Protein AF-0000000069435265 (afdb_homodimer)

Secondary structure (DSSP, 8-state):
----HHHHHHHHHHHHHHHHHHTTTTT--HHHHHHHHTS---S--PPPTTSGGGGPPTT---HHHHHHHHHHHHHHHTTT---HHHHHHHHHHHHHSTTHHHH--HHHHHHHHHHH---PPPSS--EE----SS--GGGGGTT-BTHHHHT-HHHHHTSTT-HHHHHHHHHHHHHTT--BHHHHHHHHHHHHHHHHHTSSS--HHHHHHHHHHHHHHHHHHHHHTTPBP-----HHHHHHHHHHHHHH-SSHHHHHHHHHHHT--SSBHHHHHHHHHHHHHH-TT-HHHHHHHHHHS-SSHHHHHHHHHHHHHHHH-GGGS-HHHHHHHHHHHT--HHHHHHHHH-/----HHHHHHHHHHHHHHHHHHTTTTT--HHHHHHHHTS---S--PPPTTSGGGGPPTT---HHHHHHHHHHHHHHHTTT---HHHHHHHHHHHHHSTTHHHH--HHHHHHHHHHH---PPPSS---EE---SS--GGGGGTT-BTHHHHT-HHHHHTSTT-HHHHHHHHHHHHHTT--BHHHHHHHHHHHHHHHHHTSSS--HHHHHHHHHHHHHHHHHHHHHTTPBP-----HHHHHHHHHHHHHH-SSHHHHHHHHHHHT--SSBHHHHHHHHHHHHHH-TT-HHHHHHHHHHS-SSHHHHHHHHHHHHHHHH-GGGS-HHHHHHHHHHHT--HHHHHHHHH-

Radius of gyration: 24.53 Å; Cα contacts (8 Å, |Δi|>4): 1671; chains: 2; bounding box: 50×73×58 Å

Foldseek 3Di:
DQQDLLLLLLLLLLLQLLQQLLQQFAQFALVRCCVVVVHFRQAFQQHPCPTLSNVAHGQEGACLNQLLVLLLVLCLVVVNDQDPVSLVRSVVVLVVPPSNLSGDDALQVQLCCVPVVDDDHRPVHHPHLPDDPDDDALSQQPLQWLSLQSNLCSLQLLQAPNLVSSLVRSQSNCCSRRQELNNSLLNQLLSQLLSQLSDPDHFLVRSLVSSLVRSVVRNVVSVVVPGGYHDDDRLSVLLVVLLVLLLVDQALVVSLAVLCVPQNCETHSSRLSSPLSSLCSNPVPALSRSSSSLSSSYHRSSRSNSSNSSNNSSNPGNVSDDPVSQVSNCVRHVDDSSVSSVSSSD/DQQDLLLLLLLLLLLQLLQQLLQQFAQFALVRCCVVVVHFRQAFQQHPCPTLSNVAHGQEGACLNQLLVLLLVLCLVVVVDQDPVSLVRSVVVLVVPPSNLSGQDQLQVQLCCVPVVDDDHHPVHHPHLPDDPDDDALSQQPLQWLSLQSNLCSLQLLQAPNLVSSLVRSQSNCCSRRQELNNSLLNQLLSQLLSQLSDPDHFLVRSLVSSLVRSVVRNVVSVVVPGGYHDDDRLSVLLVVLLVLLLVDQALVVSLAVLCVPQNCETHSSRLSSPLSSLCSNPVPALSRSSSSLSSSYHRSSSSSSSNSSNNSSNPGNVSDPPVSQVSNCVRHVDDSSVSSVSSSD

Sequence (692 aa):
MHVDRNKILGCLVGAAAADAMGAATEVRTQQQIKDYFGGWVTTFQKPPADTFGRCNEAGMCTDDFIQAKYIMDALLRHQRQVSDEAMREAFQQWLDYPYYANFTGPTTRAAMKAIFNDNRASLQGELEGEKQSVQIINKGNAEATNGAAMKIWPAAVLHPGDIDAAIECALQICRFTHNNVLAMSGAAAMAAATSEALRAQTNADSIIAAGIYGAQRGYLLAQEQGAMMVAGPSVARRIELAVDIGKRHRHWETAVVELADIIGSGLHVSEAVPAAFGLFACCPNSAVDAIISGVNIGNDTDTVATMVGAISGAFHGVEAFPADYLTTLDRMNHFDLAELARQIAGMHVDRNKILGCLVGAAAADAMGAATEVRTQQQIKDYFGGWVTTFQKPPADTFGRCNEAGMCTDDFIQAKYIMDALLRHQRQVSDEAMREAFQQWLDYPYYANFTGPTTRAAMKAIFNDNRASLQGELEGEKQSVQIINKGNAEATNGAAMKIWPAAVLHPGDIDAAIECALQICRFTHNNVLAMSGAAAMAAATSEALRAQTNADSIIAAGIYGAQRGYLLAQEQGAMMVAGPSVARRIELAVDIGKRHRHWETAVVELADIIGSGLHVSEAVPAAFGLFACCPNSAVDAIISGVNIGNDTDTVATMVGAISGAFHGVEAFPADYLTTLDRMNHFDLAELARQIAG

Nearest PDB structures (foldseek):
  6d36-assembly3_A  TM=7.580E-01  e=1.216E-12  Homo sapiens
  7l9h-assembly1_C  TM=7.770E-01  e=2.854E-12  Homo sapiens
  6d3a-assembly3_A  TM=7.379E-01  e=2.854E-12  Homo sapiens
  7l9i-assembly3_A  TM=7.550E-01  e=5.543E-12  Homo sapiens
  7l9i-assembly2_D  TM=7.456E-01  e=6.701E-12  Homo sapiens

Solvent-accessible surface area (backbone atoms only — not comparable to full-atom values): 30809 Å² total; per-residue (Å²): 126,89,56,51,45,54,21,48,32,3,18,53,44,24,16,37,48,13,15,8,33,1,32,38,33,36,33,28,35,49,67,54,38,26,68,74,70,76,34,85,61,82,60,66,38,58,20,47,76,41,30,67,33,34,86,38,54,50,31,26,60,47,52,44,39,51,50,21,49,34,42,41,55,27,21,61,74,45,80,69,38,89,43,72,65,29,50,50,52,18,51,50,53,45,69,66,37,90,61,34,49,43,48,60,50,55,48,53,45,48,32,38,26,74,75,67,64,51,77,78,73,44,44,71,21,27,40,41,65,40,78,41,87,50,70,41,51,45,66,67,42,72,62,38,31,31,69,35,32,35,34,19,60,48,26,7,66,74,23,58,53,37,37,69,59,2,26,53,44,23,44,59,60,23,49,73,49,34,47,27,22,55,15,27,9,33,13,4,12,49,6,10,18,27,2,35,20,41,30,90,86,65,50,68,68,59,19,52,49,32,19,41,49,18,15,52,50,25,26,54,50,30,49,74,70,65,32,41,64,54,32,65,39,35,43,36,61,30,26,55,52,25,28,55,51,11,60,73,27,88,44,53,81,62,27,31,53,52,38,24,27,65,55,14,29,42,62,39,16,50,13,19,48,14,35,19,45,8,42,35,46,33,29,70,89,32,45,58,56,19,17,36,34,23,23,48,35,18,19,36,4,21,45,24,1,16,43,22,6,24,31,35,11,11,53,61,16,42,82,59,45,68,72,61,51,56,55,40,35,25,65,57,58,70,50,57,58,67,59,51,23,47,62,65,52,102,128,89,56,52,45,53,20,47,31,3,19,53,45,25,16,37,47,14,14,8,34,1,32,38,33,35,32,27,34,50,66,54,38,27,65,75,70,75,33,82,62,84,58,66,37,56,20,46,78,39,29,66,35,35,86,37,53,50,31,26,60,46,51,44,38,50,52,21,50,33,42,41,54,27,20,63,74,45,79,68,38,90,43,72,64,29,51,49,52,18,51,52,52,46,69,65,37,90,60,34,48,42,48,61,49,55,49,53,44,51,33,39,27,73,76,68,65,51,78,78,73,47,46,68,24,26,45,38,67,40,80,40,87,48,69,42,50,44,66,68,42,73,62,38,31,32,72,35,31,35,34,19,60,49,26,6,66,75,22,57,54,37,36,69,59,3,25,54,44,23,43,59,61,21,49,75,48,34,48,27,22,56,14,28,8,30,14,5,12,48,7,10,18,26,3,33,21,41,31,90,85,65,51,66,66,58,21,53,51,33,18,41,49,17,15,52,50,24,27,53,50,29,49,75,71,65,31,40,63,54,33,66,38,35,44,35,59,30,26,54,52,26,28,56,52,11,60,74,28,88,43,51,81,61,27,31,53,53,40,24,29,64,54,13,28,42,63,40,16,50,13,19,49,14,35,20,47,8,42,36,47,32,30,69,89,32,45,57,55,20,18,36,34,24,23,47,35,17,18,35,4,22,45,24,1,16,43,22,5,24,32,34,11,11,54,62,15,42,82,58,46,66,71,61,52,56,55,40,36,24,64,58,58,71,50,58,58,68,58,51,23,48,62,64,53,102

InterPro domains:
  IPR005502 ADP-ribosylation/Crystallin J1 [PF03747] (10-323)
  IPR036705 ADP-ribosylation/Crystallin J1 superfamily [G3DSA:1.10.4080.10] (4-345)
  IPR036705 ADP-ribosylation/Crystallin J1 superfamily [SSF101478] (5-345)
  IPR050792 ADP-ribosylglycohydrolase-like [PTHR16222] (5-334)

Organism: Salmonella typhimurium (strain SL1344) (NCBI:txid216597)

Structure (mmCIF, N/CA/C/O backbone):
data_AF-0000000069435265-model_v1
#
loop_
_entity.id
_entity.type
_entity.pdbx_description
1 polymer 'ADP-ribosylglycohydrolase family protein'
#
loop_
_atom_site.group_PDB
_atom_site.id
_atom_site.type_symbol
_atom_site.label_atom_id
_atom_site.label_alt_id
_atom_site.label_comp_id
_atom_site.label_asym_id
_atom_site.label_entity_id
_atom_site.label_seq_id
_atom_site.pdbx_PDB_ins_code
_atom_site.Cartn_x
_atom_site.Cartn_y
_atom_site.Cartn_z
_atom_site.occupancy
_atom_site.B_iso_or_equiv
_atom_site.auth_seq_id
_atom_site.auth_comp_id
_atom_site.auth_asym_id
_atom_site.auth_atom_id
_atom_site.pdbx_PDB_model_num
ATOM 1 N N . MET A 1 1 ? -7.309 -28.203 -27.188 1 45.16 1 MET A N 1
ATOM 2 C CA . MET A 1 1 ? -5.926 -27.859 -27.516 1 45.16 1 MET A CA 1
ATOM 3 C C . MET A 1 1 ? -4.953 -28.688 -26.688 1 45.16 1 MET A C 1
ATOM 5 O O . MET A 1 1 ? -5.199 -28.938 -25.5 1 45.16 1 MET A O 1
ATOM 9 N N . HIS A 1 2 ? -4.176 -29.562 -27.234 1 56.84 2 HIS A N 1
ATOM 10 C CA . HIS A 1 2 ? -3.215 -30.391 -26.531 1 56.84 2 HIS A CA 1
ATOM 11 C C . HIS A 1 2 ? -2.342 -29.562 -25.594 1 56.84 2 HIS A C 1
ATOM 13 O O . HIS A 1 2 ? -1.693 -28.609 -26.031 1 56.84 2 HIS A O 1
ATOM 19 N N . VAL A 1 3 ? -2.594 -29.625 -24.344 1 67.19 3 VAL A N 1
ATOM 20 C CA . VAL A 1 3 ? -1.85 -28.844 -23.359 1 67.19 3 VAL A CA 1
ATOM 21 C C . VAL A 1 3 ? -0.447 -29.422 -23.188 1 67.19 3 VAL A C 1
ATOM 23 O O . VAL A 1 3 ? -0.286 -30.641 -22.984 1 67.19 3 VAL A O 1
ATOM 26 N N . ASP A 1 4 ? 0.535 -28.672 -23.594 1 89.38 4 ASP A N 1
ATOM 27 C CA . ASP A 1 4 ? 1.931 -29.078 -23.484 1 89.38 4 ASP A CA 1
ATOM 28 C C . ASP A 1 4 ? 2.297 -29.344 -22.016 1 89.38 4 ASP A C 1
ATOM 30 O O . ASP A 1 4 ? 2.416 -28.422 -21.219 1 89.38 4 ASP A O 1
ATOM 34 N N . ARG A 1 5 ? 2.451 -30.609 -21.703 1 95.69 5 ARG A N 1
ATOM 35 C CA . ARG A 1 5 ? 2.766 -31.031 -20.344 1 95.69 5 ARG A CA 1
ATOM 36 C C . ARG A 1 5 ? 4.043 -30.375 -19.844 1 95.69 5 ARG A C 1
ATOM 38 O O . ARG A 1 5 ? 4.172 -30.062 -18.656 1 95.69 5 ARG A O 1
ATOM 45 N N . ASN A 1 6 ? 4.984 -30.219 -20.781 1 96.94 6 ASN A N 1
ATOM 46 C CA . ASN A 1 6 ? 6.234 -29.547 -20.422 1 96.94 6 ASN A CA 1
ATOM 47 C C . ASN A 1 6 ? 5.996 -28.141 -19.906 1 96.94 6 ASN A C 1
ATOM 49 O O . ASN A 1 6 ? 6.621 -27.719 -18.938 1 96.94 6 ASN A O 1
ATOM 53 N N . LYS A 1 7 ? 5.098 -27.422 -20.516 1 98.25 7 LYS A N 1
ATOM 54 C CA . LYS A 1 7 ? 4.781 -26.062 -20.109 1 98.25 7 LYS A CA 1
ATOM 55 C C . LYS A 1 7 ? 3.992 -26.031 -18.797 1 98.25 7 LYS A C 1
ATOM 57 O O . LYS A 1 7 ? 4.215 -25.172 -17.953 1 98.25 7 LYS A O 1
ATOM 62 N N . ILE A 1 8 ? 3.066 -26.969 -18.656 1 98.56 8 ILE A N 1
ATOM 63 C CA . ILE A 1 8 ? 2.309 -27.078 -17.406 1 98.56 8 ILE A CA 1
ATOM 64 C C . ILE A 1 8 ? 3.26 -27.344 -16.25 1 98.56 8 ILE A C 1
ATOM 66 O O . ILE A 1 8 ? 3.203 -26.672 -15.219 1 98.56 8 ILE A O 1
ATOM 70 N N . LEU A 1 9 ? 4.133 -28.359 -16.469 1 98.75 9 LEU A N 1
ATOM 71 C CA . LEU A 1 9 ? 5.105 -28.688 -15.438 1 98.75 9 LEU A CA 1
ATOM 72 C C . LEU A 1 9 ? 6.039 -27.5 -15.172 1 98.75 9 LEU A C 1
ATOM 74 O O . LEU A 1 9 ? 6.445 -27.266 -14.039 1 98.75 9 LEU A O 1
ATOM 78 N N . GLY A 1 10 ? 6.43 -26.797 -16.234 1 98.75 10 GLY A N 1
ATOM 79 C CA . GLY A 1 10 ? 7.219 -25.578 -16.078 1 9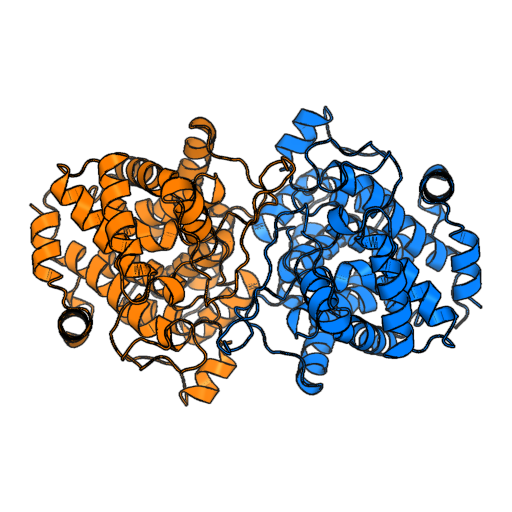8.75 10 GLY A CA 1
ATOM 80 C C . GLY A 1 10 ? 6.547 -24.547 -15.203 1 98.75 10 GLY A C 1
ATOM 81 O O . GLY A 1 10 ? 7.195 -23.922 -14.352 1 98.75 10 GLY A O 1
ATOM 82 N N . CYS A 1 11 ? 5.254 -24.297 -15.414 1 98.88 11 CYS A N 1
ATOM 83 C CA . CYS A 1 11 ? 4.473 -23.391 -14.594 1 98.88 11 CYS A CA 1
ATOM 84 C C . CYS A 1 11 ? 4.516 -23.781 -13.125 1 98.88 11 CYS A C 1
ATOM 86 O O . CYS A 1 11 ? 4.781 -22.953 -12.258 1 98.88 11 CYS A O 1
ATOM 88 N N . LEU A 1 12 ? 4.305 -25.078 -12.867 1 98.94 12 LEU A N 1
ATOM 89 C CA . LEU A 1 12 ? 4.27 -25.594 -11.5 1 98.94 12 LEU A CA 1
ATOM 90 C C . LEU A 1 12 ? 5.637 -25.484 -10.836 1 98.94 12 LEU A C 1
ATOM 92 O O . LEU A 1 12 ? 5.746 -24.969 -9.719 1 98.94 12 LEU A O 1
ATOM 96 N N . VAL A 1 13 ? 6.68 -25.906 -11.539 1 98.94 13 VAL A N 1
ATOM 97 C CA . VAL A 1 13 ? 8.031 -25.906 -11 1 98.94 13 VAL A CA 1
ATOM 98 C C . VAL A 1 13 ? 8.508 -24.453 -10.805 1 98.94 13 VAL A C 1
ATOM 100 O O . VAL A 1 13 ? 9.133 -24.141 -9.789 1 98.94 13 VAL A O 1
ATOM 103 N N . GLY A 1 14 ? 8.25 -23.609 -11.789 1 98.94 14 GLY A N 1
ATOM 104 C CA . GLY A 1 14 ? 8.617 -22.203 -11.656 1 98.94 14 GLY A CA 1
ATOM 105 C C . GLY A 1 14 ? 7.961 -21.531 -10.461 1 98.94 14 GLY A C 1
ATOM 106 O O . GLY A 1 14 ? 8.633 -20.859 -9.68 1 98.94 14 GLY A O 1
ATOM 107 N N . ALA A 1 15 ? 6.633 -21.703 -10.305 1 98.94 15 ALA A N 1
ATOM 108 C CA . ALA A 1 15 ? 5.887 -21.125 -9.195 1 98.94 15 ALA A CA 1
ATOM 109 C C . ALA A 1 15 ? 6.395 -21.656 -7.859 1 98.94 15 ALA A C 1
ATOM 111 O O . ALA A 1 15 ? 6.609 -20.875 -6.922 1 98.94 15 ALA A O 1
ATOM 112 N N . ALA A 1 16 ? 6.605 -22.938 -7.773 1 98.94 16 ALA A N 1
ATOM 113 C CA . ALA A 1 16 ? 6.98 -23.594 -6.52 1 98.94 16 ALA A CA 1
ATOM 114 C C . ALA A 1 16 ? 8.414 -23.234 -6.129 1 98.94 16 ALA A C 1
ATOM 116 O O . ALA A 1 16 ? 8.695 -22.938 -4.965 1 98.94 16 ALA A O 1
ATOM 117 N N . ALA A 1 17 ? 9.352 -23.344 -7.082 1 98.94 17 ALA A N 1
ATOM 118 C CA . ALA A 1 17 ? 10.758 -23.031 -6.797 1 98.94 17 ALA A CA 1
ATOM 119 C C . ALA A 1 17 ? 10.93 -21.594 -6.363 1 98.94 17 ALA A C 1
ATOM 121 O O . ALA A 1 17 ? 11.672 -21.297 -5.418 1 98.94 17 ALA A O 1
ATOM 122 N N . ALA A 1 18 ? 10.273 -20.719 -7.074 1 98.94 18 ALA A N 1
ATOM 123 C CA . ALA A 1 18 ? 10.367 -19.297 -6.762 1 98.94 18 ALA A CA 1
ATOM 124 C C . ALA A 1 18 ? 9.797 -19 -5.379 1 98.94 18 ALA A C 1
ATOM 126 O O . ALA A 1 18 ? 10.375 -18.219 -4.613 1 98.94 18 ALA A O 1
ATOM 127 N N . ASP A 1 19 ? 8.641 -19.609 -5.059 1 98.88 19 ASP A N 1
ATOM 128 C CA . ASP A 1 19 ? 8.023 -19.484 -3.74 1 98.88 19 ASP A CA 1
ATOM 129 C C . ASP A 1 19 ? 8.984 -19.953 -2.643 1 98.88 19 ASP A C 1
ATOM 131 O O . ASP A 1 19 ? 9.234 -19.219 -1.687 1 98.88 19 ASP A O 1
ATOM 135 N N . ALA A 1 20 ? 9.508 -21.125 -2.846 1 98.88 20 ALA A N 1
ATOM 136 C CA . ALA A 1 20 ? 10.391 -21.734 -1.853 1 98.88 20 ALA A CA 1
ATOM 137 C C . ALA A 1 20 ? 11.648 -20.891 -1.65 1 98.88 20 ALA A C 1
ATOM 139 O O . ALA A 1 20 ? 12.086 -20.688 -0.517 1 98.88 20 ALA A O 1
ATOM 140 N N . MET A 1 21 ? 12.266 -20.438 -2.723 1 98.81 21 MET A N 1
ATOM 141 C CA . MET A 1 21 ? 13.469 -19.609 -2.635 1 98.81 21 MET A CA 1
ATOM 142 C C . MET A 1 21 ? 13.164 -18.25 -2.012 1 98.81 21 MET A C 1
ATOM 144 O O . MET A 1 21 ? 13.938 -17.75 -1.2 1 98.81 21 MET A O 1
ATOM 148 N N . GLY A 1 22 ? 12.016 -17.672 -2.383 1 98.62 22 GLY A N 1
ATOM 149 C CA . GLY A 1 22 ? 11.633 -16.344 -1.914 1 98.62 22 GLY A CA 1
ATOM 150 C C . GLY A 1 22 ? 11.258 -16.312 -0.445 1 98.62 22 GLY A C 1
ATOM 151 O O . GLY A 1 22 ? 11.258 -15.258 0.182 1 98.62 22 GLY A O 1
ATOM 152 N N . ALA A 1 23 ? 10.938 -17.516 0.137 1 97.88 23 ALA A N 1
ATOM 153 C CA . ALA A 1 23 ? 10.586 -17.609 1.551 1 97.88 23 ALA A CA 1
ATOM 154 C C . ALA A 1 23 ? 11.734 -17.141 2.438 1 97.88 23 ALA A C 1
ATOM 156 O O . ALA A 1 23 ? 11.5 -16.547 3.5 1 97.88 23 ALA A O 1
ATOM 157 N N . ALA A 1 24 ? 12.938 -17.281 2.012 1 98 24 ALA A N 1
ATOM 158 C CA . ALA A 1 24 ? 14.117 -16.984 2.811 1 98 24 ALA A CA 1
ATOM 159 C C . ALA A 1 24 ? 14.352 -15.469 2.889 1 98 24 ALA A C 1
ATOM 161 O O . ALA A 1 24 ? 14.883 -14.969 3.881 1 98 24 ALA A O 1
ATOM 162 N N . THR A 1 25 ? 13.914 -14.734 1.88 1 98.12 25 THR A N 1
ATOM 163 C CA . THR A 1 25 ? 14.289 -13.328 1.766 1 98.12 25 THR A CA 1
ATOM 164 C C . THR A 1 25 ? 13.109 -12.43 2.113 1 98.12 25 THR A C 1
ATOM 166 O O . THR A 1 25 ? 13.234 -11.203 2.115 1 98.12 25 THR A O 1
ATOM 169 N N . GLU A 1 26 ? 12.039 -12.977 2.488 1 96.25 26 GLU A N 1
ATOM 170 C CA . GLU A 1 26 ? 10.797 -12.242 2.697 1 96.25 26 GLU A CA 1
ATOM 171 C C . GLU A 1 26 ? 10.953 -11.211 3.809 1 96.25 26 GLU A C 1
ATOM 173 O O . GLU A 1 26 ? 11.641 -11.453 4.801 1 96.25 26 GLU A O 1
ATOM 178 N N . VAL A 1 27 ? 10.312 -9.992 3.635 1 93.56 27 VAL A N 1
ATOM 179 C CA . VAL A 1 27 ? 10.133 -8.875 4.562 1 93.56 27 VAL A CA 1
ATOM 180 C C . VAL A 1 27 ? 11.414 -8.055 4.637 1 93.56 27 VAL A C 1
ATOM 182 O O . VAL A 1 27 ? 11.398 -6.914 5.109 1 93.56 27 VAL A O 1
ATOM 185 N N . ARG A 1 28 ? 12.539 -8.5 4.078 1 96.69 28 ARG A N 1
ATOM 186 C CA . ARG A 1 28 ? 13.82 -7.812 4.109 1 96.69 28 ARG A CA 1
ATOM 187 C C . ARG A 1 28 ? 13.93 -6.801 2.971 1 96.69 28 ARG A C 1
ATOM 189 O O . ARG A 1 28 ? 13.297 -6.965 1.926 1 96.69 28 ARG A O 1
ATOM 196 N N . THR A 1 29 ? 14.703 -5.758 3.23 1 97.06 29 THR A N 1
ATOM 197 C CA . THR A 1 29 ? 15.164 -4.906 2.139 1 97.06 29 THR A CA 1
ATOM 198 C C . THR A 1 29 ? 16.219 -5.621 1.3 1 97.06 29 THR A C 1
ATOM 200 O O . THR A 1 29 ? 16.781 -6.629 1.73 1 97.06 29 THR A O 1
ATOM 203 N N . GLN A 1 30 ? 16.484 -5.09 0.112 1 98.5 30 GLN A N 1
ATOM 204 C CA . GLN A 1 30 ? 17.531 -5.668 -0.735 1 98.5 30 GLN A CA 1
ATOM 205 C C . GLN A 1 30 ? 18.891 -5.66 -0.029 1 98.5 30 GLN A C 1
ATOM 207 O O . GLN A 1 30 ? 19.641 -6.629 -0.116 1 98.5 30 GLN A O 1
ATOM 212 N N . GLN A 1 31 ? 19.172 -4.578 0.657 1 97.81 31 GLN A N 1
ATOM 213 C CA . GLN A 1 31 ? 20.438 -4.492 1.391 1 97.81 31 GLN A CA 1
ATOM 214 C C . GLN A 1 31 ? 20.484 -5.527 2.512 1 97.81 31 GLN A C 1
ATOM 216 O O . GLN A 1 31 ? 21.531 -6.156 2.73 1 97.81 31 GLN A O 1
ATOM 221 N N . GLN A 1 32 ? 19.422 -5.746 3.254 1 97.62 32 GLN A N 1
ATOM 222 C CA . GLN A 1 32 ? 19.359 -6.738 4.32 1 97.62 32 GLN A CA 1
ATOM 223 C C . GLN A 1 32 ? 19.547 -8.148 3.771 1 97.62 32 GLN A C 1
ATOM 225 O O . GLN A 1 32 ? 20.156 -9.008 4.426 1 97.62 32 GLN A O 1
ATOM 230 N N . ILE A 1 33 ? 18.969 -8.398 2.566 1 98.62 33 ILE A N 1
ATOM 231 C CA . ILE A 1 33 ? 19.156 -9.688 1.912 1 98.62 33 ILE A CA 1
ATOM 232 C C . ILE A 1 33 ? 20.641 -9.93 1.648 1 98.62 33 ILE A C 1
ATOM 234 O O . ILE A 1 33 ? 21.203 -10.953 2.057 1 98.62 33 ILE A O 1
ATOM 238 N N . LYS A 1 34 ? 21.281 -8.977 1.015 1 98.62 34 LYS A N 1
ATOM 239 C CA . LYS A 1 34 ? 22.688 -9.117 0.685 1 98.62 34 LYS A CA 1
ATOM 240 C C . LYS A 1 34 ? 23.531 -9.25 1.946 1 98.62 34 LYS A C 1
ATOM 242 O O . LYS A 1 34 ? 24.484 -10.047 1.982 1 98.62 34 LYS A O 1
ATOM 247 N N . ASP A 1 35 ? 23.234 -8.453 2.973 1 98.12 35 ASP A N 1
ATOM 248 C CA . ASP A 1 35 ? 23.984 -8.492 4.219 1 98.12 35 ASP A CA 1
ATOM 249 C C . ASP A 1 35 ? 23.875 -9.859 4.891 1 98.12 35 ASP A C 1
ATOM 251 O O . ASP A 1 35 ? 24.875 -10.398 5.387 1 98.12 35 ASP A O 1
ATOM 255 N N . TYR A 1 36 ? 22.688 -10.43 4.965 1 97.94 36 TYR A N 1
ATOM 256 C CA . TYR A 1 36 ? 22.453 -11.672 5.691 1 97.94 36 TYR A CA 1
ATOM 257 C C . TYR A 1 36 ? 23.031 -12.859 4.926 1 97.94 36 TYR A C 1
ATOM 259 O O . TYR A 1 36 ? 23.641 -13.75 5.52 1 97.94 36 TYR A O 1
ATOM 267 N N . PHE A 1 37 ? 22.859 -12.883 3.607 1 98.44 37 PHE A N 1
ATOM 268 C CA . PHE A 1 37 ? 23.188 -14.07 2.832 1 98.44 37 PHE A CA 1
ATOM 269 C C . PHE A 1 37 ? 24.547 -13.922 2.148 1 98.44 37 PHE A C 1
ATOM 271 O O . PHE A 1 37 ? 25.031 -14.867 1.531 1 98.44 37 PHE A O 1
ATOM 278 N N . GLY A 1 38 ? 25.219 -12.766 2.273 1 98.31 38 GLY A N 1
ATOM 279 C CA . GLY A 1 38 ? 26.516 -12.516 1.663 1 98.31 38 GLY A CA 1
ATOM 280 C C . GLY A 1 38 ? 26.422 -12.227 0.176 1 98.31 38 GLY A C 1
ATOM 281 O O . GLY A 1 38 ? 27.391 -12.453 -0.562 1 98.31 38 GLY A O 1
ATOM 282 N N . GLY A 1 39 ? 25.281 -11.781 -0.279 1 98.5 39 GLY A N 1
ATOM 283 C CA . GLY A 1 39 ? 24.984 -11.5 -1.676 1 98.5 39 GLY A CA 1
ATOM 284 C C . GLY A 1 39 ? 23.562 -11.828 -2.07 1 98.5 39 GLY A C 1
ATOM 285 O O . GLY A 1 39 ? 22.703 -12.008 -1.206 1 98.5 39 GLY A O 1
ATOM 286 N N . TRP A 1 40 ? 23.328 -11.859 -3.33 1 98.56 40 TRP A N 1
ATOM 287 C CA . TRP A 1 40 ? 22 -12.211 -3.828 1 98.56 40 TRP A CA 1
ATOM 288 C C . TRP A 1 40 ? 21.703 -13.688 -3.594 1 98.56 40 TRP A C 1
ATOM 290 O O . TRP A 1 40 ? 22.594 -14.531 -3.695 1 98.56 40 TRP A O 1
ATOM 300 N N . VAL A 1 41 ? 20.516 -13.992 -3.314 1 98.81 41 VAL A N 1
ATOM 301 C CA . VAL A 1 41 ? 20.078 -15.375 -3.119 1 98.81 41 VAL A CA 1
ATOM 302 C C . VAL A 1 41 ? 19.688 -15.992 -4.461 1 98.81 41 VAL A C 1
ATOM 304 O O . VAL A 1 41 ? 18.781 -15.508 -5.129 1 98.81 41 VAL A O 1
ATOM 307 N N . THR A 1 42 ? 20.422 -17.062 -4.867 1 98.5 42 THR A N 1
ATOM 308 C CA . THR A 1 42 ? 20.203 -17.641 -6.191 1 98.5 42 THR A CA 1
ATOM 309 C C . THR A 1 42 ? 19.938 -19.141 -6.094 1 98.5 42 THR A C 1
ATOM 311 O O . THR A 1 42 ? 19.844 -19.828 -7.113 1 98.5 42 THR A O 1
ATOM 314 N N . THR A 1 43 ? 19.844 -19.703 -4.883 1 98.38 43 THR A N 1
ATOM 315 C CA . THR A 1 43 ? 19.578 -21.109 -4.617 1 98.38 43 THR A CA 1
ATOM 316 C C . THR A 1 43 ? 18.578 -21.25 -3.475 1 98.38 43 THR A C 1
ATOM 318 O O . THR A 1 43 ? 18.234 -20.266 -2.812 1 98.38 43 THR A O 1
ATOM 321 N N . PHE A 1 44 ? 18.078 -22.453 -3.271 1 98.69 44 PHE A N 1
ATOM 322 C CA . PHE A 1 44 ? 17.219 -22.719 -2.123 1 98.69 44 PHE A CA 1
ATOM 323 C C . PHE A 1 44 ? 17.984 -22.5 -0.819 1 98.69 44 PHE A C 1
ATOM 325 O O . PHE A 1 44 ? 19.062 -23.047 -0.625 1 98.69 44 PHE A O 1
ATOM 332 N N . GLN A 1 45 ? 17.484 -21.625 0.014 1 98.56 45 GLN A N 1
ATOM 333 C CA . GLN A 1 45 ? 18.078 -21.359 1.326 1 98.56 45 GLN A CA 1
ATOM 334 C C . GLN A 1 45 ? 17.047 -21.594 2.436 1 98.56 45 GLN A C 1
ATOM 336 O O . GLN A 1 45 ? 15.859 -21.359 2.258 1 98.56 45 GLN A O 1
ATOM 341 N N . LYS A 1 46 ? 17.516 -22.141 3.539 1 98.31 46 LYS A N 1
ATOM 342 C CA . LYS A 1 46 ? 16.656 -22.188 4.715 1 98.31 46 LYS A CA 1
ATOM 343 C C . LYS A 1 46 ? 16.219 -20.797 5.152 1 98.31 46 LYS A C 1
ATOM 345 O O . LYS A 1 46 ? 17.062 -19.906 5.332 1 98.31 46 LYS A O 1
ATOM 350 N N . PRO A 1 47 ? 14.93 -20.562 5.273 1 97.19 47 PRO A N 1
ATOM 351 C CA . PRO A 1 47 ? 14.516 -19.25 5.777 1 97.19 47 PRO A CA 1
ATOM 352 C C . PRO A 1 47 ? 15.023 -18.969 7.188 1 97.19 47 PRO A C 1
ATOM 354 O O . PRO A 1 47 ? 15.008 -19.859 8.047 1 97.19 47 PRO A O 1
ATOM 357 N N . PRO A 1 48 ? 15.516 -17.75 7.43 1 95.69 48 PRO A N 1
ATOM 358 C CA . PRO A 1 48 ? 15.953 -17.375 8.781 1 95.69 48 PRO A CA 1
ATOM 359 C C . PRO A 1 48 ? 14.82 -17.438 9.805 1 95.69 48 PRO A C 1
ATOM 361 O O . PRO A 1 48 ? 13.641 -17.391 9.438 1 95.69 48 PRO A O 1
ATOM 364 N N . ALA A 1 49 ? 15.133 -17.422 11.094 1 92.25 49 ALA A N 1
ATOM 365 C CA . ALA A 1 49 ? 14.195 -17.594 12.203 1 92.25 49 ALA A CA 1
ATOM 366 C C . ALA A 1 49 ? 13.297 -16.359 12.344 1 92.25 49 ALA A C 1
ATOM 368 O O . ALA A 1 49 ? 12.219 -16.438 12.938 1 92.25 49 ALA A O 1
ATOM 369 N N . ASP A 1 50 ? 13.75 -15.297 11.758 1 91 50 ASP A N 1
ATOM 370 C CA . ASP A 1 50 ? 13.023 -14.039 11.906 1 91 50 ASP A CA 1
ATOM 371 C C . ASP A 1 50 ? 12.188 -13.742 10.664 1 91 50 ASP A C 1
ATOM 373 O O . ASP A 1 50 ? 11.906 -12.578 10.367 1 91 50 ASP A O 1
ATOM 377 N N . THR A 1 51 ? 11.867 -14.742 9.875 1 90.88 51 THR A N 1
ATOM 378 C CA . THR A 1 51 ? 10.953 -14.625 8.75 1 90.88 51 THR A CA 1
ATOM 379 C C . THR A 1 51 ? 9.68 -15.438 8.992 1 90.88 51 THR A C 1
ATOM 381 O O . THR A 1 51 ? 9.633 -16.25 9.914 1 90.88 51 THR A O 1
ATOM 384 N N . PHE A 1 52 ? 8.656 -15.203 8.156 1 89.94 52 PHE A N 1
ATOM 385 C CA . PHE A 1 52 ? 7.43 -15.984 8.242 1 89.94 52 PHE A CA 1
ATOM 386 C C . PHE A 1 52 ? 7.695 -17.438 7.891 1 89.94 52 PHE A C 1
ATOM 388 O O . PHE A 1 52 ? 7.043 -18.344 8.422 1 89.94 52 PHE A O 1
ATOM 395 N N . GLY A 1 53 ? 8.648 -17.656 6.973 1 92.12 53 GLY A N 1
ATOM 396 C CA . GLY A 1 53 ? 9 -19 6.539 1 92.12 53 GLY A CA 1
ATOM 397 C C . GLY A 1 53 ? 9.93 -19.719 7.496 1 92.12 53 GLY A C 1
ATOM 398 O O . GLY A 1 53 ? 10.578 -20.703 7.125 1 92.12 53 GLY A O 1
ATOM 399 N N . ARG A 1 54 ? 10.016 -19.281 8.75 1 92.06 54 ARG A N 1
ATOM 400 C CA . ARG A 1 54 ? 10.992 -19.766 9.719 1 92.06 54 ARG A CA 1
ATOM 401 C C . ARG A 1 54 ? 10.836 -21.266 9.938 1 92.06 54 ARG A C 1
ATOM 403 O O . ARG A 1 54 ? 11.797 -21.953 10.305 1 92.06 54 ARG A O 1
ATOM 410 N N . CYS A 1 55 ? 9.734 -21.828 9.711 1 92.88 55 CYS A N 1
ATOM 411 C CA . CYS A 1 55 ? 9.477 -23.25 9.93 1 92.88 55 CYS A CA 1
ATOM 412 C C . CYS A 1 55 ? 9.914 -24.062 8.727 1 92.88 55 CYS A C 1
ATOM 414 O O . CYS A 1 55 ? 10.008 -25.297 8.812 1 92.88 55 CYS A O 1
ATOM 416 N N . ASN A 1 56 ? 10.203 -23.453 7.664 1 96.69 56 ASN A N 1
ATOM 417 C CA . ASN A 1 56 ? 10.562 -24.141 6.426 1 96.69 56 ASN A CA 1
ATOM 418 C C . ASN A 1 56 ? 12.047 -24.516 6.406 1 96.69 56 ASN A C 1
ATOM 420 O O . ASN A 1 56 ? 12.883 -23.781 6.938 1 96.69 56 ASN A O 1
ATOM 424 N N . GLU A 1 57 ? 12.328 -25.641 5.871 1 97.94 57 GLU A N 1
ATOM 425 C CA . GLU A 1 57 ? 13.664 -25.953 5.371 1 97.94 57 GLU A CA 1
ATOM 426 C C . GLU A 1 57 ? 13.836 -25.484 3.93 1 97.94 57 GLU A C 1
ATOM 428 O O . GLU A 1 57 ? 12.852 -25.141 3.262 1 97.94 57 GLU A O 1
ATOM 433 N N . ALA A 1 58 ? 15.133 -25.469 3.455 1 98.44 58 ALA A N 1
ATOM 434 C CA . ALA A 1 58 ? 15.398 -25.094 2.068 1 98.44 58 ALA A CA 1
ATOM 435 C C . ALA A 1 58 ? 14.602 -25.969 1.103 1 98.44 58 ALA A C 1
ATOM 437 O O . ALA A 1 58 ? 14.609 -27.203 1.211 1 98.44 58 ALA A O 1
ATOM 438 N N . GLY A 1 59 ? 13.812 -25.312 0.219 1 98.62 59 GLY A N 1
ATOM 439 C CA . GLY A 1 59 ? 13.078 -26.062 -0.788 1 98.62 59 GLY A CA 1
ATOM 440 C C . GLY A 1 59 ? 11.609 -26.234 -0.444 1 98.62 59 GLY A C 1
ATOM 441 O O . GLY A 1 59 ? 10.812 -26.656 -1.285 1 98.62 59 GLY A O 1
ATOM 442 N N . MET A 1 60 ? 11.227 -25.891 0.786 1 98.62 60 MET A N 1
ATOM 443 C CA . MET A 1 60 ? 9.828 -25.984 1.182 1 98.62 60 MET A CA 1
ATOM 444 C C . MET A 1 60 ? 9.047 -24.75 0.751 1 98.62 60 MET A C 1
ATOM 446 O O . MET A 1 60 ? 9.57 -23.641 0.821 1 98.62 60 MET A O 1
ATOM 450 N N . CYS A 1 61 ? 7.844 -24.953 0.31 1 98.56 61 CYS A N 1
ATOM 451 C CA . CYS A 1 61 ? 6.988 -23.891 -0.207 1 98.56 61 CYS A CA 1
ATOM 452 C C . CYS A 1 61 ? 6.191 -23.234 0.916 1 98.56 61 CYS A C 1
ATOM 454 O O . CYS A 1 61 ? 6.113 -23.766 2.021 1 98.56 61 CYS A O 1
ATOM 456 N N . THR A 1 62 ? 5.707 -22.062 0.686 1 97.88 62 THR A N 1
ATOM 457 C CA . THR A 1 62 ? 4.84 -21.328 1.595 1 97.88 62 THR A CA 1
ATOM 458 C C . THR A 1 62 ? 3.385 -21.406 1.144 1 97.88 62 THR A C 1
ATOM 460 O O . THR A 1 62 ? 3.031 -22.266 0.333 1 97.88 62 THR A O 1
ATOM 463 N N . ASP A 1 63 ? 2.494 -20.562 1.735 1 97.12 63 ASP A N 1
ATOM 464 C CA . ASP A 1 63 ? 1.083 -20.547 1.359 1 97.12 63 ASP A CA 1
ATOM 465 C C . ASP A 1 63 ? 0.914 -20.188 -0.115 1 97.12 63 ASP A C 1
ATOM 467 O O . ASP A 1 63 ? -0.051 -20.609 -0.755 1 97.12 63 ASP A O 1
ATOM 471 N N . ASP A 1 64 ? 1.859 -19.516 -0.678 1 98.06 64 ASP A N 1
ATOM 472 C CA . ASP A 1 64 ? 1.746 -19.016 -2.043 1 98.06 64 ASP A CA 1
ATOM 473 C C . ASP A 1 64 ? 1.549 -20.156 -3.037 1 98.06 64 ASP A C 1
ATOM 475 O O . ASP A 1 64 ? 0.693 -20.078 -3.92 1 98.06 64 ASP A O 1
ATOM 479 N N . PHE A 1 65 ? 2.328 -21.188 -2.957 1 98.75 65 PHE A N 1
ATOM 480 C CA . PHE A 1 65 ? 2.182 -22.312 -3.863 1 98.75 65 PHE A CA 1
ATOM 481 C C . PHE A 1 65 ? 1.226 -23.344 -3.285 1 98.75 65 PHE A C 1
ATOM 483 O O . PHE A 1 65 ? 0.443 -23.953 -4.016 1 98.75 65 PHE A O 1
ATOM 490 N N . ILE A 1 66 ? 1.281 -23.625 -1.994 1 98.62 66 ILE A N 1
ATOM 491 C CA . ILE A 1 66 ? 0.566 -24.719 -1.368 1 98.62 66 ILE A CA 1
ATOM 492 C C . ILE A 1 66 ? -0.939 -24.5 -1.489 1 98.62 66 ILE A C 1
ATOM 494 O O . ILE A 1 66 ? -1.691 -25.438 -1.78 1 98.62 66 ILE A O 1
ATOM 498 N N . GLN A 1 67 ? -1.382 -23.281 -1.258 1 98.56 67 GLN A N 1
ATOM 499 C CA . GLN A 1 67 ? -2.805 -23.016 -1.43 1 98.56 67 GLN A CA 1
ATOM 500 C C . GLN A 1 67 ? -3.252 -23.297 -2.861 1 98.56 67 GLN A C 1
ATOM 502 O O . GLN A 1 67 ? -4.316 -23.875 -3.08 1 98.56 67 GLN A O 1
ATOM 507 N N . ALA A 1 68 ? -2.471 -22.875 -3.836 1 98.81 68 ALA A N 1
ATOM 508 C CA . ALA A 1 68 ? -2.799 -23.125 -5.238 1 98.81 68 ALA A CA 1
ATOM 509 C C . ALA A 1 68 ? -2.861 -24.625 -5.535 1 98.81 68 ALA A C 1
ATOM 511 O O . ALA A 1 68 ? -3.734 -25.078 -6.273 1 98.81 68 ALA A O 1
ATOM 512 N N . LYS A 1 69 ? -1.911 -25.328 -4.98 1 98.75 69 LYS A N 1
ATOM 513 C CA . LYS A 1 69 ? -1.882 -26.781 -5.176 1 98.75 69 LYS A CA 1
ATOM 514 C C . LYS A 1 69 ? -3.135 -27.438 -4.605 1 98.75 69 LYS A C 1
ATOM 516 O O . LYS A 1 69 ? -3.725 -28.312 -5.234 1 98.75 69 LYS A O 1
ATOM 521 N N . TYR A 1 70 ? -3.525 -27.016 -3.385 1 98.69 70 TYR A N 1
ATOM 522 C CA . TYR A 1 70 ? -4.738 -27.562 -2.781 1 98.69 70 TYR A CA 1
ATOM 523 C C . TYR A 1 70 ? -5.961 -27.219 -3.623 1 98.69 70 TYR A C 1
ATOM 525 O O . TYR A 1 70 ? -6.863 -28.047 -3.775 1 98.69 70 TYR A O 1
ATOM 533 N N . ILE A 1 71 ? -6.035 -26.016 -4.16 1 98.81 71 ILE A N 1
ATOM 534 C CA . ILE A 1 71 ? -7.125 -25.609 -5.039 1 98.81 71 ILE A CA 1
ATOM 535 C C . ILE A 1 71 ? -7.145 -26.5 -6.281 1 98.81 71 ILE A C 1
ATOM 537 O O . ILE A 1 71 ? -8.195 -27.016 -6.664 1 98.81 71 ILE A O 1
ATOM 541 N N . MET A 1 72 ? -5.984 -26.703 -6.863 1 98.75 72 MET A N 1
ATOM 542 C CA . MET A 1 72 ? -5.902 -27.531 -8.07 1 98.75 72 MET A CA 1
ATOM 543 C C . MET A 1 72 ? -6.352 -28.953 -7.789 1 98.75 72 MET A C 1
ATOM 545 O O . MET A 1 72 ? -7.094 -29.547 -8.578 1 98.75 72 MET A O 1
ATOM 549 N N . ASP A 1 73 ? -5.824 -29.531 -6.656 1 98.5 73 ASP A N 1
ATOM 550 C CA . ASP A 1 73 ? -6.219 -30.875 -6.273 1 98.5 73 ASP A CA 1
ATOM 551 C C . ASP A 1 73 ? -7.738 -30.984 -6.137 1 98.5 73 ASP A C 1
ATOM 553 O O . ASP A 1 73 ? -8.344 -31.938 -6.629 1 98.5 73 ASP A O 1
ATOM 557 N N . ALA A 1 74 ? -8.344 -30.031 -5.441 1 98.69 74 ALA A N 1
ATOM 558 C CA . ALA A 1 74 ? -9.789 -30.016 -5.254 1 98.69 74 ALA A CA 1
ATOM 559 C C . ALA A 1 74 ? -10.516 -29.906 -6.59 1 98.69 74 ALA A C 1
ATOM 561 O O . ALA A 1 74 ? -11.508 -30.594 -6.824 1 98.69 74 ALA A O 1
ATOM 562 N N . LEU A 1 75 ? -10.047 -29.031 -7.473 1 98.56 75 LEU A N 1
ATOM 563 C CA . LEU A 1 75 ? -10.695 -28.828 -8.766 1 98.56 75 LEU A CA 1
ATOM 564 C C . LEU A 1 75 ? -10.633 -30.094 -9.602 1 98.56 75 LEU A C 1
ATOM 566 O O . LEU A 1 75 ? -11.586 -30.438 -10.305 1 98.56 75 LEU A O 1
ATOM 570 N N . LEU A 1 76 ? -9.477 -30.812 -9.539 1 97.94 76 LEU A N 1
ATOM 571 C CA . LEU A 1 76 ? -9.352 -32.062 -10.266 1 97.94 76 LEU A CA 1
ATOM 572 C C . LEU A 1 76 ? -10.367 -33.094 -9.758 1 97.94 76 LEU A C 1
ATOM 574 O O . LEU A 1 76 ? -10.938 -33.844 -10.539 1 97.94 76 LEU A O 1
ATOM 578 N N . ARG A 1 77 ? -10.633 -33.062 -8.477 1 97.75 77 ARG A N 1
ATOM 579 C CA . ARG A 1 77 ? -11.586 -34 -7.875 1 97.75 77 ARG A CA 1
ATOM 580 C C . ARG A 1 77 ? -13.023 -33.594 -8.172 1 97.75 77 ARG A C 1
ATOM 582 O O . ARG A 1 77 ? -13.938 -34.406 -8.102 1 97.75 77 ARG A O 1
ATOM 589 N N . HIS A 1 78 ? -13.227 -32.344 -8.469 1 97.69 78 HIS A N 1
ATOM 590 C CA . HIS A 1 78 ? -14.555 -31.812 -8.734 1 97.69 78 HIS A CA 1
ATOM 591 C C . HIS A 1 78 ? -14.742 -31.516 -10.219 1 97.69 78 HIS A C 1
ATOM 593 O O . HIS A 1 78 ? -15.297 -30.469 -10.586 1 97.69 78 HIS A O 1
ATOM 599 N N . GLN A 1 79 ? -14.18 -32.375 -11.141 1 96.62 79 GLN A N 1
ATOM 600 C CA . GLN A 1 79 ? -14.359 -32.344 -12.594 1 96.62 79 GLN A CA 1
ATOM 601 C C . GLN A 1 79 ? -13.922 -31.016 -13.172 1 96.62 79 GLN A C 1
ATOM 603 O O . GLN A 1 79 ? -14.578 -30.469 -14.062 1 96.62 79 GLN A O 1
ATOM 608 N N . ARG A 1 80 ? -12.93 -30.359 -12.547 1 96.94 80 ARG A N 1
ATOM 609 C CA . ARG A 1 80 ? -12.273 -29.156 -13.039 1 96.94 80 ARG A CA 1
ATOM 610 C C . ARG A 1 80 ? -13.219 -27.953 -12.984 1 96.94 80 ARG A C 1
ATOM 612 O O . ARG A 1 80 ? -13.094 -27.016 -13.773 1 96.94 80 ARG A O 1
ATOM 619 N N . GLN A 1 81 ? -14.219 -28.062 -12.062 1 96.56 81 GLN A N 1
ATOM 620 C CA . GLN A 1 81 ? -15.18 -26.984 -11.883 1 96.56 81 GLN A CA 1
ATOM 621 C C . GLN A 1 81 ? -14.969 -26.281 -10.547 1 96.56 81 GLN A C 1
ATOM 623 O O . GLN A 1 81 ? -14.805 -26.922 -9.516 1 96.56 81 GLN A O 1
ATOM 628 N N . VAL A 1 82 ? -14.922 -24.938 -10.688 1 97.94 82 VAL A N 1
ATOM 629 C CA . VAL A 1 82 ? -14.875 -24.172 -9.453 1 97.94 82 VAL A CA 1
ATOM 630 C C . VAL A 1 82 ? -16.266 -24.109 -8.82 1 97.94 82 VAL A C 1
ATOM 632 O O . VAL A 1 82 ? -17.234 -23.75 -9.477 1 97.94 82 VAL A O 1
ATOM 635 N N . SER A 1 83 ? -16.422 -24.531 -7.609 1 96.69 83 SER A N 1
ATOM 636 C CA . SER A 1 83 ? -17.641 -24.5 -6.812 1 96.69 83 SER A CA 1
ATOM 637 C C . SER A 1 83 ? -17.328 -24.203 -5.348 1 96.69 83 SER A C 1
ATOM 639 O O . SER A 1 83 ? -16.188 -24.312 -4.914 1 96.69 83 SER A O 1
ATOM 641 N N . ASP A 1 84 ? -18.359 -23.828 -4.629 1 95.5 84 ASP A N 1
ATOM 642 C CA . ASP A 1 84 ? -18.203 -23.609 -3.197 1 95.5 84 ASP A CA 1
ATOM 643 C C . ASP A 1 84 ? -17.672 -24.875 -2.508 1 95.5 84 ASP A C 1
ATOM 645 O O . ASP A 1 84 ? -16.859 -24.781 -1.592 1 95.5 84 ASP A O 1
ATOM 649 N N . GLU A 1 85 ? -18.172 -25.922 -2.992 1 97.25 85 GLU A N 1
ATOM 650 C CA . GLU A 1 85 ? -17.75 -27.203 -2.402 1 97.25 85 GLU A CA 1
ATOM 651 C C . GLU A 1 85 ? -16.281 -27.469 -2.662 1 97.25 85 GLU A C 1
ATOM 653 O O . GLU A 1 85 ? -15.547 -27.875 -1.755 1 97.25 85 GLU A O 1
ATOM 658 N N . ALA A 1 86 ? -15.797 -27.297 -3.889 1 98.19 86 ALA A N 1
ATOM 659 C CA . ALA A 1 86 ? -14.398 -27.516 -4.242 1 98.19 86 ALA A CA 1
ATOM 660 C C . ALA A 1 86 ? -13.484 -26.578 -3.457 1 98.19 86 ALA A C 1
ATOM 662 O O . ALA A 1 86 ? -12.438 -26.984 -2.957 1 98.19 86 ALA A O 1
ATOM 663 N N . MET A 1 87 ? -13.93 -25.344 -3.383 1 98 87 MET A N 1
ATOM 664 C CA . MET A 1 87 ? -13.125 -24.359 -2.672 1 98 87 MET A CA 1
ATOM 665 C C . MET A 1 87 ? -13.086 -24.656 -1.177 1 98 87 MET A C 1
ATOM 667 O O . MET A 1 87 ? -12.047 -24.5 -0.536 1 98 87 MET A O 1
ATOM 671 N N . ARG A 1 88 ? -14.219 -25.016 -0.61 1 97.62 88 ARG A N 1
ATOM 672 C CA . ARG A 1 88 ? -14.258 -25.391 0.8 1 97.62 88 ARG A CA 1
ATOM 673 C C . ARG A 1 88 ? -13.312 -26.562 1.081 1 97.62 88 ARG A C 1
ATOM 675 O O . ARG A 1 88 ? -12.633 -26.578 2.109 1 97.62 88 ARG A O 1
ATOM 682 N N . GLU A 1 89 ? -13.32 -27.516 0.229 1 98.12 89 GLU A N 1
ATOM 683 C CA . GLU A 1 89 ? -12.414 -28.641 0.377 1 98.12 89 GLU A CA 1
ATOM 684 C C . GLU A 1 89 ? -10.953 -28.203 0.36 1 98.12 89 GLU A C 1
ATOM 686 O O . GLU A 1 89 ? -10.164 -28.625 1.205 1 98.12 89 GLU A O 1
ATOM 691 N N . ALA A 1 90 ? -10.57 -27.406 -0.608 1 98.44 90 ALA A N 1
ATOM 692 C CA . ALA A 1 90 ? -9.203 -26.906 -0.738 1 98.44 90 ALA A CA 1
ATOM 693 C C . ALA A 1 90 ? -8.766 -26.172 0.526 1 98.44 90 ALA A C 1
ATOM 695 O O . ALA A 1 90 ? -7.664 -26.391 1.033 1 98.44 90 ALA A O 1
ATOM 696 N N . PHE A 1 91 ? -9.633 -25.312 1.055 1 97.88 91 PHE A N 1
ATOM 697 C CA . PHE A 1 91 ? -9.227 -24.453 2.164 1 97.88 91 PHE A CA 1
ATOM 698 C C . PHE A 1 91 ? -9.367 -25.188 3.492 1 97.88 91 PHE A C 1
ATOM 700 O O . PHE A 1 91 ? -8.742 -24.812 4.484 1 97.88 91 PHE A O 1
ATOM 707 N N . GLN A 1 92 ? -10.219 -26.234 3.549 1 97.44 92 GLN A N 1
ATOM 708 C CA . GLN A 1 92 ? -10.156 -27.125 4.699 1 97.44 92 GLN A CA 1
ATOM 709 C C . GLN A 1 92 ? -8.789 -27.797 4.801 1 97.44 92 GLN A C 1
ATOM 711 O O . GLN A 1 92 ? -8.234 -27.938 5.895 1 97.44 92 GLN A O 1
ATOM 716 N N . GLN A 1 93 ? -8.281 -28.219 3.648 1 97.62 93 GLN A N 1
ATOM 717 C CA . GLN A 1 93 ? -6.938 -28.781 3.629 1 97.62 93 GLN A CA 1
ATOM 718 C C . GLN A 1 93 ? -5.902 -27.766 4.074 1 97.62 93 GLN A C 1
ATOM 720 O O . GLN A 1 93 ? -4.953 -28.094 4.781 1 97.62 93 GLN A O 1
ATOM 725 N N . TRP A 1 94 ? -6.082 -26.531 3.656 1 97.06 94 TRP A N 1
ATOM 726 C CA . TRP A 1 94 ? -5.176 -25.453 4.066 1 97.06 94 TRP A CA 1
ATOM 727 C C . TRP A 1 94 ? -5.227 -25.25 5.574 1 97.06 94 TRP A C 1
ATOM 729 O O . TRP A 1 94 ? -4.188 -25.078 6.219 1 97.06 94 TRP A O 1
ATOM 739 N N . LEU A 1 95 ? -6.379 -25.266 6.164 1 95.44 95 LEU A N 1
ATOM 740 C CA . LEU A 1 95 ? -6.566 -25.109 7.605 1 95.44 95 LEU A CA 1
ATOM 741 C C . LEU A 1 95 ? -5.848 -26.219 8.367 1 95.44 95 LEU A C 1
ATOM 743 O O . LEU A 1 95 ? -5.363 -26 9.484 1 95.44 95 LEU A O 1
ATOM 747 N N . ASP A 1 96 ? -5.742 -27.344 7.707 1 95.62 96 ASP A N 1
ATOM 748 C CA . ASP A 1 96 ? -5.156 -28.5 8.367 1 95.62 96 ASP A CA 1
ATOM 749 C C . ASP A 1 96 ? -3.641 -28.531 8.172 1 95.62 96 ASP A C 1
ATOM 751 O O . ASP A 1 96 ? -2.949 -29.344 8.797 1 95.62 96 ASP A O 1
ATOM 755 N N . TYR A 1 97 ? -3.111 -27.641 7.262 1 95.06 97 TYR A N 1
ATOM 756 C CA . TYR A 1 97 ? -1.674 -27.578 7.02 1 95.06 97 TYR A CA 1
ATOM 757 C C . TYR A 1 97 ? -0.918 -27.234 8.297 1 95.06 97 TYR A C 1
ATOM 759 O O . TYR A 1 97 ? -1.288 -26.297 9.008 1 95.06 97 TYR A O 1
ATOM 767 N N . PRO A 1 98 ? 0.126 -27.906 8.633 1 92.44 98 PRO A N 1
ATOM 768 C CA . PRO A 1 98 ? 0.791 -27.781 9.93 1 92.44 98 PRO A CA 1
ATOM 769 C C . PRO A 1 98 ? 1.302 -26.359 10.195 1 92.44 98 PRO A C 1
ATOM 771 O O . PRO A 1 98 ? 1.316 -25.906 11.336 1 92.44 98 PRO A O 1
ATOM 774 N N . TYR A 1 99 ? 1.701 -25.734 9.172 1 91.62 99 TYR A N 1
ATOM 775 C CA . TYR A 1 99 ? 2.285 -24.422 9.375 1 91.62 99 TYR A CA 1
ATOM 776 C C . TYR A 1 99 ? 1.326 -23.312 8.93 1 91.62 99 TYR A C 1
ATOM 778 O O . TYR A 1 99 ? 1.753 -22.219 8.578 1 91.62 99 TYR A O 1
ATOM 786 N N . TYR A 1 100 ? 0.066 -23.594 8.977 1 91.75 100 TYR A N 1
ATOM 787 C CA . TYR A 1 100 ? -1.022 -22.703 8.594 1 91.75 100 TYR A CA 1
ATOM 788 C C . TYR A 1 100 ? -0.887 -21.344 9.289 1 91.75 100 TYR A C 1
ATOM 790 O O . TYR A 1 100 ? -0.953 -20.297 8.633 1 91.75 100 TYR A O 1
ATOM 798 N N . ALA A 1 101 ? -0.586 -21.281 10.516 1 85.69 101 ALA A N 1
ATOM 799 C CA . ALA A 1 101 ? -0.58 -20.062 11.32 1 85.69 101 ALA A CA 1
ATOM 800 C C . ALA A 1 101 ? 0.6 -19.172 10.953 1 85.69 101 ALA A C 1
ATOM 802 O O . ALA A 1 101 ? 0.539 -17.953 11.133 1 85.69 101 ALA A O 1
ATOM 803 N N . ASN A 1 102 ? 1.618 -19.766 10.352 1 85.44 102 ASN A N 1
ATOM 804 C CA . ASN A 1 102 ? 2.814 -19.016 9.992 1 85.44 102 ASN A CA 1
ATOM 805 C C . ASN A 1 102 ? 2.621 -18.25 8.68 1 85.44 102 ASN A C 1
ATOM 807 O O . ASN A 1 102 ? 3.199 -17.172 8.492 1 85.44 102 ASN A O 1
ATOM 811 N N . PHE A 1 103 ? 1.754 -18.812 7.855 1 88 103 PHE A N 1
ATOM 812 C CA . PHE A 1 103 ? 1.841 -18.359 6.473 1 88 103 PHE A CA 1
ATOM 813 C C . PHE A 1 103 ? 0.569 -17.625 6.062 1 88 103 PHE A C 1
ATOM 815 O O . PHE A 1 103 ? 0.565 -16.875 5.082 1 88 103 PHE A O 1
ATOM 822 N N . THR A 1 104 ? -0.466 -17.781 6.734 1 89.69 104 THR A N 1
ATOM 823 C CA . THR A 1 104 ? -1.752 -17.281 6.246 1 89.69 104 THR A CA 1
ATOM 824 C C . THR A 1 104 ? -1.823 -15.766 6.332 1 89.69 104 THR A C 1
ATOM 826 O O . THR A 1 104 ? -1.726 -15.195 7.422 1 89.69 104 THR A O 1
ATOM 829 N N . GLY A 1 105 ? -1.979 -15.148 5.148 1 87.31 105 GLY A N 1
ATOM 830 C CA . GLY A 1 105 ? -2.092 -13.695 5.094 1 87.31 105 GLY A CA 1
ATOM 831 C C . GLY A 1 105 ? -3.379 -13.172 5.711 1 87.31 105 GLY A C 1
ATOM 832 O O . GLY A 1 105 ? -4.293 -13.945 5.992 1 87.31 105 GLY A O 1
ATOM 833 N N . PRO A 1 106 ? -3.504 -11.883 5.887 1 85.75 106 PRO A N 1
ATOM 834 C CA . PRO A 1 106 ? -4.602 -11.281 6.648 1 85.75 106 PRO A CA 1
ATOM 835 C C . PRO A 1 106 ? -5.957 -11.469 5.973 1 85.75 106 PRO A C 1
ATOM 837 O O . PRO A 1 106 ? -6.961 -11.727 6.645 1 85.75 106 PRO A O 1
ATOM 840 N N . THR A 1 107 ? -6.023 -11.336 4.633 1 87.38 107 THR A N 1
ATOM 841 C CA . THR A 1 107 ? -7.301 -11.445 3.934 1 87.38 107 THR A CA 1
ATOM 842 C C . THR A 1 107 ? -7.793 -12.891 3.945 1 87.38 107 THR A C 1
ATOM 844 O O . THR A 1 107 ? -8.984 -13.148 4.141 1 87.38 107 THR A O 1
ATOM 847 N N . THR A 1 108 ? -6.859 -13.797 3.691 1 91.31 108 THR A N 1
ATOM 848 C CA . THR A 1 108 ? -7.227 -15.203 3.766 1 91.31 108 THR A CA 1
ATOM 849 C C . THR A 1 108 ? -7.641 -15.586 5.184 1 91.31 108 THR A C 1
ATOM 851 O O . THR A 1 108 ? -8.609 -16.328 5.379 1 91.31 108 THR A O 1
ATOM 854 N N . ARG A 1 109 ? -6.965 -15.125 6.172 1 89.69 109 ARG A N 1
ATOM 855 C CA . ARG A 1 109 ? -7.293 -15.414 7.562 1 89.69 109 ARG A CA 1
ATOM 856 C C . ARG A 1 109 ? -8.703 -14.93 7.902 1 89.69 109 ARG A C 1
ATOM 858 O O . ARG A 1 109 ? -9.445 -15.617 8.609 1 89.69 109 ARG A O 1
ATOM 865 N N . ALA A 1 110 ? -8.984 -13.719 7.496 1 87.12 110 ALA A N 1
ATOM 866 C CA . ALA A 1 110 ? -10.32 -13.18 7.723 1 87.12 110 ALA A CA 1
ATOM 867 C C . ALA A 1 110 ? -11.391 -14.07 7.094 1 87.12 110 ALA A C 1
ATOM 869 O O . ALA A 1 110 ? -12.453 -14.289 7.68 1 87.12 110 ALA A O 1
ATOM 870 N N . ALA A 1 111 ? -11.109 -14.562 5.93 1 90.12 111 ALA A N 1
ATOM 871 C CA . ALA A 1 111 ? -12.039 -15.453 5.242 1 90.12 111 ALA A CA 1
ATOM 872 C C . ALA A 1 111 ? -12.188 -16.781 5.992 1 90.12 111 ALA A C 1
ATOM 874 O O . ALA A 1 111 ? -13.289 -17.312 6.094 1 90.12 111 ALA A O 1
ATOM 875 N N . MET A 1 112 ? -11.07 -17.312 6.508 1 93.25 112 MET A N 1
ATOM 876 C CA . MET A 1 112 ? -11.102 -18.562 7.262 1 93.25 112 MET A CA 1
ATOM 877 C C . MET A 1 112 ? -11.922 -18.406 8.539 1 93.25 112 MET A C 1
ATOM 879 O O . MET A 1 112 ? -12.656 -19.312 8.922 1 93.25 112 MET A O 1
ATOM 883 N N . LYS A 1 113 ? -11.781 -17.281 9.148 1 90.06 113 LYS A N 1
ATOM 884 C CA . LYS A 1 113 ? -12.609 -17 10.32 1 90.06 113 LYS A CA 1
ATOM 885 C C . LYS A 1 113 ? -14.086 -16.938 9.953 1 90.06 113 LYS A C 1
ATOM 887 O O . LYS A 1 113 ? -14.922 -17.531 10.633 1 90.06 113 LYS A O 1
ATOM 892 N N . ALA A 1 114 ? -14.422 -16.281 8.898 1 88.44 114 ALA A N 1
ATOM 893 C CA . ALA A 1 114 ? -15.805 -16.047 8.492 1 88.44 114 ALA A CA 1
ATOM 894 C C . ALA A 1 114 ? -16.453 -17.344 8.016 1 88.44 114 ALA A C 1
ATOM 896 O O . ALA A 1 114 ? -17.641 -17.594 8.281 1 88.44 114 ALA A O 1
ATOM 897 N N . ILE A 1 115 ? -15.672 -18.188 7.32 1 91.38 115 ILE A N 1
ATOM 898 C CA . ILE A 1 115 ? -16.25 -19.328 6.633 1 91.38 115 ILE A CA 1
ATOM 899 C C . ILE A 1 115 ? -16.156 -20.562 7.516 1 91.38 115 ILE A C 1
ATOM 901 O O . ILE A 1 115 ? -17.062 -21.391 7.543 1 91.38 115 ILE A O 1
ATOM 905 N N . PHE A 1 116 ? -15.039 -20.641 8.305 1 94.31 116 PHE A N 1
ATOM 906 C CA . PHE A 1 116 ? -14.766 -21.875 9.031 1 94.31 116 PHE A CA 1
ATOM 907 C C . PHE A 1 116 ? -14.766 -21.641 10.539 1 94.31 116 PHE A C 1
ATOM 909 O O . PHE A 1 116 ? -14.492 -22.547 11.32 1 94.31 116 PHE A O 1
ATOM 916 N N . ASN A 1 117 ? -15.008 -20.375 10.938 1 91.62 117 ASN A N 1
ATOM 917 C CA . ASN A 1 117 ? -14.953 -20 12.352 1 91.62 117 ASN A CA 1
ATOM 918 C C . ASN A 1 117 ? -13.586 -20.281 12.953 1 91.62 117 ASN A C 1
ATOM 920 O O . ASN A 1 117 ? -13.484 -20.75 14.086 1 91.62 117 ASN A O 1
ATOM 924 N N . ASP A 1 118 ? -12.578 -20.109 12.125 1 89.38 118 ASP A N 1
ATOM 925 C CA . ASP A 1 118 ? -11.219 -20.297 12.609 1 89.38 118 ASP A CA 1
ATOM 926 C C . ASP A 1 118 ? -10.781 -19.125 13.492 1 89.38 118 ASP A C 1
ATOM 928 O O . ASP A 1 118 ? -10.727 -17.984 13.031 1 89.38 118 ASP A O 1
ATOM 932 N N . ASN A 1 119 ? -10.391 -19.391 14.695 1 81.75 119 ASN A N 1
ATOM 933 C CA . ASN A 1 119 ? -10.062 -18.328 15.641 1 81.75 119 ASN A CA 1
ATOM 934 C C . ASN A 1 119 ? -8.625 -18.438 16.141 1 81.75 119 ASN A C 1
ATOM 936 O O . ASN A 1 119 ? -8.266 -17.844 17.156 1 81.75 119 ASN A O 1
ATOM 940 N N . ARG A 1 120 ? -7.883 -19.297 15.477 1 84 120 ARG A N 1
ATOM 941 C CA . ARG A 1 120 ? -6.48 -19.422 15.867 1 84 120 ARG A CA 1
ATOM 942 C C . ARG A 1 120 ? -5.738 -18.109 15.656 1 84 120 ARG A C 1
ATOM 944 O O . ARG A 1 120 ? -5.977 -17.406 14.672 1 84 120 ARG A O 1
ATOM 951 N N . ALA A 1 121 ? -4.781 -17.734 16.547 1 72.06 121 ALA A N 1
ATOM 952 C CA . ALA A 1 121 ? -3.984 -16.516 16.484 1 72.06 121 ALA A CA 1
ATOM 953 C C . ALA A 1 121 ? -2.955 -16.594 15.367 1 72.06 121 ALA A C 1
ATOM 955 O O . ALA A 1 121 ? -2.357 -17.641 15.133 1 72.06 121 ALA A O 1
ATOM 956 N N . SER A 1 122 ? -2.811 -15.453 14.648 1 68.12 122 SER A N 1
ATOM 957 C CA . SER A 1 122 ? -1.756 -15.367 13.641 1 68.12 122 SER A CA 1
ATOM 958 C C . SER A 1 122 ? -0.386 -15.203 14.289 1 68.12 122 SER A C 1
ATOM 960 O O . SER A 1 122 ? -0.246 -14.477 15.281 1 68.12 122 SER A O 1
ATOM 962 N N . LEU A 1 123 ? 0.569 -15.906 13.789 1 67.19 123 LEU A N 1
ATOM 963 C CA . LEU A 1 123 ? 1.932 -15.68 14.258 1 67.19 123 LEU A CA 1
ATOM 964 C C . LEU A 1 123 ? 2.549 -14.469 13.57 1 67.19 123 LEU A C 1
ATOM 966 O O . LEU A 1 123 ? 3.576 -13.953 14.016 1 67.19 123 LEU A O 1
ATOM 970 N N . GLN A 1 124 ? 1.944 -14.148 12.398 1 63.47 124 GLN A N 1
ATOM 971 C CA . GLN A 1 124 ? 2.43 -12.992 11.656 1 63.47 124 GLN A CA 1
ATOM 972 C C . GLN A 1 124 ? 1.944 -11.695 12.281 1 63.47 124 GLN A C 1
ATOM 974 O O . GLN A 1 124 ? 2.459 -10.617 11.969 1 63.47 124 GLN A O 1
ATOM 979 N N . GLY A 1 125 ? 1.354 -11.766 13.43 1 54.84 125 GLY A N 1
ATOM 980 C CA . GLY A 1 125 ? 0.69 -10.578 13.945 1 54.84 125 GLY A CA 1
ATOM 981 C C . GLY A 1 125 ? -0.626 -10.289 13.258 1 54.84 125 GLY A C 1
ATOM 982 O O . GLY A 1 125 ? -0.853 -10.727 12.125 1 54.84 125 GLY A O 1
ATOM 983 N N . GLU A 1 126 ? -1.661 -10.281 13.945 1 48.56 126 GLU A N 1
ATOM 984 C CA . GLU A 1 126 ? -3.006 -10.172 13.391 1 48.56 126 GLU A CA 1
ATOM 985 C C . GLU A 1 126 ? -3.285 -8.75 12.898 1 48.56 126 GLU A C 1
ATOM 987 O O . GLU A 1 126 ? -3.018 -7.781 13.609 1 48.56 126 GLU A O 1
ATOM 992 N N . LEU A 1 127 ? -3.021 -8.422 11.625 1 45.44 127 LEU A N 1
ATOM 993 C CA . LEU A 1 127 ? -3.879 -7.359 11.117 1 45.44 127 LEU A CA 1
ATOM 994 C C . LEU A 1 127 ? -5.344 -7.781 11.141 1 45.44 127 LEU A C 1
ATOM 996 O O . LEU A 1 127 ? -5.848 -8.352 10.172 1 45.44 127 LEU A O 1
ATOM 1000 N N . GLU A 1 128 ? -5.781 -8.477 12.242 1 42.81 128 GLU A N 1
ATOM 1001 C CA . GLU A 1 128 ? -7.121 -9.055 12.211 1 42.81 128 GLU A CA 1
ATOM 1002 C C . GLU A 1 128 ? -8.164 -8 11.836 1 42.81 128 GLU A C 1
ATOM 1004 O O . GLU A 1 128 ? -8.188 -6.91 12.414 1 42.81 128 GLU A O 1
ATOM 1009 N N . GLY A 1 129 ? -8.617 -8.047 10.656 1 45.69 129 GLY A N 1
ATOM 1010 C CA . GLY A 1 129 ? -9.836 -7.297 10.406 1 45.69 129 GLY A CA 1
ATOM 1011 C C . GLY A 1 129 ? -10.938 -7.602 11.398 1 45.69 129 GLY A C 1
ATOM 1012 O O . GLY A 1 129 ? -11.469 -8.711 11.43 1 45.69 129 GLY A O 1
ATOM 1013 N N . GLU A 1 130 ? -10.75 -7.176 12.633 1 47.19 130 GLU A N 1
ATOM 1014 C CA . GLU A 1 130 ? -11.844 -7.406 13.562 1 47.19 130 GLU A CA 1
ATOM 1015 C C . GLU A 1 130 ? -13.172 -6.945 12.977 1 47.19 130 GLU A C 1
ATOM 1017 O O . GLU A 1 130 ? -13.211 -6.043 12.133 1 47.19 130 GLU A O 1
ATOM 1022 N N . LYS A 1 131 ? -14.109 -7.797 13.281 1 51.5 131 LYS A N 1
ATOM 1023 C CA . LYS A 1 131 ? -15.484 -7.418 12.969 1 51.5 131 LYS A CA 1
ATOM 1024 C C . LYS A 1 131 ? -15.75 -5.961 13.336 1 51.5 131 LYS A C 1
ATOM 1026 O O . LYS A 1 131 ? -15.469 -5.539 14.461 1 51.5 131 LYS A O 1
ATOM 1031 N N . GLN A 1 132 ? -15.852 -5.199 12.328 1 61.03 132 GLN A N 1
ATOM 1032 C CA . GLN A 1 132 ? -16.281 -3.818 12.523 1 61.03 132 GLN A CA 1
ATOM 1033 C C . GLN A 1 132 ? -17.688 -3.756 13.125 1 61.03 132 GLN A C 1
ATOM 1035 O O . GLN A 1 132 ? -18.594 -4.465 12.688 1 61.03 132 GLN A O 1
ATOM 1040 N N . SER A 1 133 ? -17.703 -3.295 14.258 1 60.41 133 SER A N 1
ATOM 1041 C CA . SER A 1 133 ? -19.031 -3.105 14.859 1 60.41 133 SER A CA 1
ATOM 1042 C C . SER A 1 133 ? -19.922 -2.24 13.977 1 60.41 133 SER A C 1
ATOM 1044 O O . SER A 1 133 ? -21.141 -2.25 14.125 1 60.41 133 SER A O 1
ATOM 1046 N N . VAL A 1 134 ? -19.188 -1.585 13.055 1 69.31 134 VAL A N 1
ATOM 1047 C CA . VAL A 1 134 ? -19.922 -0.692 12.172 1 69.31 134 VAL A CA 1
ATOM 1048 C C . VAL A 1 134 ? -19.562 -0.978 10.719 1 69.31 134 VAL A C 1
ATOM 1050 O O . VAL A 1 134 ? -18.438 -1.403 10.422 1 69.31 134 VAL A O 1
ATOM 1053 N N . GLN A 1 135 ? -20.547 -0.799 9.93 1 79.06 135 GLN A N 1
ATOM 1054 C CA . GLN A 1 135 ? -20.344 -1.049 8.508 1 79.06 135 GLN A CA 1
ATOM 1055 C C . GLN A 1 135 ? -19.609 0.116 7.848 1 79.06 135 GLN A C 1
ATOM 1057 O O . GLN A 1 135 ? -20.141 1.218 7.742 1 79.06 135 GLN A O 1
ATOM 1062 N N . ILE A 1 136 ? -18.406 -0.034 7.633 1 81.44 136 ILE A N 1
ATOM 1063 C CA . ILE A 1 136 ? -17.609 0.946 6.891 1 81.44 136 ILE A CA 1
ATOM 1064 C C . ILE A 1 136 ? -17.625 0.596 5.406 1 81.44 136 ILE A C 1
ATOM 1066 O O . ILE A 1 136 ? -17.375 -0.552 5.031 1 81.44 136 ILE A O 1
ATOM 1070 N N . ILE A 1 137 ? -17.906 1.626 4.672 1 84.56 137 ILE A N 1
ATOM 1071 C CA . ILE A 1 137 ? -17.953 1.415 3.23 1 84.56 137 ILE A CA 1
ATOM 1072 C C . ILE A 1 137 ? -16.578 0.937 2.746 1 84.56 137 ILE A C 1
ATOM 1074 O O . ILE A 1 137 ? -15.547 1.426 3.205 1 84.56 137 ILE A O 1
ATOM 1078 N N . ASN A 1 138 ? -16.547 -0.105 1.883 1 82.56 138 ASN A N 1
ATOM 1079 C CA . ASN A 1 138 ? -15.375 -0.697 1.253 1 82.56 138 ASN A CA 1
ATOM 1080 C C . ASN A 1 138 ? -14.445 -1.321 2.285 1 82.56 138 ASN A C 1
ATOM 1082 O O . ASN A 1 138 ? -13.25 -1.489 2.027 1 82.56 138 ASN A O 1
ATOM 1086 N N . LYS A 1 139 ? -14.93 -1.568 3.547 1 77.38 139 LYS A N 1
ATOM 1087 C CA . LYS A 1 139 ? -14.258 -2.268 4.637 1 77.38 139 LYS A CA 1
ATOM 1088 C C . LYS A 1 139 ? -12.891 -1.649 4.926 1 77.38 139 LYS A C 1
ATOM 1090 O O . LYS A 1 139 ? -11.914 -2.365 5.152 1 77.38 139 LYS A O 1
ATOM 1095 N N . GLY A 1 140 ? -12.719 -0.418 4.875 1 67.94 140 GLY A N 1
ATOM 1096 C CA . GLY A 1 140 ? -11.469 0.263 5.18 1 67.94 140 GLY A CA 1
ATOM 1097 C C . GLY A 1 140 ? -10.391 0.033 4.137 1 67.94 140 GLY A C 1
ATOM 1098 O O . GLY A 1 140 ? -9.227 0.363 4.359 1 67.94 140 GLY A O 1
ATOM 1099 N N . ASN A 1 141 ? -10.555 -0.585 3.006 1 68.56 141 ASN A N 1
ATOM 1100 C CA . ASN A 1 141 ? -9.758 -0.707 1.785 1 68.56 141 ASN A CA 1
ATOM 1101 C C . ASN A 1 141 ? -8.539 -1.602 1.995 1 68.56 141 ASN A C 1
ATOM 1103 O O . ASN A 1 141 ? -7.676 -1.69 1.125 1 68.56 141 ASN A O 1
ATOM 1107 N N . ALA A 1 142 ? -8.414 -2.271 3.064 1 72.56 142 ALA A N 1
ATOM 1108 C CA . ALA A 1 142 ? -7.242 -3.076 3.41 1 72.56 142 ALA A CA 1
ATOM 1109 C C . ALA A 1 142 ? -7.344 -4.477 2.807 1 72.56 142 ALA A C 1
ATOM 1111 O O . ALA A 1 142 ? -6.383 -5.25 2.854 1 72.56 142 ALA A O 1
ATOM 1112 N N . GLU A 1 143 ? -8.25 -4.754 2.113 1 79.38 143 GLU A N 1
ATOM 1113 C CA . GLU A 1 143 ? -8.555 -6.129 1.721 1 79.38 143 GLU A CA 1
ATOM 1114 C C . GLU A 1 143 ? -7.945 -6.461 0.36 1 79.38 143 GLU A C 1
ATOM 1116 O O . GLU A 1 143 ? -7.945 -7.621 -0.059 1 79.38 143 GLU A O 1
ATOM 1121 N N . ALA A 1 144 ? -7.406 -5.523 -0.291 1 91.56 144 ALA A N 1
ATOM 1122 C CA . ALA A 1 144 ? -6.906 -5.75 -1.645 1 91.56 144 ALA A CA 1
ATOM 1123 C C . ALA A 1 144 ? -5.488 -6.309 -1.621 1 91.56 144 ALA A C 1
ATOM 1125 O O . ALA A 1 144 ? -4.574 -5.723 -2.203 1 91.56 144 ALA A O 1
ATOM 1126 N N . THR A 1 145 ? -5.391 -7.535 -1.067 1 94.25 145 THR A N 1
ATOM 1127 C CA . THR A 1 145 ? -4.07 -8.133 -0.907 1 94.25 145 THR A CA 1
ATOM 1128 C C . THR A 1 145 ? -3.734 -9.031 -2.096 1 94.25 145 THR A C 1
ATOM 1130 O O . THR A 1 145 ? -4.609 -9.359 -2.898 1 94.25 145 THR A O 1
ATOM 1133 N N . ASN A 1 146 ? -2.498 -9.328 -2.197 1 97.62 146 ASN A N 1
ATOM 1134 C CA . ASN A 1 146 ? -1.97 -10.055 -3.344 1 97.62 146 ASN A CA 1
ATOM 1135 C C . ASN A 1 146 ? -2.209 -11.562 -3.215 1 97.62 146 ASN A C 1
ATOM 1137 O O . ASN A 1 146 ? -1.888 -12.328 -4.125 1 97.62 146 ASN A O 1
ATOM 1141 N N . GLY A 1 147 ? -2.928 -12.016 -2.172 1 97.31 147 GLY A N 1
ATOM 1142 C CA . GLY A 1 147 ? -3.189 -13.422 -1.923 1 97.31 147 GLY A CA 1
ATOM 1143 C C . GLY A 1 147 ? -4.047 -14.07 -2.996 1 97.31 147 GLY A C 1
ATOM 1144 O O . GLY A 1 147 ? -3.963 -15.281 -3.219 1 97.31 147 GLY A O 1
ATOM 1145 N N . ALA A 1 148 ? -4.84 -13.273 -3.629 1 97.75 148 ALA A N 1
ATOM 1146 C CA . ALA A 1 148 ? -5.664 -13.781 -4.719 1 97.75 148 ALA A CA 1
ATOM 1147 C C . ALA A 1 148 ? -4.809 -14.148 -5.93 1 97.75 148 ALA A C 1
ATOM 1149 O O . ALA A 1 148 ? -5.008 -15.203 -6.543 1 97.75 148 ALA A O 1
ATOM 1150 N N . ALA A 1 149 ? -3.84 -13.297 -6.207 1 98.81 149 ALA A N 1
ATOM 1151 C CA . ALA A 1 149 ? -3.049 -13.422 -7.43 1 98.81 149 ALA A CA 1
ATOM 1152 C C . ALA A 1 149 ? -1.985 -14.508 -7.281 1 98.81 149 ALA A C 1
ATOM 1154 O O . ALA A 1 149 ? -1.663 -15.211 -8.25 1 98.81 149 ALA A O 1
ATOM 1155 N N . MET A 1 150 ? -1.449 -14.625 -6.09 1 98.69 150 MET A N 1
ATOM 1156 C CA . MET A 1 150 ? -0.326 -15.539 -5.883 1 98.69 150 MET A CA 1
ATOM 1157 C C . MET A 1 150 ? -0.748 -16.984 -6.109 1 98.69 150 MET A C 1
ATOM 1159 O O . MET A 1 150 ? 0.081 -17.828 -6.445 1 98.69 150 MET A O 1
ATOM 1163 N N . LYS A 1 151 ? -2.027 -17.328 -5.961 1 98.62 151 LYS A N 1
ATOM 1164 C CA . LYS A 1 151 ? -2.471 -18.719 -5.965 1 98.62 151 LYS A CA 1
ATOM 1165 C C . LYS A 1 151 ? -3.365 -19.016 -7.168 1 98.62 151 LYS A C 1
ATOM 1167 O O . LYS A 1 151 ? -4.227 -19.891 -7.109 1 98.62 151 LYS A O 1
ATOM 1172 N N . ILE A 1 152 ? -3.129 -18.359 -8.344 1 98.81 152 ILE A N 1
ATOM 1173 C CA . ILE A 1 152 ? -4.191 -18.375 -9.344 1 98.81 152 ILE A CA 1
ATOM 1174 C C . ILE A 1 152 ? -3.742 -19.172 -10.562 1 98.81 152 ILE A C 1
ATOM 1176 O O . ILE A 1 152 ? -4.492 -19.312 -11.531 1 98.81 152 ILE A O 1
ATOM 1180 N N . TRP A 1 153 ? -2.541 -19.766 -10.562 1 98.81 153 TRP A N 1
ATOM 1181 C CA . TRP A 1 153 ? -2.059 -20.516 -11.719 1 98.81 153 TRP A CA 1
ATOM 1182 C C . TRP A 1 153 ? -2.996 -21.672 -12.055 1 98.81 153 TRP A C 1
ATOM 1184 O O . TRP A 1 153 ? -3.078 -22.094 -13.211 1 98.81 153 TRP A O 1
ATOM 1194 N N . PRO A 1 154 ? -3.844 -22.266 -11.102 1 98.88 154 PRO A N 1
ATOM 1195 C CA . PRO A 1 154 ? -4.812 -23.297 -11.461 1 98.88 154 PRO A CA 1
ATOM 1196 C C . PRO A 1 154 ? -5.781 -22.844 -12.555 1 98.88 154 PRO A C 1
ATOM 1198 O O . PRO A 1 154 ? -6.121 -23.625 -13.445 1 98.88 154 PRO A O 1
ATOM 1201 N N . ALA A 1 155 ? -6.234 -21.609 -12.445 1 98.81 155 ALA A N 1
ATOM 1202 C CA . ALA A 1 155 ? -7.152 -21.062 -13.453 1 98.81 155 ALA A CA 1
ATOM 1203 C C . ALA A 1 155 ? -6.512 -21.078 -14.836 1 98.81 155 ALA A C 1
ATOM 1205 O O . ALA A 1 155 ? -7.191 -21.312 -15.836 1 98.81 155 ALA A O 1
ATOM 1206 N N . ALA A 1 156 ? -5.234 -20.812 -14.898 1 98.81 156 ALA A N 1
ATOM 1207 C CA . ALA A 1 156 ? -4.512 -20.719 -16.156 1 98.81 156 ALA A CA 1
ATOM 1208 C C . ALA A 1 156 ? -4.277 -22.109 -16.75 1 98.81 156 ALA A C 1
ATOM 1210 O O . ALA A 1 156 ? -4.531 -22.344 -17.938 1 98.81 156 ALA A O 1
ATOM 1211 N N . VAL A 1 157 ? -3.838 -23.062 -15.977 1 98.56 157 VAL A N 1
ATOM 1212 C CA . VAL A 1 157 ? -3.434 -24.359 -16.5 1 98.56 157 VAL A CA 1
ATOM 1213 C C . VAL A 1 157 ? -4.672 -25.172 -16.859 1 98.56 157 VAL A C 1
ATOM 1215 O O . VAL A 1 157 ? -4.586 -26.125 -17.656 1 98.56 157 VAL A O 1
ATOM 1218 N N . LEU A 1 158 ? -5.816 -24.828 -16.328 1 97.81 158 LEU A N 1
ATOM 1219 C CA . LEU A 1 158 ? -7.055 -25.484 -16.719 1 97.81 158 LEU A CA 1
ATOM 1220 C C . LEU A 1 158 ? -7.578 -24.922 -18.031 1 97.81 158 LEU A C 1
ATOM 1222 O O . LEU A 1 158 ? -8.43 -25.531 -18.688 1 97.81 158 LEU A O 1
ATOM 1226 N N . HIS A 1 159 ? -7.098 -23.719 -18.391 1 97.62 159 HIS A N 1
ATOM 1227 C CA . HIS A 1 159 ? -7.582 -23.047 -19.594 1 97.62 159 HIS A CA 1
ATOM 1228 C C . HIS A 1 159 ? -6.426 -22.469 -20.406 1 97.62 159 HIS A C 1
ATOM 1230 O O . HIS A 1 159 ? -6.41 -21.266 -20.719 1 97.62 159 HIS A O 1
ATOM 1236 N N . PRO A 1 160 ? -5.492 -23.359 -20.828 1 97.69 160 PRO A N 1
ATOM 1237 C CA . PRO A 1 160 ? -4.348 -22.875 -21.609 1 97.69 160 PRO A CA 1
ATOM 1238 C C . PRO A 1 160 ? -4.762 -22.219 -22.922 1 97.69 160 PRO A C 1
ATOM 1240 O O . PRO A 1 160 ? -5.418 -22.859 -23.75 1 97.69 160 PRO A O 1
ATOM 1243 N N . GLY A 1 161 ? -4.418 -20.969 -23.078 1 97.06 161 GLY A N 1
ATOM 1244 C CA . GLY A 1 161 ? -4.676 -20.266 -24.312 1 97.06 161 GLY A CA 1
ATOM 1245 C C . GLY A 1 161 ? -6.082 -19.703 -24.406 1 97.06 161 GLY A C 1
ATOM 1246 O O . GLY A 1 161 ? -6.402 -18.953 -25.328 1 97.06 161 GLY A O 1
ATOM 1247 N N . ASP A 1 162 ? -6.949 -20.078 -23.547 1 98.19 162 ASP A N 1
ATOM 1248 C CA . ASP A 1 162 ? -8.281 -19.484 -23.453 1 98.19 162 ASP A CA 1
ATOM 1249 C C . ASP A 1 162 ? -8.328 -18.438 -22.344 1 98.19 162 ASP A C 1
ATOM 1251 O O . ASP A 1 162 ? -8.844 -18.703 -21.25 1 98.19 162 ASP A O 1
ATOM 1255 N N . ILE A 1 163 ? -7.91 -17.297 -22.688 1 98.62 163 ILE A N 1
ATOM 1256 C CA . ILE A 1 163 ? -7.641 -16.219 -21.75 1 98.62 163 ILE A CA 1
ATOM 1257 C C . ILE A 1 163 ? -8.93 -15.828 -21.031 1 98.62 163 ILE A C 1
ATOM 1259 O O . ILE A 1 163 ? -8.938 -15.672 -19.812 1 98.62 163 ILE A O 1
ATOM 1263 N N . ASP A 1 164 ? -10.039 -15.703 -21.766 1 98.88 164 ASP A N 1
ATOM 1264 C CA . ASP A 1 164 ? -11.305 -15.289 -21.156 1 98.88 164 ASP A CA 1
ATOM 1265 C C . ASP A 1 164 ? -11.797 -16.328 -20.156 1 98.88 164 ASP A C 1
ATOM 1267 O O . ASP A 1 164 ? -12.281 -15.977 -19.078 1 98.88 164 ASP A O 1
ATOM 1271 N N . ALA A 1 165 ? -11.656 -17.609 -20.469 1 98.81 165 ALA A N 1
ATOM 1272 C CA . ALA A 1 165 ? -12.047 -18.672 -19.547 1 98.81 165 ALA A CA 1
ATOM 1273 C C . ALA A 1 165 ? -11.156 -18.672 -18.312 1 98.81 165 ALA A C 1
ATOM 1275 O O . ALA A 1 165 ? -11.617 -18.938 -17.203 1 98.81 165 ALA A O 1
ATOM 1276 N N . ALA A 1 166 ? -9.867 -18.422 -18.531 1 98.81 166 ALA A N 1
ATOM 1277 C CA . ALA A 1 166 ? -8.93 -18.344 -17.406 1 98.81 166 ALA A CA 1
ATOM 1278 C C . ALA A 1 166 ? -9.312 -17.203 -16.469 1 98.81 166 ALA A C 1
ATOM 1280 O O . ALA A 1 166 ? -9.25 -17.344 -15.242 1 98.81 166 ALA A O 1
ATOM 1281 N N . ILE A 1 167 ? -9.695 -16.047 -17.047 1 98.94 167 ILE A N 1
ATOM 1282 C CA . ILE A 1 167 ? -10.102 -14.891 -16.25 1 98.94 167 ILE A CA 1
ATOM 1283 C C . ILE A 1 167 ? -11.352 -15.234 -15.445 1 98.94 167 ILE A C 1
ATOM 1285 O O . ILE A 1 167 ? -11.406 -14.977 -14.242 1 98.94 167 ILE A O 1
ATOM 1289 N N . GLU A 1 168 ? -12.336 -15.828 -16.062 1 98.75 168 GLU A N 1
ATOM 1290 C CA . GLU A 1 168 ? -13.578 -16.188 -15.383 1 98.75 168 GLU A CA 1
ATOM 1291 C C . GLU A 1 168 ? -13.312 -17.188 -14.25 1 98.75 168 GLU A C 1
ATOM 1293 O O . GLU A 1 168 ? -13.859 -17.047 -13.156 1 98.75 168 GLU A O 1
ATOM 1298 N N . CYS A 1 169 ? -12.492 -18.156 -14.555 1 98.81 169 CYS A N 1
ATOM 1299 C CA . CYS A 1 169 ? -12.117 -19.156 -13.562 1 98.81 169 CYS A CA 1
ATOM 1300 C C . CYS A 1 169 ? -11.398 -18.516 -12.383 1 98.81 169 CYS A C 1
ATOM 1302 O O . CYS A 1 169 ? -11.672 -18.844 -11.227 1 98.81 169 CYS A O 1
ATOM 1304 N N . ALA A 1 170 ? -10.508 -17.594 -12.664 1 98.88 170 ALA A N 1
ATOM 1305 C CA . ALA A 1 170 ? -9.773 -16.875 -11.625 1 98.88 170 ALA A CA 1
ATOM 1306 C C . ALA A 1 170 ? -10.727 -16.125 -10.703 1 98.88 170 ALA A C 1
ATOM 1308 O O . ALA A 1 170 ? -10.555 -16.125 -9.484 1 98.88 170 ALA A O 1
ATOM 1309 N N . LEU A 1 171 ? -11.719 -15.438 -11.305 1 98.81 171 LEU A N 1
ATOM 1310 C CA . LEU A 1 171 ? -12.672 -14.68 -10.508 1 98.81 171 LEU A CA 1
ATOM 1311 C C . LEU A 1 171 ? -13.484 -15.602 -9.609 1 98.81 171 LEU A C 1
ATOM 1313 O O . LEU A 1 171 ? -13.758 -15.266 -8.453 1 98.81 171 LEU A O 1
ATOM 1317 N N . GLN A 1 172 ? -13.828 -16.734 -10.102 1 98.56 172 GLN A N 1
ATOM 1318 C CA . GLN A 1 172 ? -14.578 -17.703 -9.305 1 98.56 172 GLN A CA 1
ATOM 1319 C C . GLN A 1 172 ? -13.75 -18.203 -8.125 1 98.56 172 GLN A C 1
ATOM 1321 O O . GLN A 1 172 ? -14.266 -18.344 -7.012 1 98.56 172 GLN A O 1
ATOM 1326 N N . ILE A 1 173 ? -12.492 -18.453 -8.359 1 98.56 173 ILE A N 1
ATOM 1327 C CA . ILE A 1 173 ? -11.602 -18.906 -7.301 1 98.56 173 ILE A CA 1
ATOM 1328 C C . ILE A 1 173 ? -11.438 -17.812 -6.254 1 98.56 173 ILE A C 1
ATOM 1330 O O . ILE A 1 173 ? -11.523 -18.062 -5.051 1 98.56 173 ILE A O 1
ATOM 1334 N N . CYS A 1 174 ? -11.234 -16.594 -6.68 1 97.38 174 CYS A N 1
ATOM 1335 C CA . CYS A 1 174 ? -10.906 -15.469 -5.812 1 97.38 174 CYS A CA 1
ATOM 1336 C C . CYS A 1 174 ? -12.109 -15.062 -4.969 1 97.38 174 CYS A C 1
ATOM 1338 O O . CYS A 1 174 ? -11.953 -14.57 -3.854 1 97.38 174 CYS A O 1
ATOM 1340 N N . ARG A 1 175 ? -13.289 -15.266 -5.512 1 96.31 175 ARG A N 1
ATOM 1341 C CA . ARG A 1 175 ? -14.508 -14.844 -4.832 1 96.31 175 ARG A CA 1
ATOM 1342 C C . ARG A 1 175 ? -14.609 -15.469 -3.443 1 96.31 175 ARG A C 1
ATOM 1344 O O . ARG A 1 175 ? -15.172 -14.867 -2.527 1 96.31 175 ARG A O 1
ATOM 1351 N N . PHE A 1 176 ? -14.008 -16.594 -3.229 1 94.88 176 PHE A N 1
ATOM 1352 C CA . PHE A 1 176 ? -14.102 -17.344 -1.982 1 94.88 176 PHE A CA 1
ATOM 1353 C C . PHE A 1 176 ? -13.383 -16.609 -0.854 1 94.88 176 PHE A C 1
ATOM 1355 O O . PHE A 1 176 ? -13.844 -16.609 0.29 1 94.88 176 PHE A O 1
ATOM 1362 N N . THR A 1 177 ? -12.289 -15.945 -1.164 1 94.88 177 THR A N 1
ATOM 1363 C CA . THR A 1 177 ? -11.492 -15.336 -0.103 1 94.88 177 THR A CA 1
ATOM 1364 C C . THR A 1 177 ? -11.25 -13.859 -0.382 1 94.88 177 THR A C 1
ATOM 1366 O O . THR A 1 177 ? -11.039 -13.07 0.544 1 94.88 177 THR A O 1
ATOM 1369 N N . HIS A 1 178 ? -11.172 -13.445 -1.547 1 96.31 178 HIS A N 1
ATOM 1370 C CA . HIS A 1 178 ? -10.758 -12.109 -1.957 1 96.31 178 HIS A CA 1
ATOM 1371 C C . HIS A 1 178 ? -11.797 -11.469 -2.879 1 96.31 178 HIS A C 1
ATOM 1373 O O . HIS A 1 178 ? -11.461 -11.039 -3.986 1 96.31 178 HIS A O 1
ATOM 1379 N N . ASN A 1 179 ? -12.969 -11.305 -2.375 1 95.62 179 ASN A N 1
ATOM 1380 C CA . ASN A 1 179 ? -14.094 -10.844 -3.184 1 95.62 179 ASN A CA 1
ATOM 1381 C C . ASN A 1 179 ? -14.117 -9.32 -3.295 1 95.62 179 ASN A C 1
ATOM 1383 O O . ASN A 1 179 ? -15.078 -8.68 -2.867 1 95.62 179 ASN A O 1
ATOM 1387 N N . ASN A 1 180 ? -13.133 -8.719 -3.938 1 96.75 180 ASN A N 1
ATOM 1388 C CA . ASN A 1 180 ? -13.094 -7.293 -4.23 1 96.75 180 ASN A CA 1
ATOM 1389 C C . ASN A 1 180 ? -12.477 -7.02 -5.598 1 96.75 180 ASN A C 1
ATOM 1391 O O . ASN A 1 180 ? -11.734 -7.852 -6.125 1 96.75 180 ASN A O 1
ATOM 1395 N N . VAL A 1 181 ? -12.68 -5.906 -6.145 1 97.81 181 VAL A N 1
ATOM 1396 C CA . VAL A 1 181 ? -12.43 -5.602 -7.547 1 97.81 181 VAL A CA 1
ATOM 1397 C C . VAL A 1 181 ? -10.922 -5.539 -7.805 1 97.81 181 VAL A C 1
ATOM 1399 O O . VAL A 1 181 ? -10.453 -5.926 -8.875 1 97.81 181 VAL A O 1
ATOM 1402 N N . LEU A 1 182 ? -10.102 -5.113 -6.836 1 98.12 182 LEU A N 1
ATOM 1403 C CA . LEU A 1 182 ? -8.672 -4.953 -7.07 1 98.12 182 LEU A CA 1
ATOM 1404 C C . LEU A 1 182 ? -7.957 -6.301 -6.992 1 98.12 182 LEU A C 1
ATOM 1406 O O . LEU A 1 182 ? -7.137 -6.621 -7.855 1 98.12 182 LEU A O 1
ATOM 1410 N N . ALA A 1 183 ? -8.25 -7.062 -5.926 1 98.31 183 ALA A N 1
ATOM 1411 C CA . ALA A 1 183 ? -7.648 -8.391 -5.812 1 98.31 183 ALA A CA 1
ATOM 1412 C C . ALA A 1 183 ? -7.988 -9.25 -7.027 1 98.31 183 ALA A C 1
ATOM 1414 O O . ALA A 1 183 ? -7.125 -9.945 -7.562 1 98.31 183 ALA A O 1
ATOM 1415 N N . MET A 1 184 ? -9.211 -9.141 -7.465 1 98.69 184 MET A N 1
ATOM 1416 C CA . MET A 1 184 ? -9.68 -9.93 -8.602 1 98.69 184 MET A CA 1
ATOM 1417 C C . MET A 1 184 ? -9.047 -9.438 -9.898 1 98.69 184 MET A C 1
ATOM 1419 O O . MET A 1 184 ? -8.742 -10.242 -10.789 1 98.69 184 MET A O 1
ATOM 1423 N N . SER A 1 185 ? -8.852 -8.141 -9.984 1 98.94 185 SER A N 1
ATOM 1424 C CA . SER A 1 185 ? -8.125 -7.586 -11.125 1 98.94 185 SER A CA 1
ATOM 1425 C C . SER A 1 185 ? -6.723 -8.18 -11.234 1 98.94 185 SER A C 1
ATOM 1427 O O . SER A 1 185 ? -6.297 -8.586 -12.32 1 98.94 185 SER A O 1
ATOM 1429 N N . GLY A 1 186 ? -6.016 -8.203 -10.125 1 98.94 186 GLY A N 1
ATOM 1430 C CA . GLY A 1 186 ? -4.676 -8.766 -10.109 1 98.94 186 GLY A CA 1
ATOM 1431 C C . GLY A 1 186 ? -4.652 -10.25 -10.43 1 98.94 186 GLY A C 1
ATOM 1432 O O . GLY A 1 186 ? -3.795 -10.719 -11.18 1 98.94 186 GLY A O 1
ATOM 1433 N N . ALA A 1 187 ? -5.59 -10.984 -9.836 1 98.94 187 ALA A N 1
ATOM 1434 C CA . ALA A 1 187 ? -5.68 -12.414 -10.102 1 98.94 187 ALA A CA 1
ATOM 1435 C C . ALA A 1 187 ? -5.961 -12.688 -11.578 1 98.94 187 ALA A C 1
ATOM 1437 O O . ALA A 1 187 ? -5.367 -13.586 -12.172 1 98.94 187 ALA A O 1
ATOM 1438 N N . ALA A 1 188 ? -6.863 -11.906 -12.109 1 99 188 ALA A N 1
ATOM 1439 C CA . ALA A 1 188 ? -7.215 -12.047 -13.523 1 99 188 ALA A CA 1
ATOM 1440 C C . ALA A 1 188 ? -6.02 -11.742 -14.422 1 99 188 ALA A C 1
ATOM 1442 O O . ALA A 1 188 ? -5.824 -12.406 -15.445 1 99 188 ALA A O 1
ATOM 1443 N N . ALA A 1 189 ? -5.258 -10.727 -14.078 1 99 189 ALA A N 1
ATOM 1444 C CA . ALA A 1 189 ? -4.047 -10.406 -14.828 1 99 189 ALA A CA 1
ATOM 1445 C C . ALA A 1 189 ? -3.094 -11.594 -14.867 1 99 189 ALA A C 1
ATOM 1447 O O . ALA A 1 189 ? -2.596 -11.961 -15.938 1 99 189 ALA A O 1
ATOM 1448 N N . MET A 1 190 ? -2.836 -12.195 -13.75 1 99 190 MET A N 1
ATOM 1449 C CA . MET A 1 190 ? -1.919 -13.32 -13.641 1 99 190 MET A CA 1
ATOM 1450 C C . MET A 1 190 ? -2.453 -14.531 -14.391 1 99 190 MET A C 1
ATOM 1452 O O . MET A 1 190 ? -1.696 -15.234 -15.07 1 99 190 MET A O 1
ATOM 1456 N N . ALA A 1 191 ? -3.762 -14.805 -14.227 1 98.94 191 ALA A N 1
ATOM 1457 C CA . ALA A 1 191 ? -4.375 -15.93 -14.93 1 98.94 191 ALA A CA 1
ATOM 1458 C C . ALA A 1 191 ? -4.262 -15.773 -16.438 1 98.94 191 ALA A C 1
ATOM 1460 O O . ALA A 1 191 ? -3.904 -16.719 -17.141 1 98.94 191 ALA A O 1
ATOM 1461 N N . ALA A 1 192 ? -4.578 -14.57 -16.891 1 98.94 192 ALA A N 1
ATOM 1462 C CA . ALA A 1 192 ? -4.547 -14.289 -18.328 1 98.94 192 ALA A CA 1
ATOM 1463 C C . ALA A 1 192 ? -3.133 -14.43 -18.891 1 98.94 192 ALA A C 1
ATOM 1465 O O . ALA A 1 192 ? -2.926 -15.07 -19.922 1 98.94 192 ALA A O 1
ATOM 1466 N N . ALA A 1 193 ? -2.184 -13.82 -18.234 1 99 193 ALA A N 1
ATOM 1467 C CA . ALA A 1 193 ? -0.795 -13.867 -18.688 1 99 193 ALA A CA 1
ATOM 1468 C C . ALA A 1 193 ? -0.272 -15.305 -18.703 1 99 193 ALA A C 1
ATOM 1470 O O . ALA A 1 193 ? 0.379 -15.719 -19.672 1 99 193 ALA A O 1
ATOM 1471 N N . THR A 1 194 ? -0.525 -16.047 -17.641 1 98.94 194 THR A N 1
ATOM 1472 C CA . THR A 1 194 ? -0.033 -17.406 -17.531 1 98.94 194 THR A CA 1
ATOM 1473 C C . THR A 1 194 ? -0.712 -18.297 -18.578 1 98.94 194 THR A C 1
ATOM 1475 O O . THR A 1 194 ? -0.073 -19.172 -19.156 1 98.94 194 THR A O 1
ATOM 1478 N N . SER A 1 195 ? -2.008 -18.125 -18.766 1 98.88 195 SER A N 1
ATOM 1479 C CA . SER A 1 195 ? -2.725 -18.859 -19.812 1 98.88 195 SER A CA 1
ATOM 1480 C C . SER A 1 195 ? -2.109 -18.625 -21.188 1 98.88 195 SER A C 1
ATOM 1482 O O . SER A 1 195 ? -1.909 -19.562 -21.953 1 98.88 195 SER A O 1
ATOM 1484 N N . GLU A 1 196 ? -1.823 -17.359 -21.484 1 98.81 196 GLU A N 1
ATOM 1485 C CA . GLU A 1 196 ? -1.161 -17.016 -22.734 1 98.81 196 GLU A CA 1
ATOM 1486 C C . GLU A 1 196 ? 0.213 -17.672 -22.828 1 98.81 196 GLU A C 1
ATOM 1488 O O . GLU A 1 196 ? 0.597 -18.172 -23.891 1 98.81 196 GLU A O 1
ATOM 1493 N N . ALA A 1 197 ? 0.921 -17.672 -21.766 1 98.81 197 ALA A N 1
ATOM 1494 C CA . ALA A 1 197 ? 2.266 -18.234 -21.719 1 98.81 197 ALA A CA 1
ATOM 1495 C C . ALA A 1 197 ? 2.236 -19.734 -22.031 1 98.81 197 ALA A C 1
ATOM 1497 O O . ALA A 1 197 ? 3.213 -20.281 -22.531 1 98.81 197 ALA A O 1
ATOM 1498 N N . LEU A 1 198 ? 1.129 -20.375 -21.797 1 98.56 198 LEU A N 1
ATOM 1499 C CA . LEU A 1 198 ? 0.993 -21.828 -21.953 1 98.56 198 LEU A CA 1
ATOM 1500 C C . LEU A 1 198 ? 0.717 -22.188 -23.406 1 98.56 198 LEU A C 1
ATOM 1502 O O . LEU A 1 198 ? 0.788 -23.344 -23.797 1 98.56 198 LEU A O 1
ATOM 1506 N N . ARG A 1 199 ? 0.461 -21.203 -24.219 1 96.56 199 ARG A N 1
ATOM 1507 C CA . ARG A 1 199 ? 0.251 -21.453 -25.641 1 96.56 199 ARG A CA 1
ATOM 1508 C C . ARG A 1 199 ? 1.549 -21.891 -26.328 1 96.56 199 ARG A C 1
ATOM 1510 O O . ARG A 1 199 ? 2.629 -21.422 -25.969 1 96.56 199 ARG A O 1
ATOM 1517 N N . ALA A 1 200 ? 1.39 -22.719 -27.297 1 92 200 ALA A N 1
ATOM 1518 C CA . ALA A 1 200 ? 2.549 -23.172 -28.062 1 92 200 ALA A CA 1
ATOM 1519 C C . ALA A 1 200 ? 3.246 -22.016 -28.766 1 92 200 ALA A C 1
ATOM 1521 O O . ALA A 1 200 ? 4.473 -21.891 -28.719 1 92 200 ALA A O 1
ATOM 1522 N N . GLN A 1 201 ? 2.473 -21.234 -29.484 1 92.88 201 GLN A N 1
ATOM 1523 C CA . GLN A 1 201 ? 3.02 -20.047 -30.141 1 92.88 201 GLN A CA 1
ATOM 1524 C C . GLN A 1 201 ? 2.672 -18.781 -29.359 1 92.88 201 GLN A C 1
ATOM 1526 O O . GLN A 1 201 ? 1.526 -18.328 -29.391 1 92.88 201 GLN A O 1
ATOM 1531 N N . THR A 1 202 ? 3.621 -18.281 -28.641 1 96.75 202 THR A N 1
ATOM 1532 C CA . THR A 1 202 ? 3.469 -17.078 -27.828 1 96.75 202 THR A CA 1
ATOM 1533 C C . THR A 1 202 ? 4.801 -16.344 -27.703 1 96.75 202 THR A C 1
ATOM 1535 O O . THR A 1 202 ? 5.809 -16.766 -28.266 1 96.75 202 THR A O 1
ATOM 1538 N N . ASN A 1 203 ? 4.801 -15.156 -27.203 1 98.38 203 ASN A N 1
ATOM 1539 C CA . ASN A 1 203 ? 5.996 -14.367 -26.938 1 98.38 203 ASN A CA 1
ATOM 1540 C C . ASN A 1 203 ? 5.793 -13.445 -25.734 1 98.38 203 ASN A C 1
ATOM 1542 O O . ASN A 1 203 ? 4.672 -13.297 -25.234 1 98.38 203 ASN A O 1
ATOM 1546 N N . ALA A 1 204 ? 6.844 -12.844 -25.328 1 98.69 204 ALA A N 1
ATOM 1547 C CA . ALA A 1 204 ? 6.816 -12.047 -24.094 1 98.69 204 ALA A CA 1
ATOM 1548 C C . ALA A 1 204 ? 5.82 -10.891 -24.219 1 98.69 204 ALA A C 1
ATOM 1550 O O . ALA A 1 204 ? 5.102 -10.586 -23.266 1 98.69 204 ALA A O 1
ATOM 1551 N N . ASP A 1 205 ? 5.746 -10.25 -25.375 1 98.75 205 ASP A N 1
ATOM 1552 C CA . ASP A 1 205 ? 4.863 -9.102 -25.562 1 98.75 205 ASP A CA 1
ATOM 1553 C C . ASP A 1 205 ? 3.395 -9.523 -25.5 1 98.75 205 ASP A C 1
ATOM 1555 O O . ASP A 1 205 ? 2.568 -8.812 -24.922 1 98.75 205 ASP A O 1
ATOM 1559 N N . SER A 1 206 ? 3.104 -10.664 -26.125 1 98.81 206 SER A N 1
ATOM 1560 C CA . SER A 1 206 ? 1.727 -11.141 -26.094 1 98.81 206 SER A CA 1
ATOM 1561 C C . SER A 1 206 ? 1.316 -11.555 -24.688 1 98.81 206 SER A C 1
ATOM 1563 O O . SER A 1 206 ? 0.164 -11.367 -24.281 1 98.81 206 SER A O 1
ATOM 1565 N N . ILE A 1 207 ? 2.232 -12.109 -23.922 1 98.94 207 ILE A N 1
ATOM 1566 C CA . ILE A 1 207 ? 1.978 -12.516 -22.547 1 98.94 207 ILE A CA 1
ATOM 1567 C C . ILE A 1 207 ? 1.684 -11.289 -21.688 1 98.94 207 ILE A C 1
ATOM 1569 O O . ILE A 1 207 ? 0.721 -11.273 -20.922 1 98.94 207 ILE A O 1
ATOM 1573 N N . ILE A 1 208 ? 2.475 -10.25 -21.828 1 98.94 208 ILE A N 1
ATOM 1574 C CA . ILE A 1 208 ? 2.299 -9.008 -21.094 1 98.94 208 ILE A CA 1
ATOM 1575 C C . ILE A 1 208 ? 0.972 -8.359 -21.484 1 98.94 208 ILE A C 1
ATOM 1577 O O . ILE A 1 208 ? 0.219 -7.902 -20.625 1 98.94 208 ILE A O 1
ATOM 1581 N N . ALA A 1 209 ? 0.688 -8.352 -22.781 1 98.94 209 ALA A N 1
ATOM 1582 C CA . ALA A 1 209 ? -0.567 -7.777 -23.266 1 98.94 209 ALA A CA 1
ATOM 1583 C C . ALA A 1 209 ? -1.767 -8.523 -22.672 1 98.94 209 ALA A C 1
ATOM 1585 O O . ALA A 1 209 ? -2.777 -7.906 -22.328 1 98.94 209 ALA A O 1
ATOM 1586 N N . ALA A 1 210 ? -1.656 -9.844 -22.594 1 98.94 210 ALA A N 1
ATOM 1587 C CA . ALA A 1 210 ? -2.715 -10.648 -22 1 98.94 210 ALA A CA 1
ATOM 1588 C C . ALA A 1 210 ? -2.916 -10.289 -20.531 1 98.94 210 ALA A C 1
ATOM 1590 O O . ALA A 1 210 ? -4.051 -10.242 -20.047 1 98.94 210 ALA A O 1
ATOM 1591 N N . GLY A 1 211 ? -1.803 -10.078 -19.844 1 98.94 211 GLY A N 1
ATOM 1592 C CA . GLY A 1 211 ? -1.886 -9.672 -18.453 1 98.94 211 GLY A CA 1
ATOM 1593 C C . GLY A 1 211 ? -2.596 -8.344 -18.266 1 98.94 211 GLY A C 1
ATOM 1594 O O . GLY A 1 211 ? -3.447 -8.219 -17.375 1 98.94 211 GLY A O 1
ATOM 1595 N N . ILE A 1 212 ? -2.246 -7.355 -19.062 1 98.94 212 ILE A N 1
ATOM 1596 C CA . ILE A 1 212 ? -2.871 -6.039 -19 1 98.94 212 ILE A CA 1
ATOM 1597 C C . ILE A 1 212 ? -4.359 -6.156 -19.312 1 98.94 212 ILE A C 1
ATOM 1599 O O . ILE A 1 212 ? -5.199 -5.582 -18.625 1 98.94 212 ILE A O 1
ATOM 1603 N N . TYR A 1 213 ? -4.676 -6.914 -20.359 1 98.94 213 TYR A N 1
ATOM 1604 C CA . TYR A 1 213 ? -6.07 -7.188 -20.703 1 98.94 213 TYR A CA 1
ATOM 1605 C C . TYR A 1 213 ? -6.793 -7.855 -19.531 1 98.94 213 TYR A C 1
ATOM 1607 O O . TYR A 1 213 ? -7.918 -7.48 -19.203 1 98.94 213 TYR A O 1
ATOM 1615 N N . GLY A 1 214 ? -6.18 -8.844 -18.938 1 98.94 214 GLY A N 1
ATOM 1616 C CA . GLY A 1 214 ? -6.758 -9.547 -17.797 1 98.94 214 GLY A CA 1
ATOM 1617 C C . GLY A 1 214 ? -7.059 -8.633 -16.625 1 98.94 214 GLY A C 1
ATOM 1618 O O . GLY A 1 214 ? -8.109 -8.758 -15.992 1 98.94 214 GLY A O 1
ATOM 1619 N N . ALA A 1 215 ? -6.121 -7.73 -16.312 1 98.94 215 ALA A N 1
ATOM 1620 C CA . ALA A 1 215 ? -6.324 -6.785 -15.219 1 98.94 215 ALA A CA 1
ATOM 1621 C C . ALA A 1 215 ? -7.555 -5.914 -15.469 1 98.94 215 ALA A C 1
ATOM 1623 O O . ALA A 1 215 ? -8.367 -5.703 -14.57 1 98.94 215 ALA A O 1
ATOM 1624 N N . GLN A 1 216 ? -7.668 -5.41 -16.672 1 98.94 216 GLN A N 1
ATOM 1625 C CA . GLN A 1 216 ? -8.773 -4.527 -17.031 1 98.94 216 GLN A CA 1
ATOM 1626 C C . GLN A 1 216 ? -10.102 -5.285 -17.047 1 98.94 216 GLN A C 1
ATOM 1628 O O . GLN A 1 216 ? -11.078 -4.844 -16.453 1 98.94 216 GLN A O 1
ATOM 1633 N N . ARG A 1 217 ? -10.109 -6.422 -17.719 1 98.94 217 ARG A N 1
ATOM 1634 C CA . ARG A 1 217 ? -11.32 -7.234 -17.844 1 98.94 217 ARG A CA 1
ATOM 1635 C C . ARG A 1 217 ? -11.75 -7.785 -16.5 1 98.94 217 ARG A C 1
ATOM 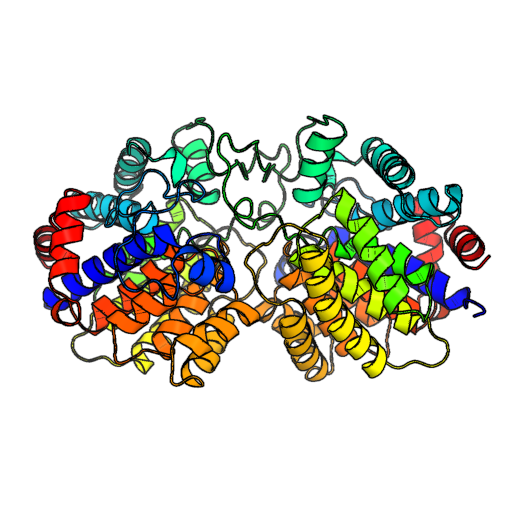1637 O O . ARG A 1 217 ? -12.945 -7.836 -16.188 1 98.94 217 ARG A O 1
ATOM 1644 N N . GLY A 1 218 ? -10.75 -8.266 -15.766 1 98.88 218 GLY A N 1
ATOM 1645 C CA . GLY A 1 218 ? -11.047 -8.797 -14.445 1 98.88 218 GLY A CA 1
ATOM 1646 C C . GLY A 1 218 ? -11.68 -7.773 -13.516 1 98.88 218 GLY A C 1
ATOM 1647 O O . GLY A 1 218 ? -12.602 -8.094 -12.766 1 98.88 218 GLY A O 1
ATOM 1648 N N . TYR A 1 219 ? -11.18 -6.547 -13.562 1 98.75 219 TYR A N 1
ATOM 1649 C CA . TYR A 1 219 ? -11.758 -5.48 -12.75 1 98.75 219 TYR A CA 1
ATOM 1650 C C . TYR A 1 219 ? -13.227 -5.258 -13.109 1 98.75 219 TYR A C 1
ATOM 1652 O O . TYR A 1 219 ? -14.086 -5.207 -12.227 1 98.75 219 TYR A O 1
ATOM 1660 N N . LEU A 1 220 ? -13.516 -5.121 -14.383 1 98.69 220 LEU A N 1
ATOM 1661 C CA . LEU A 1 220 ? -14.852 -4.824 -14.867 1 98.69 220 LEU A CA 1
ATOM 1662 C C . LEU A 1 220 ? -15.812 -5.969 -14.562 1 98.69 220 LEU A C 1
ATOM 1664 O O . LEU A 1 220 ? -16.938 -5.738 -14.117 1 98.69 220 LEU A O 1
ATOM 1668 N N . LEU A 1 221 ? -15.383 -7.172 -14.797 1 98.81 221 LEU A N 1
ATOM 1669 C CA . LEU A 1 221 ? -16.219 -8.336 -14.547 1 98.81 221 LEU A CA 1
ATOM 1670 C C . LEU A 1 221 ? -16.516 -8.492 -13.062 1 98.81 221 LEU A C 1
ATOM 1672 O O . LEU A 1 221 ? -17.625 -8.859 -12.672 1 98.81 221 LEU A O 1
ATOM 1676 N N . ALA A 1 222 ? -15.461 -8.281 -12.258 1 98.62 222 ALA A N 1
ATOM 1677 C CA . ALA A 1 222 ? -15.656 -8.336 -10.812 1 98.62 222 ALA A CA 1
ATOM 1678 C C . ALA A 1 222 ? -16.719 -7.332 -10.359 1 98.62 222 ALA A C 1
ATOM 1680 O O . ALA A 1 222 ? -17.578 -7.656 -9.547 1 98.62 222 ALA A O 1
ATOM 1681 N N . G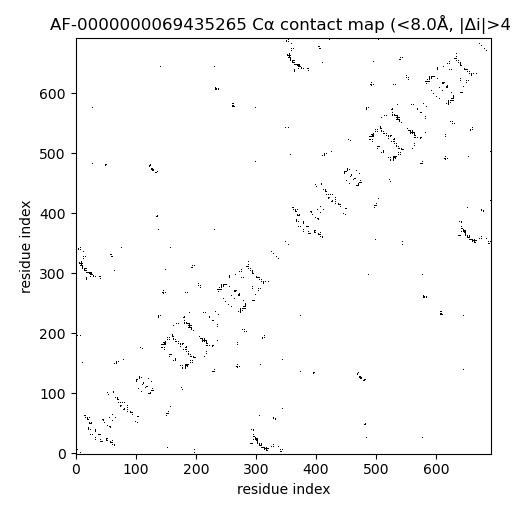LN A 1 223 ? -16.609 -6.125 -10.883 1 97.81 223 GLN A N 1
ATOM 1682 C CA . GLN A 1 223 ? -17.578 -5.09 -10.562 1 97.81 223 GLN A CA 1
ATOM 1683 C C . GLN A 1 223 ? -18.984 -5.516 -10.984 1 97.81 223 GLN A C 1
ATOM 1685 O O . GLN A 1 223 ? -19.938 -5.363 -10.219 1 97.81 223 GLN A O 1
ATOM 1690 N N . GLU A 1 224 ? -19.094 -6.051 -12.141 1 98.19 224 GLU A N 1
ATOM 1691 C CA . GLU A 1 224 ? -20.375 -6.496 -12.68 1 98.19 224 GLU A CA 1
ATOM 1692 C C . GLU A 1 224 ? -20.969 -7.621 -11.836 1 98.19 224 GLU A C 1
ATOM 1694 O O . GLU A 1 224 ? -22.188 -7.723 -11.695 1 98.19 224 GLU A O 1
ATOM 1699 N N . GLN A 1 225 ? -20.094 -8.406 -11.289 1 97.69 225 GLN A N 1
ATOM 1700 C CA . GLN A 1 225 ? -20.531 -9.57 -10.523 1 97.69 225 GLN A CA 1
ATOM 1701 C C . GLN A 1 225 ? -20.797 -9.203 -9.07 1 97.69 225 GLN A C 1
ATOM 1703 O O . GLN A 1 225 ? -21.109 -10.07 -8.25 1 97.69 225 GLN A O 1
ATOM 1708 N N . GLY A 1 226 ? -20.625 -8.016 -8.703 1 96.62 226 GLY A N 1
ATOM 1709 C CA . GLY A 1 226 ? -21.016 -7.531 -7.387 1 96.62 226 GLY A CA 1
ATOM 1710 C C . GLY A 1 226 ? -19.906 -7.625 -6.359 1 96.62 226 GLY A C 1
ATOM 1711 O O . GLY A 1 226 ? -20.156 -7.59 -5.156 1 96.62 226 GLY A O 1
ATOM 1712 N N . ALA A 1 227 ? -18.641 -7.809 -6.855 1 97 227 ALA A N 1
ATOM 1713 C CA . ALA A 1 227 ? -17.516 -7.789 -5.918 1 97 227 ALA A CA 1
ATOM 1714 C C . ALA A 1 227 ? -17.438 -6.449 -5.195 1 97 227 ALA A C 1
ATOM 1716 O O . ALA A 1 227 ? -17.875 -5.426 -5.715 1 97 227 ALA A O 1
ATOM 1717 N N . MET A 1 228 ? -16.891 -6.473 -4.004 1 95.12 228 MET A N 1
ATOM 1718 C CA . MET A 1 228 ? -16.766 -5.258 -3.203 1 95.12 228 MET A CA 1
ATOM 1719 C C . MET A 1 228 ? -15.883 -4.23 -3.91 1 95.12 228 MET A C 1
ATOM 1721 O O . MET A 1 228 ? -14.805 -4.559 -4.398 1 95.12 228 MET A O 1
ATOM 1725 N N . MET A 1 229 ? -16.391 -3.033 -3.945 1 95.12 229 MET A N 1
ATOM 1726 C CA . MET A 1 229 ? -15.57 -1.934 -4.449 1 95.12 229 MET A CA 1
ATOM 1727 C C . MET A 1 229 ? -14.539 -1.502 -3.41 1 95.12 229 MET A C 1
ATOM 1729 O O . MET A 1 229 ? -14.844 -1.434 -2.219 1 95.12 229 MET A O 1
ATOM 1733 N N . VAL A 1 230 ? -13.359 -1.328 -3.828 1 94.69 230 VAL A N 1
ATOM 1734 C CA . VAL A 1 230 ? -12.305 -0.83 -2.957 1 94.69 230 VAL A CA 1
ATOM 1735 C C . VAL A 1 230 ? -11.469 0.216 -3.699 1 94.69 230 VAL A C 1
ATOM 1737 O O . VAL A 1 230 ? -11.156 0.045 -4.879 1 94.69 230 VAL A O 1
ATOM 1740 N N . ALA A 1 231 ? -11.164 1.31 -3.008 1 95.06 231 ALA A N 1
ATOM 1741 C CA . ALA A 1 231 ? -10.305 2.338 -3.594 1 95.06 231 ALA A CA 1
ATOM 1742 C C . ALA A 1 231 ? -8.844 1.913 -3.559 1 95.06 231 ALA A C 1
ATOM 1744 O O . ALA A 1 231 ? -8.383 1.309 -2.586 1 95.06 231 ALA A O 1
ATOM 1745 N N . GLY A 1 232 ? -8.086 2.195 -4.605 1 96.12 232 GLY A N 1
ATOM 1746 C CA . GLY A 1 232 ? -6.668 1.896 -4.699 1 96.12 232 GLY A CA 1
ATOM 1747 C C . GLY A 1 232 ? -6.113 2.057 -6.102 1 96.12 232 GLY A C 1
ATOM 1748 O O . GLY A 1 232 ? -6.867 2.301 -7.047 1 96.12 232 GLY A O 1
ATOM 1749 N N . PRO A 1 233 ? -4.82 1.919 -6.211 1 98 233 PRO A N 1
ATOM 1750 C CA . PRO A 1 233 ? -4.199 2.125 -7.523 1 98 233 PRO A CA 1
ATOM 1751 C C . PRO A 1 233 ? -4.645 1.09 -8.555 1 98 233 PRO A C 1
ATOM 1753 O O . PRO A 1 233 ? -4.984 -0.04 -8.195 1 98 233 PRO A O 1
ATOM 1756 N N . SER A 1 234 ? -4.582 1.489 -9.789 1 98.75 234 SER A N 1
ATOM 1757 C CA . SER A 1 234 ? -4.957 0.624 -10.906 1 98.75 234 SER A CA 1
ATOM 1758 C C . SER A 1 234 ? -3.91 -0.46 -11.141 1 98.75 234 SER A C 1
ATOM 1760 O O . SER A 1 234 ? -2.754 -0.159 -11.438 1 98.75 234 SER A O 1
ATOM 1762 N N . VAL A 1 235 ? -4.359 -1.667 -11.039 1 98.88 235 VAL A N 1
ATOM 1763 C CA . VAL A 1 235 ? -3.457 -2.787 -11.297 1 98.88 235 VAL A CA 1
ATOM 1764 C C . VAL A 1 235 ? -2.949 -2.727 -12.734 1 98.88 235 VAL A C 1
ATOM 1766 O O . VAL A 1 235 ? -1.75 -2.867 -12.977 1 98.88 235 VAL A O 1
ATOM 1769 N N . ALA A 1 236 ? -3.822 -2.479 -13.672 1 98.94 236 ALA A N 1
ATOM 1770 C CA . ALA A 1 236 ? -3.477 -2.453 -15.094 1 98.94 236 ALA A CA 1
ATOM 1771 C C . ALA A 1 236 ? -2.473 -1.346 -15.391 1 98.94 236 ALA A C 1
ATOM 1773 O O . ALA A 1 236 ? -1.474 -1.574 -16.078 1 98.94 236 ALA A O 1
ATOM 1774 N N . ARG A 1 237 ? -2.707 -0.13 -14.891 1 98.88 237 ARG A N 1
ATOM 1775 C CA . ARG A 1 237 ? -1.826 1 -15.164 1 98.88 237 ARG A CA 1
ATOM 1776 C C . ARG A 1 237 ? -0.454 0.791 -14.531 1 98.88 237 ARG A C 1
ATOM 1778 O O . ARG A 1 237 ? 0.565 1.18 -15.109 1 98.88 237 ARG A O 1
ATOM 1785 N N . ARG A 1 238 ? -0.446 0.216 -13.367 1 98.94 238 ARG A N 1
ATOM 1786 C CA . ARG A 1 238 ? 0.834 -0.037 -12.711 1 98.94 238 ARG A CA 1
ATOM 1787 C C . ARG A 1 238 ? 1.579 -1.181 -13.398 1 98.94 238 ARG A C 1
ATOM 1789 O O . ARG A 1 238 ? 2.812 -1.208 -13.406 1 98.94 238 ARG A O 1
ATOM 1796 N N . ILE A 1 239 ? 0.839 -2.162 -13.984 1 99 239 ILE A N 1
ATOM 1797 C CA . ILE A 1 239 ? 1.519 -3.166 -14.797 1 99 239 ILE A CA 1
ATOM 1798 C C . ILE A 1 239 ? 2.223 -2.488 -15.969 1 99 239 ILE A C 1
ATOM 1800 O O . ILE A 1 239 ? 3.385 -2.785 -16.266 1 99 239 ILE A O 1
ATOM 1804 N N . GLU A 1 240 ? 1.512 -1.603 -16.656 1 98.94 240 GLU A N 1
ATOM 1805 C CA . GLU A 1 240 ? 2.109 -0.89 -17.781 1 98.94 240 GLU A CA 1
ATOM 1806 C C . GLU A 1 240 ? 3.375 -0.152 -17.359 1 98.94 240 GLU A C 1
ATOM 1808 O O . GLU A 1 240 ? 4.402 -0.234 -18.031 1 98.94 240 GLU A O 1
ATOM 1813 N N . LEU A 1 241 ? 3.303 0.535 -16.266 1 98.94 241 LEU A N 1
ATOM 1814 C CA . LEU A 1 241 ? 4.449 1.275 -15.742 1 98.94 241 LEU A CA 1
ATOM 1815 C C . LEU A 1 241 ? 5.59 0.329 -15.375 1 98.94 241 LEU A C 1
ATOM 1817 O O . LEU A 1 241 ? 6.75 0.601 -15.688 1 98.94 241 LEU A O 1
ATOM 1821 N N . ALA A 1 242 ? 5.285 -0.739 -14.68 1 98.94 242 ALA A N 1
ATOM 1822 C CA . ALA A 1 242 ? 6.281 -1.716 -14.25 1 98.94 242 ALA A CA 1
ATOM 1823 C C . ALA A 1 242 ? 6.984 -2.346 -15.445 1 98.94 242 ALA A C 1
ATOM 1825 O O . ALA A 1 242 ? 8.195 -2.566 -15.422 1 98.94 242 ALA A O 1
ATOM 1826 N N . VAL A 1 243 ? 6.199 -2.674 -16.438 1 98.94 243 VAL A N 1
ATOM 1827 C CA . VAL A 1 243 ? 6.738 -3.273 -17.656 1 98.94 243 VAL A CA 1
ATOM 1828 C C . VAL A 1 243 ? 7.695 -2.297 -18.344 1 98.94 243 VAL A C 1
ATOM 1830 O O . VAL A 1 243 ? 8.781 -2.688 -18.781 1 98.94 243 VAL A O 1
ATOM 1833 N N . ASP A 1 244 ? 7.297 -1.008 -18.422 1 98.88 244 ASP A N 1
ATOM 1834 C CA . ASP A 1 244 ? 8.18 0.012 -18.984 1 98.88 244 ASP A CA 1
ATOM 1835 C C . ASP A 1 244 ? 9.492 0.085 -18.203 1 98.88 244 ASP A C 1
ATOM 1837 O O . ASP A 1 244 ? 10.562 0.191 -18.812 1 98.88 244 ASP A O 1
ATOM 1841 N N . ILE A 1 245 ? 9.422 0.029 -16.922 1 98.94 245 ILE A N 1
ATOM 1842 C CA . ILE A 1 245 ? 10.617 0.048 -16.094 1 98.94 245 ILE A CA 1
ATOM 1843 C C . ILE A 1 245 ? 11.469 -1.189 -16.375 1 98.94 245 ILE A C 1
ATOM 1845 O O . ILE A 1 245 ? 12.672 -1.083 -16.609 1 98.94 245 ILE A O 1
ATOM 1849 N N . GLY A 1 246 ? 10.828 -2.371 -16.312 1 98.88 246 GLY A N 1
ATOM 1850 C CA . GLY A 1 246 ? 11.547 -3.613 -16.562 1 98.88 246 GLY A CA 1
ATOM 1851 C C . GLY A 1 246 ? 12.289 -3.631 -17.875 1 98.88 246 GLY A C 1
ATOM 1852 O O . GLY A 1 246 ? 13.445 -4.055 -17.938 1 98.88 246 GLY A O 1
ATOM 1853 N N . LYS A 1 247 ? 11.641 -3.146 -18.922 1 98.75 247 LYS A N 1
ATOM 1854 C CA . LYS A 1 247 ? 12.188 -3.18 -20.281 1 98.75 247 LYS A CA 1
ATOM 1855 C C . LYS A 1 247 ? 13.391 -2.246 -20.406 1 98.75 247 LYS A C 1
ATOM 1857 O O . LYS A 1 247 ? 14.234 -2.43 -21.281 1 98.75 247 LYS A O 1
ATOM 1862 N N . ARG A 1 248 ? 13.508 -1.254 -19.516 1 98.12 248 ARG A N 1
ATOM 1863 C CA . ARG A 1 248 ? 14.594 -0.279 -19.578 1 98.12 248 ARG A CA 1
ATOM 1864 C C . ARG A 1 248 ? 15.867 -0.836 -18.969 1 98.12 248 ARG A C 1
ATOM 1866 O O . ARG A 1 248 ? 16.953 -0.3 -19.188 1 98.12 248 ARG A O 1
ATOM 1873 N N . HIS A 1 249 ? 15.773 -1.939 -18.266 1 98.56 249 HIS A N 1
ATOM 1874 C CA . HIS A 1 249 ? 16.938 -2.5 -17.594 1 98.56 249 HIS A CA 1
ATOM 1875 C C . HIS A 1 249 ? 17.438 -3.758 -18.297 1 98.56 249 HIS A C 1
ATOM 1877 O O . HIS A 1 249 ? 16.641 -4.633 -18.656 1 98.56 249 HIS A O 1
ATOM 1883 N N . ARG A 1 250 ? 18.719 -3.891 -18.5 1 96.62 250 ARG A N 1
ATOM 1884 C CA . ARG A 1 250 ? 19.328 -5.062 -19.125 1 96.62 250 ARG A CA 1
ATOM 1885 C C . ARG A 1 250 ? 19.531 -6.176 -18.094 1 96.62 250 ARG A C 1
ATOM 1887 O O . ARG A 1 250 ? 19.609 -7.352 -18.469 1 96.62 250 ARG A O 1
ATOM 1894 N N . HIS A 1 251 ? 19.656 -5.742 -16.844 1 97.81 251 HIS A N 1
ATOM 1895 C CA . HIS A 1 251 ? 19.953 -6.691 -15.773 1 97.81 251 HIS A CA 1
ATOM 1896 C C . HIS A 1 251 ? 18.922 -6.586 -14.656 1 97.81 251 HIS A C 1
ATOM 1898 O O . HIS A 1 251 ? 18.516 -5.484 -14.281 1 97.81 251 HIS A O 1
ATOM 1904 N N . TRP A 1 252 ? 18.5 -7.828 -14.156 1 98.62 252 TRP A N 1
ATOM 1905 C CA . TRP A 1 252 ? 17.469 -7.84 -13.133 1 98.62 252 TRP A CA 1
ATOM 1906 C C . TRP A 1 252 ? 17.953 -7.156 -11.859 1 98.62 252 TRP A C 1
ATOM 1908 O O . TRP A 1 252 ? 17.156 -6.605 -11.094 1 98.62 252 TRP A O 1
ATOM 1918 N N . GLU A 1 253 ? 19.312 -7.066 -11.609 1 98.69 253 GLU A N 1
ATOM 1919 C CA . GLU A 1 253 ? 19.891 -6.488 -10.398 1 98.69 253 GLU A CA 1
ATOM 1920 C C . GLU A 1 253 ? 19.578 -4.996 -10.305 1 98.69 253 GLU A C 1
ATOM 1922 O O . GLU A 1 253 ? 19.406 -4.461 -9.211 1 98.69 253 GLU A O 1
ATOM 1927 N N . THR A 1 254 ? 19.516 -4.312 -11.438 1 98.69 254 THR A N 1
ATOM 1928 C CA . THR A 1 254 ? 19.172 -2.895 -11.438 1 98.69 254 THR A CA 1
ATOM 1929 C C . THR A 1 254 ? 17.656 -2.697 -11.555 1 98.69 254 THR A C 1
ATOM 1931 O O . THR A 1 254 ? 17.125 -1.721 -11.039 1 98.69 254 THR A O 1
ATOM 1934 N N . ALA A 1 255 ? 16.938 -3.623 -12.219 1 98.88 255 ALA A N 1
ATOM 1935 C CA . ALA A 1 255 ? 15.484 -3.545 -12.375 1 98.88 255 ALA A CA 1
ATOM 1936 C C . ALA A 1 255 ? 14.781 -3.66 -11.031 1 98.88 255 ALA A C 1
ATOM 1938 O O . ALA A 1 255 ? 13.82 -2.941 -10.758 1 98.88 255 ALA A O 1
ATOM 1939 N N . VAL A 1 256 ? 15.312 -4.598 -10.18 1 98.94 256 VAL A N 1
ATOM 1940 C CA . VAL A 1 256 ? 14.648 -4.84 -8.898 1 98.94 256 VAL A CA 1
ATOM 1941 C C . VAL A 1 256 ? 14.695 -3.576 -8.047 1 98.94 256 VAL A C 1
ATOM 1943 O O . VAL A 1 256 ? 13.773 -3.297 -7.285 1 98.94 256 VAL A O 1
ATOM 1946 N N . VAL A 1 257 ? 15.734 -2.756 -8.172 1 98.81 257 VAL A N 1
ATOM 1947 C CA . VAL A 1 257 ? 15.867 -1.536 -7.383 1 98.81 257 VAL A CA 1
ATOM 1948 C C . VAL A 1 257 ? 14.789 -0.538 -7.785 1 98.81 257 VAL A C 1
ATOM 1950 O O . VAL A 1 257 ? 14.039 -0.047 -6.934 1 98.81 257 VAL A O 1
ATOM 1953 N N . GLU A 1 258 ? 14.672 -0.272 -9.055 1 98.88 258 GLU A N 1
ATOM 1954 C CA . GLU A 1 258 ? 13.719 0.736 -9.516 1 98.88 258 GLU A CA 1
ATOM 1955 C C . GLU A 1 258 ? 12.281 0.252 -9.359 1 98.88 258 GLU A C 1
ATOM 1957 O O . GLU A 1 258 ? 11.391 1.031 -9.008 1 98.88 258 GLU A O 1
ATOM 1962 N N . LEU A 1 259 ? 12.031 -1 -9.68 1 98.94 259 LEU A N 1
ATOM 1963 C CA . LEU A 1 259 ? 10.695 -1.557 -9.516 1 98.94 259 LEU A CA 1
ATOM 1964 C C . LEU A 1 259 ? 10.25 -1.479 -8.062 1 98.94 259 LEU A C 1
ATOM 1966 O O . LEU A 1 259 ? 9.102 -1.119 -7.777 1 98.94 259 LEU A O 1
ATOM 1970 N N . ALA A 1 260 ? 11.156 -1.847 -7.129 1 98.81 260 ALA A N 1
ATOM 1971 C CA . ALA A 1 260 ? 10.812 -1.771 -5.711 1 98.81 260 ALA A CA 1
ATOM 1972 C C . ALA A 1 260 ? 10.562 -0.327 -5.285 1 98.81 260 ALA A C 1
ATOM 1974 O O . ALA A 1 260 ? 9.656 -0.058 -4.492 1 98.81 260 ALA A O 1
ATOM 1975 N N . ASP A 1 261 ? 11.336 0.606 -5.805 1 98.69 261 ASP A N 1
ATOM 1976 C CA . ASP A 1 261 ? 11.25 2.014 -5.426 1 98.69 261 ASP A CA 1
ATOM 1977 C C . ASP A 1 261 ? 9.961 2.646 -5.941 1 98.69 261 ASP A C 1
ATOM 1979 O O . ASP A 1 261 ? 9.352 3.477 -5.266 1 98.69 261 ASP A O 1
ATOM 1983 N N . ILE A 1 262 ? 9.539 2.273 -7.145 1 98.88 262 ILE A N 1
ATOM 1984 C CA . ILE A 1 262 ? 8.484 3.008 -7.836 1 98.88 262 ILE A CA 1
ATOM 1985 C C . ILE A 1 262 ? 7.164 2.258 -7.707 1 98.88 262 ILE A C 1
ATOM 1987 O O . ILE A 1 262 ? 6.133 2.854 -7.391 1 98.88 262 ILE A O 1
ATOM 1991 N N . ILE A 1 263 ? 7.184 0.945 -7.906 1 98.88 263 ILE A N 1
ATOM 1992 C CA . ILE A 1 263 ? 5.969 0.136 -7.906 1 98.88 263 ILE A CA 1
ATOM 1993 C C . ILE A 1 263 ? 5.707 -0.401 -6.5 1 98.88 263 ILE A C 1
ATOM 1995 O O . ILE A 1 263 ? 4.578 -0.352 -6.008 1 98.88 263 ILE A O 1
ATOM 1999 N N . GLY A 1 264 ? 6.734 -0.841 -5.855 1 98.25 264 GLY A N 1
ATOM 2000 C CA . GLY A 1 264 ? 6.605 -1.621 -4.637 1 98.25 264 GLY A CA 1
ATOM 2001 C C . GLY A 1 264 ? 6.465 -3.109 -4.891 1 98.25 264 GLY A C 1
ATOM 2002 O O . GLY A 1 264 ? 6.195 -3.529 -6.016 1 98.25 264 GLY A O 1
ATOM 2003 N N . SER A 1 265 ? 6.695 -3.887 -3.857 1 98.19 265 SER A N 1
ATOM 2004 C CA . SER A 1 265 ? 6.605 -5.344 -3.92 1 98.19 265 SER A CA 1
ATOM 2005 C C . SER A 1 265 ? 6.004 -5.914 -2.641 1 98.19 265 SER A C 1
ATOM 2007 O O . SER A 1 265 ? 6.434 -6.969 -2.164 1 98.19 265 SER A O 1
ATOM 2009 N N . GLY A 1 266 ? 5.102 -5.238 -2.096 1 95.44 266 GLY A N 1
ATOM 2010 C CA . GLY A 1 266 ? 4.535 -5.613 -0.81 1 95.44 266 GLY A CA 1
ATOM 2011 C C . GLY A 1 266 ? 3.209 -6.34 -0.931 1 95.44 266 GLY A C 1
ATOM 2012 O O . GLY A 1 266 ? 2.912 -6.934 -1.971 1 95.44 266 GLY A O 1
ATOM 2013 N N . LEU A 1 267 ? 2.4 -6.336 0.113 1 93.62 267 LEU A N 1
ATOM 2014 C CA . LEU A 1 267 ? 1.202 -7.137 0.344 1 93.62 267 LEU A CA 1
ATOM 2015 C C . LEU A 1 267 ? 0.086 -6.73 -0.612 1 93.62 267 LEU A C 1
ATOM 2017 O O . LEU A 1 267 ? -0.72 -7.566 -1.024 1 93.62 267 LEU A O 1
ATOM 2021 N N . HIS A 1 268 ? 0.053 -5.5 -0.946 1 95.19 268 HIS A N 1
ATOM 2022 C CA . HIS A 1 268 ? -1.051 -5.008 -1.762 1 95.19 268 HIS A CA 1
ATOM 2023 C C . HIS A 1 268 ? -0.965 -5.543 -3.188 1 95.19 268 HIS A C 1
ATOM 2025 O O . HIS A 1 268 ? 0.123 -5.613 -3.764 1 95.19 268 HIS A O 1
ATOM 2031 N N . VAL A 1 269 ? -2.08 -5.832 -3.799 1 98.06 269 VAL A N 1
ATOM 2032 C CA . VAL A 1 269 ? -2.156 -6.453 -5.117 1 98.06 269 VAL A CA 1
ATOM 2033 C C . VAL A 1 269 ? -1.591 -5.504 -6.172 1 98.06 269 VAL A C 1
ATOM 2035 O O . VAL A 1 269 ? -0.966 -5.945 -7.141 1 98.06 269 VAL A O 1
ATOM 2038 N N . SER A 1 270 ? -1.733 -4.203 -5.965 1 98.06 270 SER A N 1
ATOM 2039 C CA . SER A 1 270 ? -1.288 -3.209 -6.934 1 98.06 270 SER A CA 1
ATOM 2040 C C . SER A 1 270 ? 0.214 -2.967 -6.828 1 98.06 270 SER A C 1
ATOM 2042 O O . SER A 1 270 ? 0.771 -2.156 -7.574 1 98.06 270 SER A O 1
ATOM 2044 N N . GLU A 1 271 ? 0.864 -3.596 -5.891 1 98.12 271 GLU A N 1
ATOM 2045 C CA . GLU A 1 271 ? 2.322 -3.604 -5.828 1 98.12 271 GLU A CA 1
ATOM 2046 C C . GLU A 1 271 ? 2.891 -4.914 -6.363 1 98.12 271 GLU A C 1
ATOM 2048 O O . GLU A 1 271 ? 3.637 -4.918 -7.348 1 98.12 271 GLU A O 1
ATOM 2053 N N . ALA A 1 272 ? 2.441 -5.996 -5.84 1 98.69 272 ALA A N 1
ATOM 2054 C CA . ALA A 1 272 ? 3.031 -7.309 -6.086 1 98.69 272 ALA A CA 1
ATOM 2055 C C . ALA A 1 272 ? 2.836 -7.738 -7.535 1 98.69 272 ALA A C 1
ATOM 2057 O O . ALA A 1 272 ? 3.771 -8.211 -8.18 1 98.69 272 ALA A O 1
ATOM 2058 N N . VAL A 1 273 ? 1.63 -7.59 -8.078 1 98.94 273 VAL A N 1
ATOM 2059 C CA . VAL A 1 273 ? 1.317 -8.094 -9.414 1 98.94 273 VAL A CA 1
ATOM 2060 C C . VAL A 1 273 ? 2.074 -7.281 -10.461 1 98.94 273 VAL A C 1
ATOM 2062 O O . VAL A 1 273 ? 2.779 -7.844 -11.305 1 98.94 273 VAL A O 1
ATOM 2065 N N . PRO A 1 274 ? 1.99 -5.93 -10.422 1 99 274 PRO A N 1
ATOM 2066 C CA . PRO A 1 274 ? 2.787 -5.16 -11.383 1 99 274 PRO A CA 1
ATOM 2067 C C . PRO A 1 274 ? 4.281 -5.445 -11.273 1 99 274 PRO A C 1
ATOM 2069 O O . PRO A 1 274 ? 4.98 -5.508 -12.289 1 99 274 PRO A O 1
ATOM 2072 N N . ALA A 1 275 ? 4.781 -5.621 -10.047 1 98.94 275 ALA A N 1
ATOM 2073 C CA . ALA A 1 275 ? 6.195 -5.934 -9.875 1 98.94 275 ALA A CA 1
ATOM 2074 C C . ALA A 1 275 ? 6.566 -7.219 -10.609 1 98.94 275 ALA A C 1
ATOM 2076 O O . ALA A 1 275 ? 7.609 -7.293 -11.266 1 98.94 275 ALA A O 1
ATOM 2077 N N . ALA A 1 276 ? 5.746 -8.25 -10.5 1 99 276 ALA A N 1
ATOM 2078 C CA . ALA A 1 276 ? 5.988 -9.516 -11.18 1 99 276 ALA A CA 1
ATOM 2079 C C . ALA A 1 276 ? 6.062 -9.328 -12.695 1 99 276 ALA A C 1
ATOM 2081 O O . ALA A 1 276 ? 6.922 -9.898 -13.359 1 99 276 ALA A O 1
ATOM 2082 N N . PHE A 1 277 ? 5.188 -8.523 -13.25 1 99 277 PHE A N 1
ATOM 2083 C CA . PHE A 1 277 ? 5.18 -8.266 -14.688 1 99 277 PHE A CA 1
ATOM 2084 C C . PHE A 1 277 ? 6.422 -7.488 -15.102 1 99 277 PHE A C 1
ATOM 2086 O O . PHE A 1 277 ? 6.973 -7.719 -16.172 1 99 277 PHE A O 1
ATOM 2093 N N . GLY A 1 278 ? 6.816 -6.48 -14.25 1 99 278 GLY A N 1
ATOM 2094 C CA . GLY A 1 278 ? 8.047 -5.762 -14.539 1 99 278 GLY A CA 1
ATOM 2095 C C . GLY A 1 278 ? 9.266 -6.66 -14.586 1 99 278 GLY A C 1
ATOM 2096 O O . GLY A 1 278 ? 10.117 -6.52 -15.461 1 99 278 GLY A O 1
ATOM 2097 N N . LEU A 1 279 ? 9.344 -7.551 -13.664 1 98.94 279 LEU A N 1
ATOM 2098 C CA . LEU A 1 279 ? 10.461 -8.484 -13.617 1 98.94 279 LEU A CA 1
ATOM 2099 C C . LEU A 1 279 ? 10.445 -9.414 -14.828 1 98.94 279 LEU A C 1
ATOM 2101 O O . LEU A 1 279 ? 11.492 -9.688 -15.414 1 98.94 279 LEU A O 1
ATOM 2105 N N . PHE A 1 280 ? 9.281 -9.953 -15.195 1 98.94 280 PHE A N 1
ATOM 2106 C CA . PHE A 1 280 ? 9.156 -10.781 -16.391 1 98.94 280 PHE A CA 1
ATOM 2107 C C . PHE A 1 280 ? 9.625 -10.023 -17.625 1 98.94 280 PHE A C 1
ATOM 2109 O O . PHE A 1 280 ? 10.344 -10.578 -18.453 1 98.94 280 PHE A O 1
ATOM 2116 N N . ALA A 1 281 ? 9.203 -8.734 -17.672 1 98.94 281 ALA A N 1
ATOM 2117 C CA . ALA A 1 281 ? 9.586 -7.898 -18.797 1 98.94 281 ALA A CA 1
ATOM 2118 C C . ALA A 1 281 ? 11.094 -7.703 -18.859 1 98.94 281 ALA A C 1
ATOM 2120 O O . ALA A 1 281 ? 11.68 -7.605 -19.938 1 98.94 281 ALA A O 1
ATOM 2121 N N . CYS A 1 282 ? 11.719 -7.676 -17.75 1 98.88 282 CYS A N 1
ATOM 2122 C CA . CYS A 1 282 ? 13.164 -7.488 -17.672 1 98.88 282 CYS A CA 1
ATOM 2123 C C . CYS A 1 282 ? 13.898 -8.758 -18.078 1 98.88 282 CYS A C 1
ATOM 2125 O O . CYS A 1 282 ? 15 -8.703 -18.625 1 98.88 282 CYS A O 1
ATOM 2127 N N . CYS A 1 283 ? 13.266 -9.938 -17.812 1 98.44 283 CYS A N 1
ATOM 2128 C CA . CYS A 1 283 ? 13.938 -11.219 -17.984 1 98.44 283 CYS A CA 1
ATOM 2129 C C . CYS A 1 283 ? 13.148 -12.125 -18.922 1 98.44 283 CYS A C 1
ATOM 2131 O O . CYS A 1 283 ? 12.883 -13.281 -18.594 1 98.44 283 CYS A O 1
ATOM 2133 N N . PRO A 1 284 ? 12.828 -11.656 -20.109 1 97.62 284 PRO A N 1
ATOM 2134 C CA . PRO A 1 284 ? 11.953 -12.461 -20.969 1 97.62 284 PRO A CA 1
ATOM 2135 C C . PRO A 1 284 ? 12.641 -13.727 -21.5 1 97.62 284 PRO A C 1
ATOM 2137 O O . PRO A 1 284 ? 11.961 -14.672 -21.891 1 97.62 284 PRO A O 1
ATOM 2140 N N . ASN A 1 285 ? 13.953 -13.812 -21.438 1 98.06 285 ASN A N 1
ATOM 2141 C CA . ASN A 1 285 ? 14.664 -14.914 -22.094 1 98.06 285 ASN A CA 1
ATOM 2142 C C . ASN A 1 285 ? 15.281 -15.859 -21.062 1 98.06 285 ASN A C 1
ATOM 2144 O O . ASN A 1 285 ? 16.047 -16.75 -21.422 1 98.06 285 ASN A O 1
ATOM 2148 N N . SER A 1 286 ? 15.008 -15.641 -19.812 1 98.62 286 SER A N 1
ATOM 2149 C CA . SER A 1 286 ? 15.57 -16.5 -18.781 1 98.62 286 SER A CA 1
ATOM 2150 C C . SER A 1 286 ? 14.562 -16.734 -17.641 1 98.62 286 SER A C 1
ATOM 2152 O O . SER A 1 286 ? 14.336 -15.844 -16.828 1 98.62 286 SER A O 1
ATOM 2154 N N . ALA A 1 287 ? 14.07 -17.938 -17.578 1 98.56 287 ALA A N 1
ATOM 2155 C CA . ALA A 1 287 ? 13.133 -18.297 -16.516 1 98.56 287 ALA A CA 1
ATOM 2156 C C . ALA A 1 287 ? 13.82 -18.266 -15.148 1 98.56 287 ALA A C 1
ATOM 2158 O O . ALA A 1 287 ? 13.211 -17.844 -14.156 1 98.56 287 ALA A O 1
ATOM 2159 N N . VAL A 1 288 ? 15.062 -18.641 -15.094 1 98.81 288 VAL A N 1
ATOM 2160 C CA . VAL A 1 288 ? 15.812 -18.688 -13.844 1 98.81 288 VAL A CA 1
ATOM 2161 C C . VAL A 1 288 ? 16.062 -17.266 -13.336 1 98.81 288 VAL A C 1
ATOM 2163 O O . VAL A 1 288 ? 15.867 -16.984 -12.148 1 98.81 288 VAL A O 1
ATOM 2166 N N . ASP A 1 289 ? 16.422 -16.312 -14.25 1 98.88 289 ASP A N 1
ATOM 2167 C CA . ASP A 1 289 ? 16.656 -14.93 -13.859 1 98.88 289 ASP A CA 1
ATOM 2168 C C . ASP A 1 289 ? 15.375 -14.281 -13.367 1 98.88 289 ASP A C 1
ATOM 2170 O O . ASP A 1 289 ? 15.406 -13.445 -12.453 1 98.88 289 ASP A O 1
ATOM 2174 N N . ALA A 1 290 ? 14.273 -14.617 -14 1 98.75 290 ALA A N 1
ATOM 2175 C CA . ALA A 1 290 ? 12.984 -14.094 -13.562 1 98.75 290 ALA A CA 1
ATOM 2176 C C . ALA A 1 290 ? 12.695 -14.492 -12.117 1 98.75 290 ALA A C 1
ATOM 2178 O O . ALA A 1 290 ? 12.297 -13.648 -11.305 1 98.75 290 ALA A O 1
ATOM 2179 N N . ILE A 1 291 ? 12.938 -15.742 -11.805 1 98.69 291 ILE A N 1
ATOM 2180 C CA . ILE A 1 291 ? 12.719 -16.25 -10.453 1 98.69 291 ILE A CA 1
ATOM 2181 C C . ILE A 1 291 ? 13.664 -15.547 -9.477 1 98.69 291 ILE A C 1
ATOM 2183 O O . ILE A 1 291 ? 13.234 -15.047 -8.438 1 98.69 291 ILE A O 1
ATOM 2187 N N . ILE A 1 292 ? 14.945 -15.492 -9.828 1 98.88 292 ILE A N 1
ATOM 2188 C CA . ILE A 1 292 ? 15.969 -14.93 -8.953 1 98.88 292 ILE A CA 1
ATOM 2189 C C . ILE A 1 292 ? 15.68 -13.453 -8.695 1 98.88 292 ILE A C 1
ATOM 2191 O O . ILE A 1 292 ? 15.883 -12.961 -7.586 1 98.88 292 ILE A O 1
ATOM 2195 N N . SER A 1 293 ? 15.219 -12.742 -9.695 1 98.94 293 SER A N 1
ATOM 2196 C CA . SER A 1 293 ? 14.875 -11.336 -9.523 1 98.94 293 SER A CA 1
ATOM 2197 C C . SER A 1 293 ? 13.766 -11.164 -8.492 1 98.94 293 SER A C 1
ATOM 2199 O O . SER A 1 293 ? 13.859 -10.297 -7.613 1 98.94 293 SER A O 1
ATOM 2201 N N . GLY A 1 294 ? 12.68 -11.961 -8.578 1 98.94 294 GLY A N 1
ATOM 2202 C CA . GLY A 1 294 ? 11.602 -11.914 -7.602 1 98.94 294 GLY A CA 1
ATOM 2203 C C . GLY A 1 294 ? 12.055 -12.266 -6.199 1 98.94 294 GLY A C 1
ATOM 2204 O O . GLY A 1 294 ? 11.602 -11.664 -5.223 1 98.94 294 GLY A O 1
ATOM 2205 N N . VAL A 1 295 ? 12.969 -13.195 -6.094 1 98.94 295 VAL A N 1
ATOM 2206 C CA . VAL A 1 295 ? 13.508 -13.672 -4.824 1 98.94 295 VAL A CA 1
ATOM 2207 C C . VAL A 1 295 ? 14.273 -12.547 -4.133 1 98.94 295 VAL A C 1
ATOM 2209 O O . VAL A 1 295 ? 14.32 -12.484 -2.902 1 98.94 295 VAL A O 1
ATOM 2212 N N . ASN A 1 296 ? 14.773 -11.617 -4.91 1 98.94 296 ASN A N 1
ATOM 2213 C CA . ASN A 1 296 ? 15.719 -10.648 -4.359 1 98.94 296 ASN A CA 1
ATOM 2214 C C . ASN A 1 296 ? 15.156 -9.234 -4.398 1 98.94 296 ASN A C 1
ATOM 2216 O O . ASN A 1 296 ? 15.859 -8.273 -4.059 1 98.94 296 ASN A O 1
ATOM 2220 N N . ILE A 1 297 ? 13.898 -9.039 -4.777 1 98.88 297 ILE A N 1
ATOM 2221 C CA . ILE A 1 297 ? 13.359 -7.699 -4.977 1 98.88 297 ILE A CA 1
ATOM 2222 C C . ILE A 1 297 ? 13.078 -7.051 -3.623 1 98.88 297 ILE A C 1
ATOM 2224 O O . ILE A 1 297 ? 12.953 -5.828 -3.529 1 98.88 297 ILE A O 1
ATOM 2228 N N . GLY A 1 298 ? 12.977 -7.863 -2.533 1 98.25 298 GLY A N 1
ATOM 2229 C CA . GLY A 1 298 ? 12.672 -7.352 -1.206 1 98.25 298 GLY A CA 1
ATOM 2230 C C . GLY A 1 298 ? 11.188 -7.344 -0.897 1 98.25 298 GLY A C 1
ATOM 2231 O O . GLY A 1 298 ? 10.359 -7.406 -1.807 1 98.25 298 GLY A O 1
ATOM 2232 N N . ASN A 1 299 ? 10.867 -7.266 0.457 1 96.81 299 ASN A N 1
ATOM 2233 C CA . ASN A 1 299 ? 9.5 -7.188 0.972 1 96.81 299 ASN A CA 1
ATOM 2234 C C . ASN A 1 299 ? 8.758 -8.508 0.808 1 96.81 299 ASN A C 1
ATOM 2236 O O . ASN A 1 299 ? 9.148 -9.516 1.4 1 96.81 299 ASN A O 1
ATOM 2240 N N . ASP A 1 300 ? 7.762 -8.555 -0.066 1 96.94 300 ASP A N 1
ATOM 2241 C CA . ASP A 1 300 ? 6.965 -9.766 -0.212 1 96.94 300 ASP A CA 1
ATOM 2242 C C . ASP A 1 300 ? 7.52 -10.656 -1.315 1 96.94 300 ASP A C 1
ATOM 2244 O O . ASP A 1 300 ? 6.824 -10.961 -2.289 1 96.94 300 ASP A O 1
ATOM 2248 N N . THR A 1 301 ? 8.664 -11.227 -1.067 1 98.5 301 THR A N 1
ATOM 2249 C CA . THR A 1 301 ? 9.492 -11.844 -2.098 1 98.5 301 THR A CA 1
ATOM 2250 C C . THR A 1 301 ? 8.906 -13.188 -2.531 1 98.5 301 THR A C 1
ATOM 2252 O O . THR A 1 301 ? 8.883 -13.5 -3.723 1 98.5 301 THR A O 1
ATOM 2255 N N . ASP A 1 302 ? 8.445 -14.008 -1.599 1 98.44 302 ASP A N 1
ATOM 2256 C CA . ASP A 1 302 ? 7.906 -15.305 -2.002 1 98.44 302 ASP A CA 1
ATOM 2257 C C . ASP A 1 302 ? 6.703 -15.141 -2.926 1 98.44 302 ASP A C 1
ATOM 2259 O O . ASP A 1 302 ? 6.578 -15.844 -3.93 1 98.44 302 ASP A O 1
ATOM 2263 N N . THR A 1 303 ? 5.883 -14.125 -2.658 1 98.62 303 THR A N 1
ATOM 2264 C CA . THR A 1 303 ? 4.68 -13.891 -3.449 1 98.62 303 THR A CA 1
ATOM 2265 C C . THR A 1 303 ? 5.039 -13.352 -4.832 1 98.62 303 THR A C 1
ATOM 2267 O O . THR A 1 303 ? 4.551 -13.852 -5.844 1 98.62 303 THR A O 1
ATOM 2270 N N . VAL A 1 304 ? 5.895 -12.352 -4.891 1 98.94 304 VAL A N 1
ATOM 2271 C CA . VAL A 1 304 ? 6.289 -11.766 -6.172 1 98.94 304 VAL A CA 1
ATOM 2272 C C . VAL A 1 304 ? 7.012 -12.812 -7.012 1 98.94 304 VAL A C 1
ATOM 2274 O O . VAL A 1 304 ? 6.754 -12.945 -8.211 1 98.94 304 VAL A O 1
ATOM 2277 N N . ALA A 1 305 ? 7.859 -13.57 -6.371 1 98.94 305 ALA A N 1
ATOM 2278 C CA . ALA A 1 305 ? 8.633 -14.594 -7.066 1 98.94 305 ALA A CA 1
ATOM 2279 C C . ALA A 1 305 ? 7.727 -15.688 -7.621 1 98.94 305 ALA A C 1
ATOM 2281 O O . ALA A 1 305 ? 7.879 -16.109 -8.773 1 98.94 305 ALA A O 1
ATOM 2282 N N . THR A 1 306 ? 6.789 -16.188 -6.789 1 98.94 306 THR A N 1
ATOM 2283 C CA . THR A 1 306 ? 5.914 -17.25 -7.242 1 98.94 306 THR A CA 1
ATOM 2284 C C . THR A 1 306 ? 5.125 -16.828 -8.477 1 98.94 306 THR A C 1
ATOM 2286 O O . THR A 1 306 ? 4.918 -17.625 -9.391 1 98.94 306 THR A O 1
ATOM 2289 N N . MET A 1 307 ? 4.707 -15.586 -8.539 1 98.94 307 MET A N 1
ATOM 2290 C CA . MET A 1 307 ? 3.91 -15.094 -9.664 1 98.94 307 MET A CA 1
ATOM 2291 C C . MET A 1 307 ? 4.754 -15 -10.93 1 98.94 307 MET A C 1
ATOM 2293 O O . MET A 1 307 ? 4.355 -15.492 -11.984 1 98.94 307 MET A O 1
ATOM 2297 N N . VAL A 1 308 ? 5.941 -14.391 -10.836 1 98.94 308 VAL A N 1
ATOM 2298 C CA . VAL A 1 308 ? 6.77 -14.266 -12.031 1 98.94 308 VAL A CA 1
ATOM 2299 C C . VAL A 1 308 ? 7.281 -15.641 -12.453 1 98.94 308 VAL A C 1
ATOM 2301 O O . VAL A 1 308 ? 7.445 -15.914 -13.648 1 98.94 308 VAL A O 1
ATOM 2304 N N . GLY A 1 309 ? 7.539 -16.547 -11.477 1 98.94 309 GLY A N 1
ATOM 2305 C CA . GLY A 1 309 ? 7.945 -17.906 -11.773 1 98.94 309 GLY A CA 1
ATOM 2306 C C . GLY A 1 309 ? 6.879 -18.703 -12.508 1 98.94 309 GLY A C 1
ATOM 2307 O O . GLY A 1 309 ? 7.195 -19.5 -13.398 1 98.94 309 GLY A O 1
ATOM 2308 N N . ALA A 1 310 ? 5.625 -18.531 -12.125 1 98.94 310 ALA A N 1
ATOM 2309 C CA . ALA A 1 310 ? 4.523 -19.203 -12.812 1 98.94 310 ALA A CA 1
ATOM 2310 C C . ALA A 1 310 ? 4.453 -18.781 -14.273 1 98.94 310 ALA A C 1
ATOM 2312 O O . ALA A 1 310 ? 4.348 -19.641 -15.164 1 98.94 310 ALA A O 1
ATOM 2313 N N . ILE A 1 311 ? 4.562 -17.5 -14.539 1 98.94 311 ILE A N 1
ATOM 2314 C CA . ILE A 1 311 ? 4.477 -16.984 -15.898 1 98.94 311 ILE A CA 1
ATOM 2315 C C . ILE A 1 311 ? 5.668 -17.469 -16.719 1 98.94 311 ILE A C 1
ATOM 2317 O O . ILE A 1 311 ? 5.496 -18.031 -17.812 1 98.94 311 ILE A O 1
ATOM 2321 N N . SER A 1 312 ? 6.863 -17.281 -16.203 1 98.88 312 SER A N 1
ATOM 2322 C CA . SER A 1 312 ? 8.086 -17.609 -16.922 1 98.88 312 SER A CA 1
ATOM 2323 C C . SER A 1 312 ? 8.219 -19.109 -17.141 1 98.88 312 SER A C 1
ATOM 2325 O O . SER A 1 312 ? 8.672 -19.547 -18.203 1 98.88 312 SER A O 1
ATOM 2327 N N . GLY A 1 313 ? 7.883 -19.844 -16.078 1 98.81 313 GLY A N 1
ATOM 2328 C CA . GLY A 1 313 ? 7.902 -21.297 -16.219 1 98.81 313 GLY A CA 1
ATOM 2329 C C . GLY A 1 313 ? 6.926 -21.812 -17.25 1 98.81 313 GLY A C 1
ATOM 2330 O O . GLY A 1 313 ? 7.238 -22.734 -18.016 1 98.81 313 GLY A O 1
ATOM 2331 N N . ALA A 1 314 ? 5.73 -21.266 -17.266 1 98.81 314 ALA A N 1
ATOM 2332 C CA . ALA A 1 314 ? 4.754 -21.609 -18.297 1 98.81 314 ALA A CA 1
ATOM 2333 C C . ALA A 1 314 ? 5.281 -21.266 -19.688 1 98.81 314 ALA A C 1
ATOM 2335 O O . ALA A 1 314 ? 5.078 -22.031 -20.625 1 98.81 314 ALA A O 1
ATOM 2336 N N . PHE A 1 315 ? 5.961 -20.156 -19.844 1 98.81 315 PHE A N 1
ATOM 2337 C CA . PHE A 1 315 ? 6.457 -19.641 -21.109 1 98.81 315 PHE A CA 1
ATOM 2338 C C . PHE A 1 315 ? 7.578 -20.5 -21.656 1 98.81 315 PHE A C 1
ATOM 2340 O O . PHE A 1 315 ? 7.582 -20.859 -22.828 1 98.81 315 PHE A O 1
ATOM 2347 N N . HIS A 1 316 ? 8.492 -20.984 -20.75 1 98.38 316 HIS A N 1
ATOM 2348 C CA . HIS A 1 316 ? 9.727 -21.594 -21.219 1 98.38 316 HIS A CA 1
ATOM 2349 C C . HIS A 1 316 ? 9.68 -23.109 -21.062 1 98.38 316 HIS A C 1
ATOM 2351 O O . HIS A 1 316 ? 10.445 -23.828 -21.719 1 98.38 316 HIS A O 1
ATOM 2357 N N . GLY A 1 317 ? 8.805 -23.594 -20.203 1 98.06 317 GLY A N 1
ATOM 2358 C CA . GLY A 1 317 ? 8.758 -25.016 -19.938 1 98.06 317 GLY A CA 1
ATOM 2359 C C . GLY A 1 317 ? 9.719 -25.453 -18.844 1 98.06 317 GLY A C 1
ATOM 2360 O O . GLY A 1 317 ? 10.602 -24.688 -18.438 1 98.06 317 GLY A O 1
ATOM 2361 N N . VAL A 1 318 ? 9.602 -26.672 -18.391 1 98.25 318 VAL A N 1
ATOM 2362 C CA . VAL A 1 318 ? 10.312 -27.156 -17.219 1 98.25 318 VAL A CA 1
ATOM 2363 C C . VAL A 1 318 ? 11.797 -27.312 -17.547 1 98.25 318 VAL A C 1
ATOM 2365 O O . VAL A 1 318 ? 12.648 -27.188 -16.656 1 98.25 318 VAL A O 1
ATOM 2368 N N . GLU A 1 319 ? 12.125 -27.469 -18.781 1 97.75 319 GLU A N 1
ATOM 2369 C CA . GLU A 1 319 ? 13.508 -27.703 -19.172 1 97.75 319 GLU A CA 1
ATOM 2370 C C . GLU A 1 319 ? 14.344 -26.438 -19.016 1 97.75 319 GLU A C 1
ATOM 2372 O O . GLU A 1 319 ? 15.578 -26.484 -19.047 1 97.75 319 GLU A O 1
ATOM 2377 N N . ALA A 1 320 ? 13.641 -25.344 -18.844 1 98.06 320 ALA A N 1
ATOM 2378 C CA . ALA A 1 320 ? 14.344 -24.078 -18.672 1 98.06 320 ALA A CA 1
ATOM 2379 C C . ALA A 1 320 ? 14.961 -23.969 -17.281 1 98.06 320 ALA A C 1
ATOM 2381 O O . ALA A 1 320 ? 15.805 -23.109 -17.031 1 98.06 320 ALA A O 1
ATOM 2382 N N . PHE A 1 321 ? 14.609 -24.859 -16.375 1 98.44 321 PHE A N 1
ATOM 2383 C CA . PHE A 1 321 ? 15.086 -24.828 -14.992 1 98.44 321 PHE A CA 1
ATOM 2384 C C . PHE A 1 321 ? 16.125 -25.906 -14.742 1 98.44 321 PHE A C 1
ATOM 2386 O O . PHE A 1 321 ? 16.094 -26.953 -15.406 1 98.44 321 PHE A O 1
ATOM 2393 N N . PRO A 1 322 ? 17.047 -25.672 -13.797 1 98 322 PRO A N 1
ATOM 2394 C CA . PRO A 1 322 ? 17.891 -26.766 -13.344 1 98 322 PRO A CA 1
ATOM 2395 C C . PRO A 1 322 ? 17.094 -27.969 -12.852 1 98 322 PRO A C 1
ATOM 2397 O O . PRO A 1 322 ? 16.047 -27.797 -12.219 1 98 322 PRO A O 1
ATOM 2400 N N . ALA A 1 323 ? 17.578 -29.141 -13.062 1 96.69 323 ALA A N 1
ATOM 2401 C CA . ALA A 1 323 ? 16.875 -30.375 -12.719 1 96.69 323 ALA A CA 1
ATOM 2402 C C . ALA A 1 323 ? 16.656 -30.484 -11.211 1 96.69 323 ALA A C 1
ATOM 2404 O O . ALA A 1 323 ? 15.656 -31.062 -10.766 1 96.69 323 ALA A O 1
ATOM 2405 N N . ASP A 1 324 ? 17.453 -29.891 -10.484 1 97 324 ASP A N 1
ATOM 2406 C CA . ASP A 1 324 ? 17.375 -30.031 -9.039 1 97 324 ASP A CA 1
ATOM 2407 C C . ASP A 1 324 ? 16.172 -29.266 -8.484 1 97 324 ASP A C 1
ATOM 2409 O O . ASP A 1 324 ? 15.742 -29.5 -7.355 1 97 324 ASP A O 1
ATOM 2413 N N . TYR A 1 325 ? 15.594 -28.312 -9.281 1 98.5 325 TYR A N 1
ATOM 2414 C CA . TYR A 1 325 ? 14.391 -27.641 -8.82 1 98.5 325 TYR A CA 1
ATOM 2415 C C . TYR A 1 325 ? 13.273 -28.641 -8.531 1 98.5 325 TYR A C 1
ATOM 2417 O O . TYR A 1 325 ? 12.828 -28.766 -7.387 1 98.5 325 TYR A O 1
ATOM 2425 N N . LEU A 1 326 ? 12.984 -29.422 -9.516 1 98.56 326 LEU A N 1
ATOM 2426 C CA . LEU A 1 326 ? 11.883 -30.375 -9.398 1 98.56 326 LEU A CA 1
ATOM 2427 C C . LEU A 1 326 ? 12.172 -31.406 -8.312 1 98.56 326 LEU A C 1
ATOM 2429 O O . LEU A 1 326 ? 11.312 -31.703 -7.48 1 98.56 326 LEU A O 1
ATOM 2433 N N . THR A 1 327 ? 13.367 -31.953 -8.297 1 98.44 327 THR A N 1
ATOM 2434 C CA . THR A 1 327 ? 13.695 -33 -7.355 1 98.44 327 THR A CA 1
ATOM 2435 C C . THR A 1 327 ? 13.672 -32.5 -5.918 1 98.44 327 THR A C 1
ATOM 2437 O O . THR A 1 327 ? 13.18 -33.188 -5.02 1 98.44 327 THR A O 1
ATOM 2440 N N . THR A 1 328 ? 14.18 -31.328 -5.711 1 98.69 328 THR A N 1
ATOM 2441 C CA . THR A 1 328 ? 14.188 -30.734 -4.379 1 98.69 328 THR A CA 1
ATOM 2442 C C . THR A 1 328 ? 12.766 -30.438 -3.914 1 98.69 328 THR A C 1
ATOM 2444 O O . THR A 1 328 ? 12.398 -30.75 -2.781 1 98.69 328 THR A O 1
ATOM 2447 N N . LEU A 1 329 ? 11.953 -29.844 -4.766 1 98.81 329 LEU A N 1
ATOM 2448 C CA . LEU A 1 329 ? 10.578 -29.5 -4.43 1 98.81 329 LEU A CA 1
ATOM 2449 C C . LEU A 1 329 ? 9.773 -30.734 -4.055 1 98.81 329 LEU A C 1
ATOM 2451 O O . LEU A 1 329 ? 9.055 -30.734 -3.055 1 98.81 329 LEU A O 1
ATOM 2455 N N . ASP A 1 330 ? 9.898 -31.75 -4.875 1 98.69 330 ASP A N 1
ATOM 2456 C CA . ASP A 1 330 ? 9.164 -33 -4.629 1 98.69 330 ASP A CA 1
ATOM 2457 C C . ASP A 1 330 ? 9.594 -33.625 -3.311 1 98.69 330 ASP A C 1
ATOM 2459 O O . ASP A 1 330 ? 8.75 -34.062 -2.521 1 98.69 330 ASP A O 1
ATOM 2463 N N . ARG A 1 331 ? 10.859 -33.656 -3.105 1 98.62 331 ARG A N 1
ATOM 2464 C CA . ARG A 1 331 ? 11.391 -34.281 -1.9 1 98.62 331 ARG A CA 1
ATOM 2465 C C . ARG A 1 331 ? 11 -33.5 -0.653 1 98.62 331 ARG A C 1
ATOM 2467 O O . ARG A 1 331 ? 10.5 -34.062 0.317 1 98.62 331 ARG A O 1
ATOM 2474 N N . MET A 1 332 ? 11.18 -32.188 -0.674 1 98.62 332 MET A N 1
ATOM 2475 C CA . MET A 1 332 ? 11.086 -31.375 0.534 1 98.62 332 MET A CA 1
ATOM 2476 C C . MET A 1 332 ? 9.625 -31.094 0.888 1 98.62 332 MET A C 1
ATOM 2478 O O . MET A 1 332 ? 9.297 -30.859 2.053 1 98.62 332 MET A O 1
ATOM 2482 N N . ASN A 1 333 ? 8.695 -31.141 -0.111 1 98.56 333 ASN A N 1
ATOM 2483 C CA . ASN A 1 333 ? 7.297 -30.797 0.127 1 98.56 333 ASN A CA 1
ATOM 2484 C C . ASN A 1 333 ? 6.398 -32.031 -0.029 1 98.56 333 ASN A C 1
ATOM 2486 O O . ASN A 1 333 ? 5.176 -31.922 0.091 1 98.56 333 ASN A O 1
ATOM 2490 N N . HIS A 1 334 ? 7.027 -33.188 -0.353 1 98.12 334 HIS A N 1
ATOM 2491 C CA . HIS A 1 334 ? 6.305 -34.438 -0.594 1 98.12 334 HIS A CA 1
ATOM 2492 C C . HIS A 1 334 ? 5.305 -34.281 -1.737 1 98.12 334 HIS A C 1
ATOM 2494 O O . HIS A 1 334 ? 4.137 -34.625 -1.6 1 98.12 334 HIS A O 1
ATOM 2500 N N . PHE A 1 335 ? 5.73 -33.656 -2.756 1 98.44 335 PHE A N 1
ATOM 2501 C CA . PHE A 1 335 ? 4.938 -33.438 -3.963 1 98.44 335 PHE A CA 1
ATOM 2502 C C . PHE A 1 335 ? 5.234 -34.5 -4.996 1 98.44 335 PHE A C 1
ATOM 2504 O O . PHE A 1 335 ? 6.156 -35.312 -4.82 1 98.44 335 PHE A O 1
ATOM 2511 N N . ASP A 1 336 ? 4.516 -34.656 -5.961 1 98.69 336 ASP A N 1
ATOM 2512 C CA . ASP A 1 336 ? 4.734 -35.281 -7.27 1 98.69 336 ASP A CA 1
ATOM 2513 C C . ASP A 1 336 ? 4.207 -34.375 -8.383 1 98.69 336 ASP A C 1
ATOM 2515 O O . ASP A 1 336 ? 3.143 -34.656 -8.945 1 98.69 336 ASP A O 1
ATOM 2519 N N . LEU A 1 337 ? 4.996 -33.375 -8.688 1 98.81 337 LEU A N 1
ATOM 2520 C CA . LEU A 1 337 ? 4.531 -32.312 -9.57 1 98.81 337 LEU A CA 1
ATOM 2521 C C . LEU A 1 337 ? 4.402 -32.812 -11.008 1 98.81 337 LEU A C 1
ATOM 2523 O O . LEU A 1 337 ? 3.543 -32.344 -11.758 1 98.81 337 LEU A O 1
ATOM 2527 N N . ALA A 1 338 ? 5.273 -33.75 -11.352 1 98.25 338 ALA A N 1
ATOM 2528 C CA . ALA A 1 338 ? 5.152 -34.344 -12.68 1 98.25 338 ALA A CA 1
ATOM 2529 C C . ALA A 1 338 ? 3.812 -35.062 -12.836 1 98.25 338 ALA A C 1
ATOM 2531 O O . ALA A 1 338 ? 3.174 -34.969 -13.891 1 98.25 338 ALA A O 1
ATOM 2532 N N . GLU A 1 339 ? 3.457 -35.781 -11.797 1 98.25 339 GLU A N 1
ATOM 2533 C CA . GLU A 1 339 ? 2.166 -36.469 -11.828 1 98.25 339 GLU A CA 1
ATOM 2534 C C . GLU A 1 339 ? 1.016 -35.469 -11.859 1 98.25 339 GLU A C 1
ATOM 2536 O O . GLU A 1 339 ? 0.029 -35.656 -12.57 1 98.25 339 GLU A O 1
ATOM 2541 N N . LEU A 1 340 ? 1.105 -34.438 -11.086 1 98.38 340 LEU A N 1
ATOM 2542 C CA . LEU A 1 340 ? 0.079 -33.406 -11.086 1 98.38 340 LEU A CA 1
ATOM 2543 C C . LEU A 1 340 ? -0.062 -32.781 -12.477 1 98.38 340 LEU A C 1
ATOM 2545 O O . LEU A 1 340 ? -1.179 -32.562 -12.953 1 98.38 340 LEU A O 1
ATOM 2549 N N . ALA A 1 341 ? 1.068 -32.469 -13.109 1 98.31 341 ALA A N 1
ATOM 2550 C CA . ALA A 1 341 ? 1.05 -31.922 -14.461 1 98.31 341 ALA A CA 1
ATOM 2551 C C . ALA A 1 341 ? 0.361 -32.875 -15.438 1 98.31 341 ALA A C 1
ATOM 2553 O O . ALA A 1 341 ? -0.371 -32.438 -16.328 1 98.31 341 ALA A O 1
ATOM 2554 N N . ARG A 1 342 ? 0.633 -34.125 -15.297 1 96.88 342 ARG A N 1
ATOM 2555 C CA . ARG A 1 342 ? -0.003 -35.125 -16.141 1 96.88 342 ARG A CA 1
ATOM 2556 C C . ARG A 1 342 ? -1.517 -35.125 -15.953 1 96.88 342 ARG A C 1
ATOM 2558 O O . ARG A 1 342 ? -2.27 -35.188 -16.938 1 96.88 342 ARG A O 1
ATOM 2565 N N . GLN A 1 343 ? -1.938 -35.094 -14.711 1 96.94 343 GLN A N 1
ATOM 2566 C CA . GLN A 1 343 ? -3.363 -35.094 -14.406 1 96.94 343 GLN A CA 1
ATOM 2567 C C . GLN A 1 343 ? -4.035 -33.844 -14.992 1 96.94 343 GLN A C 1
ATOM 2569 O O . GLN A 1 343 ? -5.16 -33.906 -15.484 1 96.94 343 GLN A O 1
ATOM 2574 N N . ILE A 1 344 ? -3.344 -32.719 -14.922 1 97.25 344 ILE A N 1
ATOM 2575 C CA . ILE A 1 344 ? -3.873 -31.469 -15.43 1 97.25 344 ILE A CA 1
ATOM 2576 C C . ILE A 1 344 ? -3.988 -31.531 -16.953 1 97.25 344 ILE A C 1
ATOM 2578 O O . ILE A 1 344 ? -4.984 -31.078 -17.531 1 97.25 344 ILE A O 1
ATOM 2582 N N . ALA A 1 345 ? -2.949 -32.094 -17.578 1 93.81 345 ALA A N 1
ATOM 2583 C CA . ALA A 1 345 ? -2.908 -32.188 -19.031 1 93.81 345 ALA A CA 1
ATOM 2584 C C . ALA A 1 345 ? -3.965 -33.156 -19.562 1 93.81 345 ALA A C 1
ATOM 2586 O O . ALA A 1 345 ? -4.43 -33 -20.688 1 93.81 345 ALA A O 1
ATOM 2587 N N . GLY A 1 346 ? -4.5 -34.125 -18.656 1 84.94 346 GLY A N 1
ATOM 2588 C CA . GLY A 1 346 ? -5.457 -35.125 -19.094 1 84.94 346 GLY A CA 1
ATOM 2589 C C . GLY A 1 346 ? -4.797 -36.375 -19.641 1 84.94 346 GLY A C 1
ATOM 2590 O O . GLY A 1 346 ? -5.48 -37.312 -20.062 1 84.94 346 GLY A O 1
ATOM 2591 N N . MET B 1 1 ? 13.93 34.75 12.719 1 45.25 1 MET B N 1
ATOM 2592 C CA . MET B 1 1 ? 13.188 35.125 11.516 1 45.25 1 MET B CA 1
ATOM 2593 C C . MET B 1 1 ? 11.727 35.375 11.844 1 45.25 1 MET B C 1
ATOM 2595 O O . MET B 1 1 ? 11.125 34.656 12.648 1 45.25 1 MET B O 1
ATOM 2599 N N . HIS B 1 2 ? 11.227 36.562 11.742 1 57.28 2 HIS B N 1
ATOM 2600 C CA . HIS B 1 2 ? 9.844 36.906 12.023 1 57.28 2 HIS B CA 1
ATOM 2601 C C . HIS B 1 2 ? 8.875 35.969 11.32 1 57.28 2 HIS B C 1
ATOM 2603 O O . HIS B 1 2 ? 8.945 35.781 10.102 1 57.28 2 HIS B O 1
ATOM 2609 N N . VAL B 1 3 ? 8.273 35.094 12.062 1 67.44 3 VAL B N 1
ATOM 2610 C CA . VAL B 1 3 ? 7.355 34.094 11.5 1 67.44 3 VAL B CA 1
ATOM 2611 C C . VAL B 1 3 ? 6.047 34.781 11.109 1 67.44 3 VAL B C 1
ATOM 2613 O O . VAL B 1 3 ? 5.445 35.5 11.914 1 67.44 3 VAL B O 1
ATOM 2616 N N . ASP B 1 4 ? 5.785 34.844 9.836 1 89.62 4 ASP B N 1
ATOM 2617 C CA . ASP B 1 4 ? 4.559 35.438 9.312 1 89.62 4 ASP B CA 1
ATOM 2618 C C . ASP B 1 4 ? 3.326 34.719 9.867 1 89.62 4 ASP B C 1
ATOM 2620 O O . ASP B 1 4 ? 3.023 33.594 9.469 1 89.62 4 ASP B O 1
ATOM 2624 N N . ARG B 1 5 ? 2.645 35.406 10.758 1 95.75 5 ARG B N 1
ATOM 2625 C CA . ARG B 1 5 ? 1.467 34.844 11.414 1 95.75 5 ARG B CA 1
ATOM 2626 C C . ARG B 1 5 ? 0.416 34.438 10.383 1 95.75 5 ARG B C 1
ATOM 2628 O O . ARG B 1 5 ? -0.305 33.438 10.578 1 95.75 5 ARG B O 1
ATOM 2635 N N . ASN B 1 6 ? 0.328 35.25 9.328 1 96.94 6 ASN B N 1
ATOM 2636 C CA . ASN B 1 6 ? -0.622 34.938 8.266 1 96.94 6 ASN B CA 1
ATOM 2637 C C . ASN B 1 6 ? -0.343 33.562 7.645 1 96.94 6 ASN B C 1
ATOM 2639 O O . ASN B 1 6 ? -1.271 32.812 7.375 1 96.94 6 ASN B O 1
ATOM 2643 N N . LYS B 1 7 ? 0.898 33.25 7.441 1 98.25 7 LYS B N 1
ATOM 2644 C CA . LYS B 1 7 ? 1.292 31.969 6.852 1 98.25 7 LYS B CA 1
ATOM 2645 C C . LYS B 1 7 ? 1.1 30.828 7.84 1 98.25 7 LYS B C 1
ATOM 2647 O O . LYS B 1 7 ? 0.678 29.734 7.457 1 98.25 7 LYS B O 1
ATOM 2652 N N . ILE B 1 8 ? 1.426 31.078 9.102 1 98.56 8 ILE B N 1
ATOM 2653 C CA . ILE B 1 8 ? 1.213 30.062 10.125 1 98.56 8 ILE B CA 1
ATOM 2654 C C . ILE B 1 8 ? -0.273 29.719 10.219 1 98.56 8 ILE B C 1
ATOM 2656 O O . ILE B 1 8 ? -0.652 28.547 10.211 1 98.56 8 ILE B O 1
ATOM 2660 N N . LEU B 1 9 ? -1.084 30.797 10.297 1 98.75 9 LEU B N 1
ATOM 2661 C CA . LEU B 1 9 ? -2.525 30.578 10.359 1 98.75 9 LEU B CA 1
ATOM 2662 C C . LEU B 1 9 ? -3.031 29.891 9.094 1 98.75 9 LEU B C 1
ATOM 2664 O O . LEU B 1 9 ? -3.945 29.062 9.148 1 98.75 9 LEU B O 1
ATOM 2668 N N . GLY B 1 10 ? -2.469 30.266 7.938 1 98.75 10 GLY B N 1
ATOM 2669 C CA . GLY B 1 10 ? -2.791 29.594 6.691 1 98.75 10 GLY B CA 1
ATOM 2670 C C . GLY B 1 10 ? -2.516 28.109 6.738 1 98.75 10 GLY B C 1
ATOM 2671 O O . GLY B 1 10 ? -3.324 27.297 6.266 1 98.75 10 GLY B O 1
ATOM 2672 N N . CYS B 1 11 ? -1.356 27.719 7.258 1 98.88 11 CYS B N 1
ATOM 2673 C CA . CYS B 1 11 ? -0.994 26.312 7.422 1 98.88 11 CYS B CA 1
ATOM 2674 C C . CYS B 1 11 ? -2.025 25.578 8.273 1 98.88 11 CYS B C 1
ATOM 2676 O O . CYS B 1 11 ? -2.498 24.5 7.895 1 98.88 11 CYS B O 1
ATOM 2678 N N . LEU B 1 12 ? -2.408 26.203 9.406 1 98.94 12 LEU B N 1
ATOM 2679 C CA . LEU B 1 12 ? -3.352 25.594 10.336 1 98.94 12 LEU B CA 1
ATOM 2680 C C . LEU B 1 12 ? -4.73 25.453 9.695 1 98.94 12 LEU B C 1
ATOM 2682 O O . LEU B 1 12 ? -5.332 24.375 9.734 1 98.94 12 LEU B O 1
ATOM 2686 N N . VAL B 1 13 ? -5.215 26.531 9.078 1 98.94 13 VAL B N 1
ATOM 2687 C CA . VAL B 1 13 ? -6.547 26.547 8.484 1 98.94 13 VAL B CA 1
ATOM 2688 C C . VAL B 1 13 ? -6.59 25.594 7.285 1 98.94 13 VAL B C 1
ATOM 2690 O O . VAL B 1 13 ? -7.566 24.875 7.102 1 98.94 13 VAL B O 1
ATOM 2693 N N . GLY B 1 14 ? -5.555 25.641 6.453 1 98.94 14 GLY B N 1
ATOM 2694 C CA . GLY B 1 14 ? -5.492 24.734 5.324 1 98.94 14 GLY B CA 1
ATOM 2695 C C . GLY B 1 14 ? -5.527 23.266 5.73 1 98.94 14 GLY B C 1
ATOM 2696 O O . GLY B 1 14 ? -6.297 22.484 5.176 1 98.94 14 GLY B O 1
ATOM 2697 N N . ALA B 1 15 ? -4.688 22.891 6.711 1 98.94 15 ALA B N 1
ATOM 2698 C CA . ALA B 1 15 ? -4.629 21.516 7.207 1 98.94 15 ALA B CA 1
ATOM 2699 C C . ALA B 1 15 ? -5.965 21.094 7.809 1 98.94 15 ALA B C 1
ATOM 2701 O O . ALA B 1 15 ? -6.465 20 7.523 1 98.94 15 ALA B O 1
ATOM 2702 N N . ALA B 1 16 ? -6.551 21.938 8.617 1 98.94 16 ALA B N 1
ATOM 2703 C CA . ALA B 1 16 ? -7.773 21.625 9.344 1 98.94 16 ALA B CA 1
ATOM 2704 C C . ALA B 1 16 ? -8.969 21.547 8.398 1 98.94 16 ALA B C 1
ATOM 2706 O O . ALA B 1 16 ? -9.789 20.625 8.5 1 98.94 16 ALA B O 1
ATOM 2707 N N . ALA B 1 17 ? -9.125 22.547 7.516 1 98.94 17 ALA B N 1
ATOM 2708 C CA . ALA B 1 17 ? -10.25 22.562 6.59 1 98.94 17 ALA B CA 1
ATOM 2709 C C . ALA B 1 17 ? -10.219 21.344 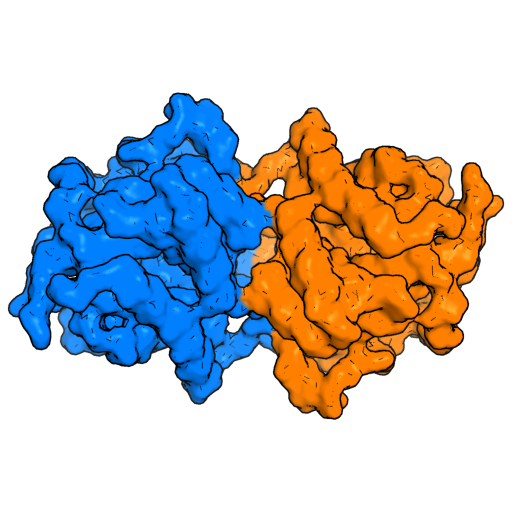5.66 1 98.94 17 ALA B C 1
ATOM 2711 O O . ALA B 1 17 ? -11.25 20.734 5.398 1 98.94 17 ALA B O 1
ATOM 2712 N N . ALA B 1 18 ? -9.047 21.062 5.164 1 98.94 18 ALA B N 1
ATOM 2713 C CA . ALA B 1 18 ? -8.883 19.938 4.258 1 98.94 18 ALA B CA 1
ATOM 2714 C C . ALA B 1 18 ? -9.203 18.625 4.961 1 98.94 18 ALA B C 1
ATOM 2716 O O . ALA B 1 18 ? -9.859 17.75 4.391 1 98.94 18 ALA B O 1
ATOM 2717 N N . ASP B 1 19 ? -8.711 18.453 6.203 1 98.88 19 ASP B N 1
ATOM 2718 C CA . ASP B 1 19 ? -9.008 17.297 7.031 1 98.88 19 ASP B CA 1
ATOM 2719 C C . ASP B 1 19 ? -10.516 17.125 7.219 1 98.88 19 ASP B C 1
ATOM 2721 O O . ASP B 1 19 ? -11.062 16.047 6.949 1 98.88 19 ASP B O 1
ATOM 2725 N N . ALA B 1 20 ? -11.133 18.203 7.633 1 98.88 20 ALA B N 1
ATOM 2726 C CA . ALA B 1 20 ? -12.562 18.172 7.922 1 98.88 20 ALA B CA 1
ATOM 2727 C C . ALA B 1 20 ? -13.375 17.844 6.668 1 98.88 20 ALA B C 1
ATOM 2729 O O . ALA B 1 20 ? -14.32 17.062 6.723 1 98.88 20 ALA B O 1
ATOM 2730 N N . MET B 1 21 ? -13.055 18.469 5.559 1 98.81 21 MET B N 1
ATOM 2731 C CA . MET B 1 21 ? -13.758 18.234 4.305 1 98.81 21 MET B CA 1
ATOM 2732 C C . MET B 1 21 ? -13.508 16.812 3.805 1 98.81 21 MET B C 1
ATOM 2734 O O . MET B 1 21 ? -14.422 16.141 3.32 1 98.81 21 MET B O 1
ATOM 2738 N N . GLY B 1 22 ? -12.25 16.344 3.926 1 98.62 22 GLY B N 1
ATOM 2739 C CA . GLY B 1 22 ? -11.859 15.031 3.432 1 98.62 22 GLY B CA 1
ATOM 2740 C C . GLY B 1 22 ? -12.453 13.883 4.234 1 98.62 22 GLY B C 1
ATOM 2741 O O . GLY B 1 22 ? -12.516 12.75 3.756 1 98.62 22 GLY B O 1
ATOM 2742 N N . ALA B 1 23 ? -12.914 14.18 5.484 1 97.88 23 ALA B N 1
ATOM 2743 C CA . ALA B 1 23 ? -13.523 13.156 6.336 1 97.88 23 ALA B CA 1
ATOM 2744 C C . ALA B 1 23 ? -14.766 12.57 5.68 1 97.88 23 ALA B C 1
ATOM 2746 O O . ALA B 1 23 ? -15.062 11.383 5.852 1 97.88 23 ALA B O 1
ATOM 2747 N N . ALA B 1 24 ? -15.453 13.328 4.895 1 98 24 ALA B N 1
ATOM 2748 C CA . ALA B 1 24 ? -16.719 12.922 4.297 1 98 24 ALA B CA 1
ATOM 2749 C C . ALA B 1 24 ? -16.5 11.938 3.152 1 98 24 ALA B C 1
ATOM 2751 O O . ALA B 1 24 ? -17.344 11.078 2.891 1 98 24 ALA B O 1
ATOM 2752 N N . THR B 1 25 ? -15.359 12.008 2.496 1 98.12 25 THR B N 1
ATOM 2753 C CA . THR B 1 25 ? -15.156 11.266 1.258 1 98.12 25 THR B CA 1
ATOM 2754 C C . THR B 1 25 ? -14.219 10.086 1.483 1 98.12 25 THR B C 1
ATOM 2756 O O . THR B 1 25 ? -13.953 9.312 0.561 1 98.12 25 THR B O 1
ATOM 2759 N N . GLU B 1 26 ? -13.812 9.875 2.648 1 96.12 26 GLU B N 1
ATOM 2760 C CA . GLU B 1 26 ? -12.789 8.883 2.969 1 96.12 26 GLU B CA 1
ATOM 2761 C C . GLU B 1 26 ? -13.266 7.473 2.621 1 96.12 26 GLU B C 1
ATOM 2763 O O . GLU B 1 26 ? -14.445 7.148 2.791 1 96.12 26 GLU B O 1
ATOM 2768 N N . VAL B 1 27 ? -12.328 6.609 2.094 1 93.62 27 VAL B N 1
ATOM 2769 C CA . VAL B 1 27 ? -12.422 5.18 1.809 1 93.62 27 VAL B CA 1
ATOM 2770 C C . VAL B 1 27 ? -13.18 4.965 0.499 1 93.62 27 VAL B C 1
ATOM 2772 O O . VAL B 1 27 ? -13.117 3.883 -0.09 1 93.62 27 VAL B O 1
ATOM 2775 N N . ARG B 1 28 ? -13.82 5.961 -0.08 1 96.69 28 ARG B N 1
ATOM 2776 C CA . ARG B 1 28 ? -14.602 5.867 -1.312 1 96.69 28 ARG B CA 1
ATOM 2777 C C . ARG B 1 28 ? -13.703 6.016 -2.537 1 96.69 28 ARG B C 1
ATOM 2779 O O . ARG B 1 28 ? -12.656 6.66 -2.471 1 96.69 28 ARG B O 1
ATOM 2786 N N . THR B 1 29 ? -14.125 5.379 -3.621 1 97 29 THR B N 1
ATOM 2787 C CA . THR B 1 29 ? -13.555 5.699 -4.926 1 97 29 THR B CA 1
ATOM 2788 C C . THR B 1 29 ? -14.055 7.062 -5.41 1 97 29 THR B C 1
ATOM 2790 O O . THR B 1 29 ? -15.031 7.594 -4.879 1 97 29 THR B O 1
ATOM 2793 N N . GLN B 1 30 ? -13.398 7.605 -6.418 1 98.5 30 GLN B N 1
ATOM 2794 C CA . GLN B 1 30 ? -13.836 8.875 -6.988 1 98.5 30 GLN B CA 1
ATOM 2795 C C . GLN B 1 30 ? -15.258 8.781 -7.52 1 98.5 30 GLN B C 1
ATOM 2797 O O . GLN B 1 30 ? -16.062 9.703 -7.34 1 98.5 30 GLN B O 1
ATOM 2802 N N . GLN B 1 31 ? -15.562 7.676 -8.148 1 97.81 31 GLN B N 1
ATOM 2803 C CA . GLN B 1 31 ? -16.922 7.48 -8.664 1 97.81 31 GLN B CA 1
ATOM 2804 C C . GLN B 1 31 ? -17.938 7.406 -7.531 1 97.81 31 GLN B C 1
ATOM 2806 O O . GLN B 1 31 ? -19.016 7.977 -7.629 1 97.81 31 GLN B O 1
ATOM 2811 N N . GLN B 1 32 ? -17.641 6.723 -6.438 1 97.56 32 GLN B N 1
ATOM 2812 C CA . GLN B 1 32 ? -18.547 6.629 -5.285 1 97.56 32 GLN B CA 1
ATOM 2813 C C . GLN B 1 32 ? -18.766 8 -4.652 1 97.56 32 GLN B C 1
ATOM 2815 O O . GLN B 1 32 ? -19.859 8.289 -4.156 1 97.56 32 GLN B O 1
ATOM 2820 N N . ILE B 1 33 ? -17.688 8.828 -4.617 1 98.56 33 ILE B N 1
ATOM 2821 C CA . ILE B 1 33 ? -17.812 10.188 -4.109 1 98.56 33 ILE B CA 1
ATOM 2822 C C . ILE B 1 33 ? -18.828 10.969 -4.945 1 98.56 33 ILE B C 1
ATOM 2824 O O . ILE B 1 33 ? -19.781 11.523 -4.406 1 98.56 33 ILE B O 1
ATOM 2828 N N . LYS B 1 34 ? -18.641 10.961 -6.238 1 98.62 34 LYS B N 1
ATOM 2829 C CA . LYS B 1 34 ? -19.531 11.688 -7.129 1 98.62 34 LYS B CA 1
ATOM 2830 C C . LYS B 1 34 ? -20.969 11.164 -7.027 1 98.62 34 LYS B C 1
ATOM 2832 O O . LYS B 1 34 ? -21.922 11.938 -7.031 1 98.62 34 LYS B O 1
ATOM 2837 N N . ASP B 1 35 ? -21.109 9.836 -6.973 1 98.06 35 ASP B N 1
ATOM 2838 C CA . ASP B 1 35 ? -22.438 9.227 -6.902 1 98.06 35 ASP B CA 1
ATOM 2839 C C . ASP B 1 35 ? -23.156 9.633 -5.617 1 98.06 35 ASP B C 1
ATOM 2841 O O . ASP B 1 35 ? -24.344 9.938 -5.645 1 98.06 35 ASP B O 1
ATOM 2845 N N . TYR B 1 36 ? -22.484 9.609 -4.488 1 97.94 36 TYR B N 1
ATOM 2846 C CA . TYR B 1 36 ? -23.125 9.867 -3.195 1 97.94 36 TYR B CA 1
ATOM 2847 C C . TYR B 1 36 ? -23.438 11.344 -3.027 1 97.94 36 TYR B C 1
ATOM 2849 O O . TYR B 1 36 ? -24.516 11.703 -2.537 1 97.94 36 TYR B O 1
ATOM 2857 N N . PHE B 1 37 ? -22.516 12.211 -3.447 1 98.44 37 PHE B N 1
ATOM 2858 C CA . PHE B 1 37 ? -22.641 13.633 -3.131 1 98.44 37 PHE B CA 1
ATOM 2859 C C . PHE B 1 37 ? -23.203 14.406 -4.32 1 98.44 37 PHE B C 1
ATOM 2861 O O . PHE B 1 37 ? -23.469 15.602 -4.215 1 98.44 37 PHE B O 1
ATOM 2868 N N . GLY B 1 38 ? -23.438 13.758 -5.465 1 98.31 38 GLY B N 1
ATOM 2869 C CA . GLY B 1 38 ? -23.969 14.398 -6.664 1 98.31 38 GLY B CA 1
ATOM 2870 C C . GLY B 1 38 ? -22.922 15.211 -7.41 1 98.31 38 GLY B C 1
ATOM 2871 O O . GLY B 1 38 ? -23.266 16.156 -8.125 1 98.31 38 GLY B O 1
ATOM 2872 N N . GLY B 1 39 ? -21.656 14.875 -7.227 1 98.5 39 GLY B N 1
ATOM 2873 C CA . GLY B 1 39 ? -20.531 15.57 -7.816 1 98.5 39 GLY B CA 1
ATOM 2874 C C . GLY B 1 39 ? -19.328 15.641 -6.895 1 98.5 39 GLY B C 1
ATOM 2875 O O . GLY B 1 39 ? -19.25 14.906 -5.902 1 98.5 39 GLY B O 1
ATOM 2876 N N . TRP B 1 40 ? -18.406 16.469 -7.246 1 98.56 40 TRP B N 1
ATOM 2877 C CA . TRP B 1 40 ? -17.234 16.656 -6.41 1 98.56 40 TRP B CA 1
ATOM 2878 C C . TRP B 1 40 ? -17.594 17.391 -5.121 1 98.56 40 TRP B C 1
ATOM 2880 O O . TRP B 1 40 ? -18.438 18.266 -5.113 1 98.56 40 TRP B O 1
ATOM 2890 N N . VAL B 1 41 ? -16.953 17.047 -4.07 1 98.81 41 VAL B N 1
ATOM 2891 C CA . VAL B 1 41 ? -17.156 17.688 -2.783 1 98.81 41 VAL B CA 1
ATOM 2892 C C . VAL B 1 41 ? -16.25 18.906 -2.668 1 98.81 41 VAL B C 1
ATOM 2894 O O . VAL B 1 41 ? -15.023 18.781 -2.717 1 98.81 41 VAL B O 1
ATOM 2897 N N . THR B 1 42 ? -16.859 20.109 -2.535 1 98.5 42 THR B N 1
ATOM 2898 C CA . THR B 1 42 ? -16.062 21.344 -2.545 1 98.5 42 THR B CA 1
ATOM 2899 C C . THR B 1 42 ? -16.359 22.188 -1.312 1 98.5 42 THR B C 1
ATOM 2901 O O . THR B 1 42 ? -15.891 23.328 -1.2 1 98.5 42 THR B O 1
ATOM 2904 N N . THR B 1 43 ? -17.188 21.703 -0.388 1 98.44 43 THR B N 1
ATOM 2905 C CA . THR B 1 43 ? -17.562 22.359 0.857 1 98.44 43 THR B CA 1
ATOM 2906 C C . THR B 1 43 ? -17.547 21.375 2.023 1 98.44 43 THR B C 1
ATOM 2908 O O . THR B 1 43 ? -17.391 20.172 1.819 1 98.44 43 THR B O 1
ATOM 2911 N N . PHE B 1 44 ? -17.656 21.891 3.223 1 98.69 44 PHE B N 1
ATOM 2912 C CA . PHE B 1 44 ? -17.781 21.016 4.387 1 98.69 44 PHE B CA 1
ATOM 2913 C C . PHE B 1 44 ? -19.062 20.203 4.312 1 98.69 44 PHE B C 1
ATOM 2915 O O . PHE B 1 44 ? -20.141 20.75 4.113 1 98.69 44 PHE B O 1
ATOM 2922 N N . GLN B 1 45 ? -18.938 18.906 4.34 1 98.5 45 GLN B N 1
ATOM 2923 C CA . GLN B 1 45 ? -20.078 18 4.344 1 98.5 45 GLN B CA 1
ATOM 2924 C C . GLN B 1 45 ? -20.047 17.094 5.574 1 98.5 45 GLN B C 1
ATOM 2926 O O . GLN B 1 45 ? -18.984 16.688 6.039 1 98.5 45 GLN B O 1
ATOM 2931 N N . LYS B 1 46 ? -21.219 16.812 6.113 1 98.31 46 LYS B N 1
ATOM 2932 C CA . LYS B 1 46 ? -21.281 15.781 7.148 1 98.31 46 LYS B CA 1
ATOM 2933 C C . LYS B 1 46 ? -20.828 14.43 6.609 1 98.31 46 LYS B C 1
ATOM 2935 O O . LYS B 1 46 ? -21.297 13.977 5.57 1 98.31 46 LYS B O 1
ATOM 2940 N N . PRO B 1 47 ? -19.859 13.812 7.273 1 97.19 47 PRO B N 1
ATOM 2941 C CA . PRO B 1 47 ? -19.469 12.477 6.82 1 97.19 47 PRO B CA 1
ATOM 2942 C C . PRO B 1 47 ? -20.625 11.469 6.891 1 97.19 47 PRO B C 1
ATOM 2944 O O . PRO B 1 47 ? -21.391 11.469 7.859 1 97.19 47 PRO B O 1
ATOM 2947 N N . PRO B 1 48 ? -20.766 10.633 5.855 1 95.69 48 PRO B N 1
ATOM 2948 C CA . PRO B 1 48 ? -21.781 9.578 5.883 1 95.69 48 PRO B CA 1
ATOM 2949 C C . PRO B 1 48 ? -21.594 8.594 7.027 1 95.69 48 PRO B C 1
ATOM 2951 O O . PRO B 1 48 ? -20.469 8.461 7.547 1 95.69 48 PRO B O 1
ATOM 2954 N N . ALA B 1 49 ? -22.594 7.785 7.355 1 92.19 49 ALA B N 1
ATOM 2955 C CA . ALA B 1 49 ? -22.609 6.855 8.484 1 92.19 49 ALA B CA 1
ATOM 2956 C C . ALA B 1 49 ? -21.656 5.684 8.234 1 92.19 49 ALA B C 1
ATOM 2958 O O . ALA B 1 49 ? -21.234 5.023 9.18 1 92.19 49 ALA B O 1
ATOM 2959 N N . ASP B 1 50 ? -21.344 5.504 6.996 1 90.94 50 ASP B N 1
ATOM 2960 C CA . ASP B 1 50 ? -20.516 4.355 6.629 1 90.94 50 ASP B CA 1
ATOM 2961 C C . ASP B 1 50 ? -19.062 4.77 6.41 1 90.94 50 ASP B C 1
ATOM 2963 O O . ASP B 1 50 ? -18.328 4.121 5.66 1 90.94 50 ASP B O 1
ATOM 2967 N N . THR B 1 51 ? -18.656 5.887 6.973 1 90.75 51 THR B N 1
ATOM 2968 C CA . THR B 1 51 ? -17.25 6.32 6.98 1 90.75 51 THR B CA 1
ATOM 2969 C C . THR B 1 51 ? -16.688 6.316 8.398 1 90.75 51 THR B C 1
ATOM 2971 O O . THR B 1 51 ? -17.453 6.219 9.367 1 90.75 51 THR B O 1
ATOM 2974 N N . PHE B 1 52 ? -15.359 6.43 8.508 1 89.81 52 PHE B N 1
ATOM 2975 C CA . PHE B 1 52 ? -14.727 6.523 9.82 1 89.81 52 PHE B CA 1
ATOM 2976 C C . PHE B 1 52 ? -15.133 7.812 10.523 1 89.81 52 PHE B C 1
ATOM 2978 O O . PHE B 1 52 ? -15.234 7.852 11.75 1 89.81 52 PHE B O 1
ATOM 2985 N N . GLY B 1 53 ? -15.359 8.867 9.727 1 92.12 53 GLY B N 1
ATOM 2986 C CA . GLY B 1 53 ? -15.742 10.156 10.273 1 92.12 53 GLY B CA 1
ATOM 2987 C C . GLY B 1 53 ? -17.219 10.258 10.586 1 92.12 53 GLY B C 1
ATOM 2988 O O . GLY B 1 53 ? -17.766 11.352 10.727 1 92.12 53 GLY B O 1
ATOM 2989 N N . ARG B 1 54 ? -17.922 9.133 10.758 1 92 54 ARG B N 1
ATOM 2990 C CA . ARG B 1 54 ? -19.375 9.078 10.891 1 92 54 ARG B CA 1
ATOM 2991 C C . ARG B 1 54 ? -19.844 9.875 12.102 1 92 54 ARG B C 1
ATOM 2993 O O . ARG B 1 54 ? -20.969 10.375 12.141 1 92 54 ARG B O 1
ATOM 3000 N N . CYS B 1 55 ? -19.047 10.07 13.062 1 92.88 55 CYS B N 1
ATOM 3001 C CA . CYS B 1 55 ? -19.406 10.781 14.281 1 92.88 55 CYS B CA 1
ATOM 3002 C C . CYS B 1 55 ? -19.25 12.281 14.102 1 92.88 55 CYS B C 1
ATOM 3004 O O . CYS B 1 55 ? -19.734 13.062 14.922 1 92.88 55 CYS B O 1
ATOM 3006 N N . ASN B 1 56 ? -18.641 12.688 13.078 1 96.62 56 ASN B N 1
ATOM 3007 C CA . ASN B 1 56 ? -18.375 14.102 12.828 1 96.62 56 ASN B CA 1
ATOM 3008 C C . ASN B 1 56 ? -19.562 14.797 12.188 1 96.62 56 ASN B C 1
ATOM 3010 O O . ASN B 1 56 ? -20.297 14.188 11.406 1 96.62 56 ASN B O 1
ATOM 3014 N N . GLU B 1 57 ? -19.781 16 12.578 1 97.94 57 GLU B N 1
ATOM 3015 C CA . GLU B 1 57 ? -20.578 16.953 11.789 1 97.94 57 GLU B CA 1
ATOM 3016 C C . GLU B 1 57 ? -19.703 17.688 10.773 1 97.94 57 GLU B C 1
ATOM 3018 O O . GLU B 1 57 ? -18.469 17.625 10.859 1 97.94 57 GLU B O 1
ATOM 3023 N N . ALA B 1 58 ? -20.375 18.391 9.797 1 98.44 58 ALA B N 1
ATOM 3024 C CA . ALA B 1 58 ? -19.625 19.172 8.82 1 98.44 58 ALA B CA 1
ATOM 3025 C C . ALA B 1 58 ? -18.719 20.188 9.508 1 98.44 58 ALA B C 1
ATOM 3027 O O . ALA B 1 58 ? -19.141 20.922 10.391 1 98.44 58 ALA B O 1
ATOM 3028 N N . GLY B 1 59 ? -17.406 20.125 9.164 1 98.62 59 GLY B N 1
ATOM 3029 C CA . GLY B 1 59 ? -16.469 21.094 9.711 1 98.62 59 GLY B CA 1
ATOM 3030 C C . GLY B 1 59 ? -15.641 20.547 10.844 1 98.62 59 GLY B C 1
ATOM 3031 O O . GLY B 1 59 ? -14.672 21.172 11.281 1 98.62 59 GLY B O 1
ATOM 3032 N N . MET B 1 60 ? -15.992 19.344 11.344 1 98.62 60 MET B N 1
ATOM 3033 C CA . MET B 1 60 ? -15.211 18.734 12.414 1 98.62 60 MET B CA 1
ATOM 3034 C C . MET B 1 60 ? -14.008 17.984 11.852 1 98.62 60 MET B C 1
ATOM 3036 O O . MET B 1 60 ? -14.102 17.344 10.805 1 98.62 60 MET B O 1
ATOM 3040 N N . CYS B 1 61 ? -12.906 18.062 12.539 1 98.56 61 CYS B N 1
ATOM 3041 C CA . CYS B 1 61 ? -11.648 17.469 12.109 1 98.56 61 CYS B CA 1
ATOM 3042 C C . CYS B 1 61 ? -11.531 16.031 12.594 1 98.56 61 CYS B C 1
ATOM 3044 O O . CYS B 1 61 ? -12.297 15.594 13.461 1 98.56 61 CYS B O 1
ATOM 3046 N N . THR B 1 62 ? -10.68 15.281 11.992 1 97.88 62 THR B N 1
ATOM 3047 C CA . THR B 1 62 ? -10.359 13.906 12.367 1 97.88 62 THR B CA 1
ATOM 3048 C C . THR B 1 62 ? -9.031 13.844 13.109 1 97.88 62 THR B C 1
ATOM 3050 O O . THR B 1 62 ? -8.531 14.867 13.594 1 97.88 62 THR B O 1
ATOM 3053 N N . ASP B 1 63 ? -8.469 12.617 13.289 1 97.12 63 ASP B N 1
ATOM 3054 C CA . ASP B 1 63 ? -7.184 12.445 13.961 1 97.12 63 ASP B CA 1
ATOM 3055 C C . ASP B 1 63 ? -6.07 13.18 13.211 1 97.12 63 ASP B C 1
ATOM 3057 O O . ASP B 1 63 ? -5.094 13.625 13.82 1 97.12 63 ASP B O 1
ATOM 3061 N N . ASP B 1 64 ? -6.246 13.414 11.961 1 98.12 64 ASP B N 1
ATOM 3062 C CA . ASP B 1 64 ? -5.199 13.992 11.125 1 98.12 64 ASP B CA 1
ATOM 3063 C C . ASP B 1 64 ? -4.797 15.375 11.625 1 98.12 64 ASP B C 1
ATOM 3065 O O . ASP B 1 64 ? -3.607 15.688 11.719 1 98.12 64 ASP B O 1
ATOM 3069 N N . PHE B 1 65 ? -5.73 16.219 11.914 1 98.81 65 PHE B N 1
ATOM 3070 C CA . PHE B 1 65 ? -5.41 17.547 12.422 1 98.81 65 PHE B CA 1
ATOM 3071 C C . PHE B 1 65 ? -5.348 17.547 13.945 1 98.81 65 PHE B C 1
ATOM 3073 O O . PHE B 1 65 ? -4.504 18.219 14.539 1 98.81 65 PHE B O 1
ATOM 3080 N N . ILE B 1 66 ? -6.246 16.844 14.617 1 98.62 66 ILE B N 1
ATOM 3081 C CA . ILE B 1 66 ? -6.414 16.938 16.062 1 98.62 66 ILE B CA 1
ATOM 3082 C C . ILE B 1 66 ? -5.156 16.422 16.766 1 98.62 66 ILE B C 1
ATOM 3084 O O . ILE B 1 66 ? -4.695 17.031 17.734 1 98.62 66 ILE B O 1
ATOM 3088 N N . GLN B 1 67 ? -4.602 15.344 16.281 1 98.56 67 GLN B N 1
ATOM 3089 C CA . GLN B 1 67 ? -3.361 14.859 16.875 1 98.56 67 GLN B CA 1
ATOM 3090 C C . GLN B 1 67 ? -2.256 15.906 16.766 1 98.56 67 GLN B C 1
ATOM 3092 O O . GLN B 1 67 ? -1.504 16.125 17.719 1 98.56 67 GLN B O 1
ATOM 3097 N N . ALA B 1 68 ? -2.127 16.531 15.609 1 98.81 68 ALA B N 1
ATOM 3098 C CA . ALA B 1 68 ? -1.113 17.562 15.414 1 98.81 68 ALA B CA 1
ATOM 3099 C C . ALA B 1 68 ? -1.333 18.734 16.359 1 98.81 68 ALA B C 1
ATOM 3101 O O . ALA B 1 68 ? -0.375 19.297 16.891 1 98.81 68 ALA B O 1
ATOM 3102 N N . LYS B 1 69 ? -2.578 19.109 16.5 1 98.75 69 LYS B N 1
ATOM 3103 C CA . LYS B 1 69 ? -2.91 20.203 17.406 1 98.75 69 LYS B CA 1
ATOM 3104 C C . LYS B 1 69 ? -2.514 19.875 18.844 1 98.75 69 LYS B C 1
ATOM 3106 O O . LYS B 1 69 ? -1.957 20.719 19.547 1 98.75 69 LYS B O 1
ATOM 3111 N N . TYR B 1 70 ? -2.832 18.641 19.281 1 98.69 70 TYR B N 1
ATOM 3112 C CA . TYR B 1 70 ? -2.451 18.219 20.625 1 98.69 70 TYR B CA 1
ATOM 3113 C C . TYR B 1 70 ? -0.937 18.219 20.797 1 98.69 70 TYR B C 1
ATOM 3115 O O . TYR B 1 70 ? -0.419 18.609 21.844 1 98.69 70 TYR B O 1
ATOM 3123 N N . ILE B 1 71 ? -0.211 17.766 19.781 1 98.81 71 ILE B N 1
ATOM 3124 C CA . ILE B 1 71 ? 1.248 17.797 19.797 1 98.81 71 ILE B CA 1
ATOM 3125 C C . ILE B 1 71 ? 1.744 19.234 19.922 1 98.81 71 ILE B C 1
ATOM 3127 O O . ILE B 1 71 ? 2.604 19.531 20.75 1 98.81 71 ILE B O 1
ATOM 3131 N N . MET B 1 72 ? 1.172 20.109 19.125 1 98.75 72 MET B N 1
ATOM 3132 C CA . MET B 1 72 ? 1.591 21.516 19.156 1 98.75 72 MET B CA 1
ATOM 3133 C C . MET B 1 72 ? 1.333 22.125 20.531 1 98.75 72 MET B C 1
ATOM 3135 O O . MET B 1 72 ? 2.184 22.844 21.062 1 98.75 72 MET B O 1
ATOM 3139 N N . ASP B 1 73 ? 0.106 21.875 21.062 1 98.56 73 ASP B N 1
ATOM 3140 C CA . ASP B 1 73 ? -0.229 22.391 22.391 1 98.56 73 ASP B CA 1
ATOM 3141 C C . ASP B 1 73 ? 0.786 21.938 23.438 1 98.56 73 ASP B C 1
ATOM 3143 O O . ASP B 1 73 ? 1.244 22.719 24.25 1 98.56 73 ASP B O 1
ATOM 3147 N N . ALA B 1 74 ? 1.097 20.625 23.406 1 98.69 74 ALA B N 1
ATOM 3148 C CA . ALA B 1 74 ? 2.062 20.078 24.359 1 98.69 74 ALA B CA 1
ATOM 3149 C C . ALA B 1 74 ? 3.439 20.703 24.172 1 98.69 74 ALA B C 1
ATOM 3151 O O . ALA B 1 74 ? 4.113 21.031 25.156 1 98.69 74 ALA B O 1
ATOM 3152 N N . LEU B 1 75 ? 3.877 20.875 22.922 1 98.56 75 LEU B N 1
ATOM 3153 C CA . LEU B 1 75 ? 5.191 21.438 22.656 1 98.56 75 LEU B CA 1
ATOM 3154 C C . LEU B 1 75 ? 5.273 22.875 23.156 1 98.56 75 LEU B C 1
ATOM 3156 O O . LEU B 1 75 ? 6.309 23.297 23.672 1 98.56 75 LEU B O 1
ATOM 3160 N N . LEU B 1 76 ? 4.164 23.641 22.969 1 97.94 76 LEU B N 1
ATOM 3161 C CA . LEU B 1 76 ? 4.141 25.016 23.469 1 97.94 76 LEU B CA 1
ATOM 3162 C C . LEU B 1 76 ? 4.289 25.047 24.984 1 97.94 76 LEU B C 1
ATOM 3164 O O . LEU B 1 76 ? 4.953 25.922 25.531 1 97.94 76 LEU B O 1
ATOM 3168 N N . ARG B 1 77 ? 3.729 24.062 25.656 1 97.75 77 ARG B N 1
ATOM 3169 C CA . ARG B 1 77 ? 3.803 23.984 27.109 1 97.75 77 ARG B CA 1
ATOM 3170 C C . ARG B 1 77 ? 5.172 23.5 27.562 1 97.75 77 ARG B C 1
ATOM 3172 O O . ARG B 1 77 ? 5.574 23.734 28.703 1 97.75 77 ARG B O 1
ATOM 3179 N N . HIS B 1 78 ? 5.867 22.828 26.719 1 97.69 78 HIS B N 1
ATOM 3180 C CA . HIS B 1 78 ? 7.172 22.266 27.031 1 97.69 78 HIS B CA 1
ATOM 3181 C C . HIS B 1 78 ? 8.289 23.031 26.344 1 97.69 78 HIS B C 1
ATOM 3183 O O . HIS B 1 78 ? 9.227 22.438 25.797 1 97.69 78 HIS B O 1
ATOM 3189 N N . GLN B 1 79 ? 8.172 24.406 26.219 1 96.69 79 GLN B N 1
ATOM 3190 C CA . GLN B 1 79 ? 9.18 25.328 25.719 1 96.69 79 GLN B CA 1
ATOM 3191 C C . GLN B 1 79 ? 9.586 24.969 24.281 1 96.69 79 GLN B C 1
ATOM 3193 O O . GLN B 1 79 ? 10.766 25.047 23.938 1 96.69 79 GLN B O 1
ATOM 3198 N N . ARG B 1 80 ? 8.68 24.406 23.5 1 96.94 80 ARG B N 1
ATOM 3199 C CA . ARG B 1 80 ? 8.836 24.125 22.078 1 96.94 80 ARG B CA 1
ATOM 3200 C C . ARG B 1 80 ? 9.852 23.016 21.844 1 96.94 80 ARG B C 1
ATOM 3202 O O . ARG B 1 80 ? 10.5 22.984 20.781 1 96.94 80 ARG B O 1
ATOM 3209 N N . GLN B 1 81 ? 10.008 22.188 22.891 1 96.56 81 GLN B N 1
ATOM 3210 C CA . GLN B 1 81 ? 10.938 21.062 22.797 1 96.56 81 GLN B CA 1
ATOM 3211 C C . GLN B 1 81 ? 10.195 19.734 22.719 1 96.56 81 GLN B C 1
ATOM 3213 O O . GLN B 1 81 ? 9.258 19.5 23.484 1 96.56 81 GLN B O 1
ATOM 3218 N N . VAL B 1 82 ? 10.633 18.953 21.719 1 97.88 82 VAL B N 1
ATOM 3219 C CA . VAL B 1 82 ? 10.086 17.594 21.656 1 97.88 82 VAL B CA 1
ATOM 3220 C C . VAL B 1 82 ? 10.758 16.719 22.703 1 97.88 82 VAL B C 1
ATOM 3222 O O . VAL B 1 82 ? 11.984 16.656 22.781 1 97.88 82 VAL B O 1
ATOM 3225 N N . SER B 1 83 ? 10.023 16.125 23.578 1 96.62 83 SER B N 1
ATOM 3226 C CA . SER B 1 83 ? 10.469 15.188 24.609 1 96.62 83 SER B CA 1
ATOM 3227 C C . SER B 1 83 ? 9.445 14.078 24.828 1 96.62 83 SER B C 1
ATOM 3229 O O . SER B 1 83 ? 8.297 14.195 24.391 1 96.62 83 SER B O 1
ATOM 3231 N N . ASP B 1 84 ? 9.898 13.023 25.469 1 95.5 84 ASP B N 1
ATOM 3232 C CA . ASP B 1 84 ? 8.984 11.945 25.797 1 95.5 84 ASP B CA 1
ATOM 3233 C C . ASP B 1 84 ? 7.809 12.453 26.625 1 95.5 84 ASP B C 1
ATOM 3235 O O . ASP B 1 84 ? 6.676 12 26.453 1 95.5 84 ASP B O 1
ATOM 3239 N N . GLU B 1 85 ? 8.148 13.336 27.469 1 97.25 85 GLU B N 1
ATOM 3240 C CA . GLU B 1 85 ? 7.117 13.891 28.328 1 97.25 85 GLU B CA 1
ATOM 3241 C C . GLU B 1 85 ? 6.09 14.688 27.531 1 97.25 85 GLU B C 1
ATOM 3243 O O . GLU B 1 85 ? 4.883 14.539 27.75 1 97.25 85 GLU B O 1
ATOM 3248 N N . ALA B 1 86 ? 6.516 15.562 26.625 1 98.19 86 ALA B N 1
ATOM 3249 C CA . ALA B 1 86 ? 5.621 16.359 25.797 1 98.19 86 ALA B CA 1
ATOM 3250 C C . ALA B 1 86 ? 4.75 15.461 24.922 1 98.19 86 ALA B C 1
ATOM 3252 O O . ALA B 1 86 ? 3.547 15.695 24.781 1 98.19 86 ALA B O 1
ATOM 3253 N N . MET B 1 87 ? 5.402 14.469 24.359 1 98 87 MET B N 1
ATOM 3254 C CA . MET B 1 87 ? 4.668 13.562 23.484 1 98 87 MET B CA 1
ATOM 3255 C C . MET B 1 87 ? 3.656 12.734 24.281 1 98 87 MET B C 1
ATOM 3257 O O . MET B 1 87 ? 2.541 12.5 23.812 1 98 87 MET B O 1
ATOM 3261 N N . ARG B 1 88 ? 4.059 12.25 25.438 1 97.69 88 ARG B N 1
ATOM 3262 C CA . ARG B 1 88 ? 3.131 11.508 26.281 1 97.69 88 ARG B CA 1
ATOM 3263 C C . ARG B 1 88 ? 1.916 12.359 26.641 1 97.69 88 ARG B C 1
ATOM 3265 O O . ARG B 1 88 ? 0.788 11.867 26.672 1 97.69 88 ARG B O 1
ATOM 3272 N N . GLU B 1 89 ? 2.146 13.586 26.953 1 98.19 89 GLU B N 1
ATOM 3273 C CA . GLU B 1 89 ? 1.048 14.492 27.266 1 98.19 89 GLU B CA 1
ATOM 3274 C C . GLU B 1 89 ? 0.104 14.641 26.078 1 98.19 89 GLU B C 1
ATOM 3276 O O . GLU B 1 89 ? -1.117 14.562 26.234 1 98.19 89 GLU B O 1
ATOM 3281 N N . ALA B 1 90 ? 0.631 14.898 24.891 1 98.44 90 ALA B N 1
ATOM 3282 C CA . ALA B 1 90 ? -0.162 15.055 23.672 1 98.44 90 ALA B CA 1
ATOM 3283 C C . ALA B 1 90 ? -1.027 13.828 23.422 1 98.44 90 ALA B C 1
ATOM 3285 O O . ALA B 1 90 ? -2.217 13.945 23.109 1 98.44 90 ALA B O 1
ATOM 3286 N N . PHE B 1 91 ? -0.445 12.648 23.562 1 97.88 91 PHE B N 1
ATOM 3287 C CA . PHE B 1 91 ? -1.159 11.438 23.172 1 97.88 91 PHE B CA 1
ATOM 3288 C C . PHE B 1 91 ? -2.066 10.961 24.312 1 97.88 91 PHE B C 1
ATOM 3290 O O . PHE B 1 91 ? -3.012 10.203 24.078 1 97.88 91 PHE B O 1
ATOM 3297 N N . GLN B 1 92 ? -1.768 11.359 25.562 1 97.5 92 GLN B N 1
ATOM 3298 C CA . GLN B 1 92 ? -2.768 11.18 26.609 1 97.5 92 GLN B CA 1
ATOM 3299 C C . GLN B 1 92 ? -4.043 11.953 26.281 1 97.5 92 GLN B C 1
ATOM 3301 O O . GLN B 1 92 ? -5.148 11.445 26.5 1 97.5 92 GLN B O 1
ATOM 3306 N N . GLN B 1 93 ? -3.855 13.172 25.812 1 97.69 93 GLN B N 1
ATOM 3307 C CA . GLN B 1 93 ? -5.012 13.953 25.391 1 97.69 93 GLN B CA 1
ATOM 3308 C C . GLN B 1 93 ? -5.742 13.266 24.234 1 97.69 93 GLN B C 1
ATOM 3310 O O . GLN B 1 93 ? -6.977 13.281 24.188 1 97.69 93 GLN B O 1
ATOM 3315 N N . TRP B 1 94 ? -5 12.688 23.312 1 97.06 94 TRP B N 1
ATOM 3316 C CA . TRP B 1 94 ? -5.602 11.969 22.203 1 97.06 94 TRP B CA 1
ATOM 3317 C C . TRP B 1 94 ? -6.41 10.773 22.703 1 97.06 94 TRP B C 1
ATOM 3319 O O . TRP B 1 94 ? -7.516 10.523 22.219 1 97.06 94 TRP B O 1
ATOM 3329 N N . LEU B 1 95 ? -5.906 10.047 23.641 1 95.44 95 LEU B N 1
ATOM 3330 C CA . LEU B 1 95 ? -6.582 8.891 24.234 1 95.44 95 LEU B CA 1
ATOM 3331 C C . LEU B 1 95 ? -7.902 9.305 24.875 1 95.44 95 LEU B C 1
ATOM 3333 O O . LEU B 1 95 ? -8.867 8.539 24.875 1 95.44 95 LEU B O 1
ATOM 3337 N N . ASP B 1 96 ? -7.91 10.539 25.312 1 95.62 96 ASP B N 1
ATOM 3338 C CA . ASP B 1 96 ? -9.086 11.023 26.031 1 95.62 96 ASP B CA 1
ATOM 3339 C C . ASP B 1 96 ? -10.109 11.625 25.078 1 95.62 96 ASP B C 1
ATOM 3341 O O . ASP B 1 96 ? -11.227 11.938 25.469 1 95.62 96 ASP B O 1
ATOM 3345 N N . TYR B 1 97 ? -9.695 11.812 23.766 1 95.06 97 TYR B N 1
ATOM 3346 C CA . TYR B 1 97 ? -10.602 12.367 22.766 1 95.06 97 TYR B CA 1
ATOM 3347 C C . TYR B 1 97 ? -11.828 11.477 22.594 1 95.06 97 TYR B C 1
ATOM 3349 O O . TYR B 1 97 ? -11.711 10.258 22.469 1 95.06 97 TYR B O 1
ATOM 3357 N N . PRO B 1 98 ? -13.008 12.008 22.578 1 92.44 98 PRO B N 1
ATOM 3358 C CA . PRO B 1 98 ? -14.242 11.219 22.625 1 92.44 98 PRO B CA 1
ATOM 3359 C C . PRO B 1 98 ? -14.367 10.258 21.438 1 92.44 98 PRO B C 1
ATOM 3361 O O . PRO B 1 98 ? -14.938 9.172 21.594 1 92.44 98 PRO B O 1
ATOM 3364 N N . TYR B 1 99 ? -13.883 10.656 20.359 1 91.75 99 TYR B N 1
ATOM 3365 C CA . TYR B 1 99 ? -14.055 9.82 19.172 1 91.75 99 TYR B CA 1
ATOM 3366 C C . TYR B 1 99 ? -12.75 9.117 18.812 1 91.75 99 TYR B C 1
ATOM 3368 O O . TYR B 1 99 ? -12.539 8.758 17.641 1 91.75 99 TYR B O 1
ATOM 3376 N N . TYR B 1 100 ? -11.922 8.891 19.766 1 91.75 100 TYR B N 1
ATOM 3377 C CA . TYR B 1 100 ? -10.617 8.25 19.656 1 91.75 100 TYR B CA 1
ATOM 3378 C C . TYR B 1 100 ? -10.734 6.926 18.906 1 91.75 100 TYR B C 1
ATOM 3380 O O . TYR B 1 100 ? -9.977 6.672 17.969 1 91.75 100 TYR B O 1
ATOM 3388 N N . ALA B 1 101 ? -11.664 6.121 19.172 1 85.75 101 ALA B N 1
ATOM 3389 C CA . ALA B 1 101 ? -11.789 4.766 18.641 1 85.75 101 ALA B CA 1
ATOM 3390 C C . ALA B 1 101 ? -12.18 4.781 17.172 1 85.75 101 ALA B C 1
ATOM 3392 O O . ALA B 1 101 ? -11.867 3.844 16.422 1 85.75 101 ALA B O 1
ATOM 3393 N N . ASN B 1 102 ? -12.758 5.883 16.734 1 85.56 102 ASN B N 1
ATOM 3394 C CA . ASN B 1 102 ? -13.203 6 15.344 1 85.56 102 ASN B CA 1
ATOM 3395 C C . ASN B 1 102 ? -12.039 6.34 14.414 1 85.56 102 ASN B C 1
ATOM 3397 O O . ASN B 1 102 ? -12.031 5.93 13.25 1 85.56 102 ASN B O 1
ATOM 3401 N N . PHE B 1 103 ? -11.078 7.031 14.992 1 87.88 103 PHE B N 1
ATOM 3402 C CA . PHE B 1 103 ? -10.172 7.715 14.078 1 87.88 103 PHE B CA 1
ATOM 3403 C C . PHE B 1 103 ? -8.766 7.137 14.172 1 87.88 103 PHE B C 1
ATOM 3405 O O . PHE B 1 103 ? -7.945 7.336 13.273 1 87.88 103 PHE B O 1
ATOM 3412 N N . THR B 1 104 ? -8.445 6.453 15.164 1 89.81 104 THR B N 1
ATOM 3413 C CA . THR B 1 104 ? -7.055 6.086 15.406 1 89.81 104 THR B CA 1
ATOM 3414 C C . THR B 1 104 ? -6.605 4.996 14.43 1 89.81 104 THR B C 1
ATOM 3416 O O . THR B 1 104 ? -7.16 3.896 14.422 1 89.81 104 THR B O 1
ATOM 3419 N N . GLY B 1 105 ? -5.598 5.352 13.609 1 87.38 105 GLY B N 1
ATOM 3420 C CA . GLY B 1 105 ? -5.059 4.398 12.656 1 87.38 105 GLY B CA 1
ATOM 3421 C C . GLY B 1 105 ? -4.32 3.25 13.312 1 87.38 105 GLY B C 1
ATOM 3422 O O . GLY B 1 105 ? -4.031 3.295 14.516 1 87.38 105 GLY B O 1
ATOM 3423 N N . PRO B 1 106 ? -3.955 2.236 12.57 1 85.81 106 PRO B N 1
ATOM 3424 C CA . PRO B 1 106 ? -3.416 0.993 13.125 1 85.81 106 PRO B CA 1
ATOM 3425 C C . PRO B 1 106 ? -2.057 1.184 13.789 1 85.81 106 PRO B C 1
ATOM 3427 O O . PRO B 1 106 ? -1.791 0.591 14.836 1 85.81 106 PRO B O 1
ATOM 3430 N N . THR B 1 107 ? -1.164 1.993 13.195 1 87.31 107 THR B N 1
ATOM 3431 C CA . THR B 1 107 ? 0.17 2.174 13.758 1 87.31 107 THR B CA 1
ATOM 3432 C C . THR B 1 107 ? 0.107 2.979 15.055 1 87.31 107 THR B C 1
ATOM 3434 O O . THR B 1 107 ? 0.803 2.662 16.016 1 87.31 107 THR B O 1
ATOM 3437 N N . THR B 1 108 ? -0.701 4.031 15.016 1 91.31 108 THR B N 1
ATOM 3438 C CA . THR B 1 108 ? -0.889 4.801 16.234 1 91.31 108 THR B CA 1
ATOM 3439 C C . THR B 1 108 ? -1.542 3.949 17.328 1 91.31 108 THR B C 1
ATOM 3441 O O . THR B 1 108 ? -1.155 4.016 18.484 1 91.31 108 THR B O 1
ATOM 3444 N N . ARG B 1 109 ? -2.498 3.164 17 1 89.75 109 ARG B N 1
ATOM 3445 C CA . ARG B 1 109 ? -3.172 2.293 17.953 1 89.75 109 ARG B CA 1
ATOM 3446 C C . ARG B 1 109 ? -2.186 1.325 18.609 1 89.75 109 ARG B C 1
ATOM 3448 O O . ARG B 1 109 ? -2.25 1.079 19.812 1 89.75 109 ARG B O 1
ATOM 3455 N N . ALA B 1 110 ? -1.375 0.726 17.766 1 87.12 110 ALA B N 1
ATOM 3456 C CA . ALA B 1 110 ? -0.358 -0.184 18.297 1 87.12 110 ALA B CA 1
ATOM 3457 C C . ALA B 1 110 ? 0.551 0.525 19.297 1 87.12 110 ALA B C 1
ATOM 3459 O O . ALA B 1 110 ? 0.927 -0.052 20.312 1 87.12 110 ALA B O 1
ATOM 3460 N N . ALA B 1 111 ? 0.896 1.74 19 1 90.19 111 ALA B N 1
ATOM 3461 C CA . ALA B 1 111 ? 1.736 2.529 19.891 1 90.19 111 ALA B CA 1
ATOM 3462 C C . ALA B 1 111 ? 1.007 2.838 21.188 1 90.19 111 ALA B C 1
ATOM 3464 O O . ALA B 1 111 ? 1.606 2.803 22.266 1 90.19 111 ALA B O 1
ATOM 3465 N N . MET B 1 112 ? -0.285 3.17 21.094 1 93.25 112 MET B N 1
ATOM 3466 C CA . MET B 1 112 ? -1.081 3.465 22.281 1 93.25 112 MET B CA 1
ATOM 3467 C C . MET B 1 112 ? -1.191 2.24 23.188 1 93.25 112 MET B C 1
ATOM 3469 O O . MET B 1 112 ? -1.156 2.359 24.406 1 93.25 112 MET B O 1
ATOM 3473 N N . LYS B 1 113 ? -1.329 1.124 22.578 1 90.12 113 LYS B N 1
ATOM 3474 C CA . LYS B 1 113 ? -1.34 -0.117 23.344 1 90.12 113 LYS B CA 1
ATOM 3475 C C . LYS B 1 113 ? -0.004 -0.34 24.047 1 90.12 113 LYS B C 1
ATOM 3477 O O . LYS B 1 113 ? 0.031 -0.658 25.234 1 90.12 113 LYS B O 1
ATOM 3482 N N . ALA B 1 114 ? 1.067 -0.146 23.375 1 88.62 114 ALA B N 1
ATOM 3483 C CA . ALA B 1 114 ? 2.406 -0.423 23.891 1 88.62 114 ALA B CA 1
ATOM 3484 C C . ALA B 1 114 ? 2.789 0.567 24.984 1 88.62 114 ALA B C 1
ATOM 3486 O O . ALA B 1 114 ? 3.434 0.196 25.969 1 88.62 114 ALA B O 1
ATOM 3487 N N . ILE B 1 115 ? 2.383 1.829 24.797 1 91.62 115 ILE B N 1
ATOM 3488 C CA . ILE B 1 115 ? 2.889 2.895 25.656 1 91.62 115 ILE B CA 1
ATOM 3489 C C . ILE B 1 115 ? 1.914 3.137 26.812 1 91.62 115 ILE B C 1
ATOM 3491 O O . ILE B 1 115 ? 2.332 3.402 27.938 1 91.62 115 ILE B O 1
ATOM 3495 N N . PHE B 1 116 ? 0.589 2.965 26.516 1 94.5 116 PHE B N 1
ATOM 3496 C CA . PHE B 1 116 ? -0.412 3.363 27.5 1 94.5 116 PHE B CA 1
ATOM 3497 C C . PHE B 1 116 ? -1.249 2.168 27.938 1 94.5 116 PHE B C 1
ATOM 3499 O O . PHE B 1 116 ? -2.191 2.314 28.719 1 94.5 116 PHE B O 1
ATOM 3506 N N . ASN B 1 117 ? -0.945 0.975 27.375 1 91.88 117 ASN B N 1
ATOM 3507 C CA . ASN B 1 117 ? -1.724 -0.227 27.641 1 91.88 117 ASN B CA 1
ATOM 3508 C C . ASN B 1 117 ? -3.189 -0.047 27.266 1 91.88 117 ASN B C 1
ATOM 3510 O O . ASN B 1 117 ? -4.082 -0.486 27.984 1 91.88 117 ASN B O 1
ATOM 3514 N N . ASP B 1 118 ? -3.381 0.687 26.188 1 89.56 118 ASP B N 1
ATOM 3515 C CA . ASP B 1 118 ? -4.742 0.878 25.703 1 89.56 118 ASP B CA 1
ATOM 3516 C C . ASP B 1 118 ? -5.25 -0.371 24.984 1 89.56 118 ASP B C 1
ATOM 3518 O O . ASP B 1 118 ? -4.676 -0.792 23.969 1 89.56 118 ASP B O 1
ATOM 3522 N N . ASN B 1 119 ? -6.34 -0.917 25.406 1 81.94 119 ASN B N 1
ATOM 3523 C CA . ASN B 1 119 ? -6.832 -2.176 24.859 1 81.94 119 ASN B CA 1
ATOM 3524 C C . ASN B 1 119 ? -8.227 -2.02 24.266 1 81.94 119 ASN B C 1
ATOM 3526 O O . ASN B 1 119 ? -8.93 -3.01 24.047 1 81.94 119 ASN B O 1
ATOM 3530 N N . ARG B 1 120 ? -8.641 -0.789 24.141 1 84.06 120 ARG B N 1
ATOM 3531 C CA . ARG B 1 120 ? -9.945 -0.563 23.531 1 84.06 120 ARG B CA 1
ATOM 3532 C C . ARG B 1 120 ? -9.984 -1.069 22.094 1 84.06 120 ARG B C 1
ATOM 3534 O O . ARG B 1 120 ? -9 -0.934 21.359 1 84.06 120 ARG B O 1
ATOM 3541 N N . ALA B 1 121 ? -11.125 -1.62 21.625 1 72.31 121 ALA B N 1
ATOM 3542 C CA . ALA B 1 121 ? -11.32 -2.15 20.281 1 72.31 121 ALA B CA 1
ATOM 3543 C C . ALA B 1 121 ? -11.406 -1.023 19.25 1 72.31 121 ALA B C 1
ATOM 3545 O O . ALA B 1 121 ? -11.992 0.027 19.516 1 72.31 121 ALA B O 1
ATOM 3546 N N . SER B 1 122 ? -10.742 -1.273 18.078 1 68.25 122 SER B N 1
ATOM 3547 C CA . SER B 1 1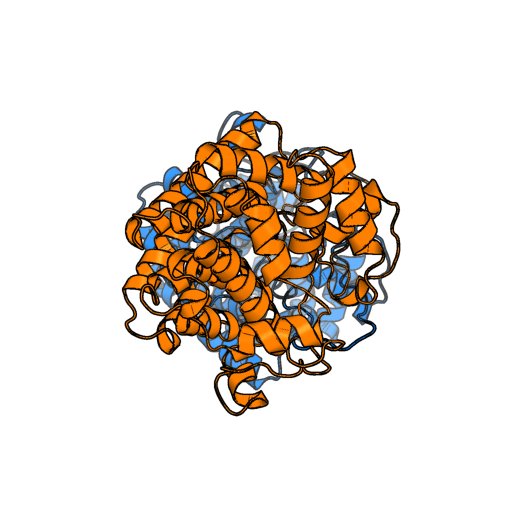22 ? -10.859 -0.318 16.984 1 68.25 122 SER B CA 1
ATOM 3548 C C . SER B 1 122 ? -12.188 -0.467 16.266 1 68.25 122 SER B C 1
ATOM 3550 O O . SER B 1 122 ? -12.672 -1.583 16.062 1 68.25 122 SER B O 1
ATOM 3552 N N . LEU B 1 123 ? -12.766 0.64 15.93 1 67.75 123 LEU B N 1
ATOM 3553 C CA . LEU B 1 123 ? -13.961 0.575 15.086 1 67.75 123 LEU B CA 1
ATOM 3554 C C . LEU B 1 123 ? -13.586 0.441 13.617 1 67.75 123 LEU B C 1
ATOM 3556 O O . LEU B 1 123 ? -14.43 0.098 12.781 1 67.75 123 LEU B O 1
ATOM 3560 N N . GLN B 1 124 ? -12.344 0.88 13.328 1 63.56 124 GLN B N 1
ATOM 3561 C CA . GLN B 1 124 ? -11.875 0.795 11.953 1 63.56 124 GLN B CA 1
ATOM 3562 C C . GLN B 1 124 ? -11.477 -0.635 11.594 1 63.56 124 GLN B C 1
ATOM 3564 O O . GLN B 1 124 ? -11.32 -0.966 10.414 1 63.56 124 GLN B O 1
ATOM 3569 N N . GLY B 1 125 ? -11.766 -1.573 12.445 1 54.97 125 GLY B N 1
ATOM 3570 C CA . GLY B 1 125 ? -11.227 -2.906 12.227 1 54.97 125 GLY B CA 1
ATOM 3571 C C . GLY B 1 125 ? -9.742 -3.012 12.539 1 54.97 125 GLY B C 1
ATOM 3572 O O . GLY B 1 125 ? -9.031 -2.004 12.547 1 54.97 125 GLY B O 1
ATOM 3573 N N . GLU B 1 126 ? -9.383 -3.832 13.391 1 48.84 126 GLU B N 1
ATOM 3574 C CA . GLU B 1 126 ? -8.016 -3.924 13.906 1 48.84 126 GLU B CA 1
ATOM 3575 C C . GLU B 1 126 ? -7.102 -4.629 12.906 1 48.84 126 GLU B C 1
ATOM 3577 O O . GLU B 1 126 ? -7.441 -5.691 12.383 1 48.84 126 GLU B O 1
ATOM 3582 N N . LEU B 1 127 ? -6.438 -3.92 11.961 1 45.75 127 LEU B N 1
ATOM 3583 C CA . LEU B 1 127 ? -5.188 -4.551 11.555 1 45.75 127 LEU B CA 1
ATOM 3584 C C . LEU B 1 127 ? -4.234 -4.68 12.742 1 45.75 127 LEU B C 1
ATOM 3586 O O . LEU B 1 127 ? -3.424 -3.785 12.992 1 45.75 127 LEU B O 1
ATOM 3590 N N . GLU B 1 128 ? -4.801 -5.004 13.969 1 43.09 128 GLU B N 1
ATOM 3591 C CA . GLU B 1 128 ? -3.951 -4.941 15.148 1 43.09 128 GLU B CA 1
ATOM 3592 C C . GLU B 1 128 ? -2.682 -5.77 14.961 1 43.09 128 GLU B C 1
ATOM 3594 O O . GLU B 1 128 ? -2.742 -6.914 14.516 1 43.09 128 GLU B O 1
ATOM 3599 N N . GLY B 1 129 ? -1.627 -5.125 14.797 1 45.53 129 GLY B N 1
ATOM 3600 C CA . GLY B 1 129 ? -0.376 -5.844 14.977 1 45.53 129 GLY B CA 1
ATOM 3601 C C . GLY B 1 129 ? -0.303 -6.602 16.281 1 45.53 129 GLY B C 1
ATOM 3602 O O . GLY B 1 129 ? -0.24 -5.992 17.359 1 45.53 129 GLY B O 1
ATOM 3603 N N . GLU B 1 130 ? -1.126 -7.613 16.453 1 46.69 130 GLU B N 1
ATOM 3604 C CA . GLU B 1 130 ? -0.961 -8.367 17.688 1 46.69 130 GLU B CA 1
ATOM 3605 C C . GLU B 1 130 ? 0.507 -8.703 17.938 1 46.69 130 GLU B C 1
ATOM 3607 O O . GLU B 1 130 ? 1.302 -8.773 17 1 46.69 130 GLU B O 1
ATOM 3612 N N . LYS B 1 131 ? 0.766 -8.648 19.203 1 51.16 131 LYS B N 1
ATOM 3613 C CA . LYS B 1 131 ? 2.074 -9.117 19.656 1 51.16 131 LYS B CA 1
ATOM 3614 C C . LYS B 1 131 ? 2.457 -10.422 18.953 1 51.16 131 LYS B C 1
ATOM 3616 O O . LYS B 1 131 ? 1.69 -11.383 18.969 1 51.16 131 LYS B O 1
ATOM 3621 N N . GLN B 1 132 ? 3.338 -10.266 18.047 1 60 132 GLN B N 1
ATOM 3622 C CA . GLN B 1 132 ? 3.941 -11.438 17.422 1 60 132 GLN B CA 1
ATOM 3623 C C . GLN B 1 132 ? 4.633 -12.32 18.453 1 60 132 GLN B C 1
ATOM 3625 O O . GLN B 1 132 ? 5.387 -11.828 19.297 1 60 132 GLN B O 1
ATOM 3630 N N . SER B 1 133 ? 4.098 -13.398 18.641 1 60.56 133 SER B N 1
ATOM 3631 C CA . SER B 1 133 ? 4.773 -14.328 19.531 1 60.56 133 SER B CA 1
ATOM 3632 C C . SER B 1 133 ? 6.219 -14.562 19.109 1 60.56 133 SER B C 1
ATOM 3634 O O . SER B 1 133 ? 7.043 -15.031 19.891 1 60.56 133 SER B O 1
ATOM 3636 N N . VAL B 1 134 ? 6.383 -14.141 17.812 1 69.5 134 VAL B N 1
ATOM 3637 C CA . VAL B 1 134 ? 7.727 -14.352 17.281 1 69.5 134 VAL B CA 1
ATOM 3638 C C . VAL B 1 134 ? 8.25 -13.047 16.672 1 69.5 134 VAL B C 1
ATOM 3640 O O . VAL B 1 134 ? 7.469 -12.234 16.172 1 69.5 134 VAL B O 1
ATOM 3643 N N . GLN B 1 135 ? 9.492 -12.93 16.812 1 78.94 135 GLN B N 1
ATOM 3644 C CA . GLN B 1 135 ? 10.125 -11.727 16.281 1 78.94 135 GLN B CA 1
ATOM 3645 C C . GLN B 1 135 ? 10.312 -11.828 14.766 1 78.94 135 GLN B C 1
ATOM 3647 O O . GLN B 1 135 ? 11.07 -12.68 14.289 1 78.94 135 GLN B O 1
ATOM 3652 N N . ILE B 1 136 ? 9.523 -11.195 14.078 1 81.81 136 ILE B N 1
ATOM 3653 C CA . ILE B 1 136 ? 9.672 -11.109 12.625 1 81.81 136 ILE B CA 1
ATOM 3654 C C . ILE B 1 136 ? 10.469 -9.859 12.266 1 81.81 136 ILE B C 1
ATOM 3656 O O . ILE B 1 136 ? 10.172 -8.758 12.75 1 81.81 136 ILE B O 1
ATOM 3660 N N . ILE B 1 137 ? 11.422 -10.109 11.438 1 85.31 137 ILE B N 1
ATOM 3661 C CA . ILE B 1 137 ? 12.25 -8.984 11.008 1 85.31 137 ILE B CA 1
ATOM 3662 C C . ILE B 1 137 ? 11.383 -7.938 10.32 1 85.31 137 ILE B C 1
ATOM 3664 O O . ILE B 1 137 ? 10.484 -8.281 9.555 1 85.31 137 ILE B O 1
ATOM 3668 N N . ASN B 1 138 ? 11.578 -6.641 10.641 1 83.12 138 ASN B N 1
ATOM 3669 C CA . ASN B 1 138 ? 10.922 -5.473 10.062 1 83.12 138 ASN B CA 1
ATOM 3670 C C . ASN B 1 138 ? 9.414 -5.488 10.32 1 83.12 138 ASN B C 1
ATOM 3672 O O . ASN B 1 138 ? 8.656 -4.828 9.617 1 83.12 138 ASN B O 1
ATOM 3676 N N . LYS B 1 139 ? 8.922 -6.34 11.266 1 77.75 139 LYS B N 1
ATOM 3677 C CA . LYS B 1 139 ? 7.551 -6.426 11.758 1 77.75 139 LYS B CA 1
ATOM 3678 C C . LYS B 1 139 ? 6.566 -6.621 10.609 1 77.75 139 LYS B C 1
ATOM 3680 O O . LYS B 1 139 ? 5.496 -6.012 10.586 1 77.75 139 LYS B O 1
ATOM 3685 N N . GLY B 1 140 ? 6.875 -7.328 9.617 1 67.19 140 GLY B N 1
ATOM 3686 C CA . GLY B 1 140 ? 5.992 -7.625 8.508 1 67.19 140 GLY B CA 1
ATOM 3687 C C . GLY B 1 140 ? 5.734 -6.43 7.609 1 67.19 140 GLY B C 1
ATOM 3688 O O . GLY B 1 140 ? 4.891 -6.488 6.715 1 67.19 140 GLY B O 1
ATOM 3689 N N . ASN B 1 141 ? 6.273 -5.273 7.746 1 68.5 141 ASN B N 1
ATOM 3690 C CA . ASN B 1 141 ? 6.34 -4.105 6.871 1 68.5 141 ASN B CA 1
ATOM 3691 C C . ASN B 1 141 ? 5.051 -3.293 6.926 1 68.5 141 ASN B C 1
ATOM 3693 O O . ASN B 1 141 ? 4.871 -2.352 6.152 1 68.5 141 ASN B O 1
ATOM 3697 N N . ALA B 1 142 ? 4.148 -3.594 7.77 1 71.94 142 ALA B N 1
ATOM 3698 C CA . ALA B 1 142 ? 2.828 -2.973 7.824 1 71.94 142 ALA B CA 1
ATOM 3699 C C . ALA B 1 142 ? 2.873 -1.653 8.594 1 71.94 142 ALA B C 1
ATOM 3701 O O . ALA B 1 142 ? 1.901 -0.895 8.594 1 71.94 142 ALA B O 1
ATOM 3702 N N . GLU B 1 143 ? 3.906 -1.258 9.023 1 79.12 143 GLU B N 1
ATOM 3703 C CA . GLU B 1 143 ? 3.98 -0.166 9.984 1 79.12 143 GLU B CA 1
ATOM 3704 C C . GLU B 1 143 ? 4.262 1.165 9.297 1 79.12 143 GLU B C 1
ATOM 3706 O O . GLU B 1 143 ? 4.188 2.225 9.922 1 79.12 143 GLU B O 1
ATOM 3711 N N . ALA B 1 144 ? 4.516 1.134 8.047 1 91.62 144 ALA B N 1
ATOM 3712 C CA . ALA B 1 144 ? 4.895 2.363 7.355 1 91.62 144 ALA B CA 1
ATOM 3713 C C . ALA B 1 144 ? 3.66 3.135 6.895 1 91.62 144 ALA B C 1
ATOM 3715 O O . ALA B 1 144 ? 3.494 3.393 5.699 1 91.62 144 ALA B O 1
ATOM 3716 N N . THR B 1 145 ? 2.9 3.6 7.898 1 94.31 145 THR B N 1
ATOM 3717 C CA . THR B 1 145 ? 1.646 4.273 7.578 1 94.31 145 THR B CA 1
ATOM 3718 C C . THR B 1 145 ? 1.844 5.785 7.516 1 94.31 145 THR B C 1
ATOM 3720 O O . THR B 1 145 ? 2.883 6.297 7.938 1 94.31 145 THR B O 1
ATOM 3723 N N . ASN B 1 146 ? 0.895 6.426 6.957 1 97.69 146 ASN B N 1
ATOM 3724 C CA . ASN B 1 146 ? 0.979 7.855 6.676 1 97.69 146 ASN B CA 1
ATOM 3725 C C . ASN B 1 146 ? 0.639 8.688 7.906 1 97.69 146 ASN B C 1
ATOM 3727 O O . ASN B 1 146 ? 0.724 9.922 7.871 1 97.69 146 ASN B O 1
ATOM 3731 N N . GLY B 1 147 ? 0.418 8.062 9.078 1 97.31 147 GLY B N 1
ATOM 3732 C CA . GLY B 1 147 ? 0.045 8.75 10.305 1 97.31 147 GLY B CA 1
ATOM 3733 C C . GLY B 1 147 ? 1.131 9.672 10.828 1 97.31 147 GLY B C 1
ATOM 3734 O O . GLY B 1 147 ? 0.842 10.648 11.516 1 97.31 147 GLY B O 1
ATOM 3735 N N . ALA B 1 148 ? 2.342 9.352 10.508 1 97.69 148 ALA B N 1
ATOM 3736 C CA . ALA B 1 148 ? 3.455 10.203 10.914 1 97.69 148 ALA B CA 1
ATOM 3737 C C . ALA B 1 148 ? 3.439 11.523 10.148 1 97.69 148 ALA B C 1
ATOM 3739 O O . ALA B 1 148 ? 3.648 12.586 10.734 1 97.69 148 ALA B O 1
ATOM 3740 N N . ALA B 1 149 ? 3.139 11.422 8.867 1 98.75 149 ALA B N 1
ATOM 3741 C CA . ALA B 1 149 ? 3.244 12.578 7.977 1 98.75 149 ALA B CA 1
ATOM 3742 C C . ALA B 1 149 ? 2.045 13.508 8.141 1 98.75 149 ALA B C 1
ATOM 3744 O O . ALA B 1 149 ? 2.178 14.727 8.031 1 98.75 149 ALA B O 1
ATOM 3745 N N . MET B 1 150 ? 0.896 12.922 8.383 1 98.62 150 MET B N 1
ATOM 3746 C CA . MET B 1 150 ? -0.333 13.711 8.422 1 98.62 150 MET B CA 1
ATOM 3747 C C . MET B 1 150 ? -0.308 14.703 9.578 1 98.62 150 MET B C 1
ATOM 3749 O O . MET B 1 150 ? -0.971 15.742 9.531 1 98.62 150 MET B O 1
ATOM 3753 N N . LYS B 1 151 ? 0.453 14.453 10.648 1 98.62 151 LYS B N 1
ATOM 3754 C CA . LYS B 1 151 ? 0.373 15.25 11.875 1 98.62 151 LYS B CA 1
ATOM 3755 C C . LYS B 1 151 ? 1.674 16 12.125 1 98.62 151 LYS B C 1
ATOM 3757 O O . LYS B 1 151 ? 2.02 16.297 13.273 1 98.62 151 LYS B O 1
ATOM 3762 N N . ILE B 1 152 ? 2.398 16.438 11.047 1 98.81 152 ILE B N 1
ATOM 3763 C CA . ILE B 1 152 ? 3.783 16.828 11.289 1 98.81 152 ILE B CA 1
ATOM 3764 C C . ILE B 1 152 ? 3.943 18.328 11.086 1 98.81 152 ILE B C 1
ATOM 3766 O O . ILE B 1 152 ? 5.043 18.875 11.227 1 98.81 152 ILE B O 1
ATOM 3770 N N . TRP B 1 153 ? 2.875 19.094 10.781 1 98.81 153 TRP B N 1
ATOM 3771 C CA . TRP B 1 153 ? 2.988 20.516 10.531 1 98.81 153 TRP B CA 1
ATOM 3772 C C . TRP B 1 153 ? 3.545 21.25 11.758 1 98.81 153 TRP B C 1
ATOM 3774 O O . TRP B 1 153 ? 4.168 22.297 11.633 1 98.81 153 TRP B O 1
ATOM 3784 N N . PRO B 1 154 ? 3.428 20.719 13.062 1 98.88 154 PRO B N 1
ATOM 3785 C CA . PRO B 1 154 ? 4.062 21.375 14.211 1 98.88 154 PRO B CA 1
ATOM 3786 C C . PRO B 1 154 ? 5.57 21.547 14.039 1 98.88 154 PRO B C 1
ATOM 3788 O O . PRO B 1 154 ? 6.129 22.578 14.422 1 98.88 154 PRO B O 1
ATOM 3791 N N . ALA B 1 155 ? 6.211 20.516 13.492 1 98.81 155 ALA B N 1
ATOM 3792 C CA . ALA B 1 155 ? 7.652 20.578 13.266 1 98.81 155 ALA B CA 1
ATOM 3793 C C . ALA B 1 155 ? 8 21.734 12.32 1 98.81 155 ALA B C 1
ATOM 3795 O O . ALA B 1 155 ? 9.039 22.375 12.484 1 98.81 155 ALA B O 1
ATOM 3796 N N . ALA B 1 156 ? 7.172 21.969 11.352 1 98.81 156 ALA B N 1
ATOM 3797 C CA . ALA B 1 156 ? 7.418 22.984 10.344 1 98.81 156 ALA B CA 1
ATOM 3798 C C . ALA B 1 156 ? 7.195 24.391 10.914 1 98.81 156 ALA B C 1
ATOM 3800 O O . ALA B 1 156 ? 8.031 25.281 10.742 1 98.81 156 ALA B O 1
ATOM 3801 N N . VAL B 1 157 ? 6.117 24.609 11.625 1 98.56 157 VAL B N 1
ATOM 3802 C CA . VAL B 1 157 ? 5.746 25.953 12.07 1 98.56 157 VAL B CA 1
ATOM 3803 C C . VAL B 1 157 ? 6.656 26.391 13.219 1 98.56 157 VAL B C 1
ATOM 3805 O O . VAL B 1 157 ? 6.797 27.578 13.492 1 98.56 157 VAL B O 1
ATOM 3808 N N . LEU B 1 158 ? 7.285 25.438 13.891 1 97.75 158 LEU B N 1
ATOM 3809 C CA . LEU B 1 158 ? 8.258 25.781 14.922 1 97.75 158 LEU B CA 1
ATOM 3810 C C . LEU B 1 158 ? 9.602 26.156 14.305 1 97.75 158 LEU B C 1
ATOM 3812 O O . LEU B 1 158 ? 10.453 26.75 14.969 1 97.75 158 LEU B O 1
ATOM 3816 N N . HIS B 1 159 ? 9.805 25.766 13.047 1 97.56 159 HIS B N 1
ATOM 3817 C CA . HIS B 1 159 ? 11.078 26 12.383 1 97.56 159 HIS B CA 1
ATOM 3818 C C . HIS B 1 159 ? 10.875 26.516 10.961 1 97.56 159 HIS B C 1
ATOM 3820 O O . HIS B 1 159 ? 11.391 25.938 10 1 97.56 159 HIS B O 1
ATOM 3826 N N . PRO B 1 160 ? 10.172 27.672 10.844 1 97.69 160 PRO B N 1
ATOM 3827 C CA . PRO B 1 160 ? 9.93 28.219 9.508 1 97.69 160 PRO B CA 1
ATOM 3828 C C . PRO B 1 160 ? 11.219 28.578 8.773 1 97.69 160 PRO B C 1
ATOM 3830 O O . PRO B 1 160 ? 12.016 29.375 9.273 1 97.69 160 PRO B O 1
ATOM 3833 N N . GLY B 1 161 ? 11.43 27.953 7.645 1 97.06 161 GLY B N 1
ATOM 3834 C CA . GLY B 1 161 ? 12.578 28.266 6.805 1 97.06 161 GLY B CA 1
ATOM 3835 C C . GLY B 1 161 ? 13.844 27.547 7.227 1 97.06 161 GLY B C 1
ATOM 3836 O O . GLY B 1 161 ? 14.852 27.594 6.523 1 97.06 161 GLY B O 1
ATOM 3837 N N . ASP B 1 162 ? 13.859 26.953 8.352 1 98.19 162 ASP B N 1
ATOM 3838 C CA . ASP B 1 162 ? 14.961 26.094 8.781 1 98.19 162 ASP B CA 1
ATOM 3839 C C . ASP B 1 162 ? 14.648 24.625 8.539 1 98.19 162 ASP B C 1
ATOM 3841 O O . ASP B 1 162 ? 14.305 23.891 9.469 1 98.19 162 ASP B O 1
ATOM 3845 N N . ILE B 1 163 ? 14.875 24.234 7.359 1 98.62 163 ILE B N 1
ATOM 3846 C CA . ILE B 1 163 ? 14.438 22.938 6.832 1 98.62 163 ILE B CA 1
ATOM 3847 C C . ILE B 1 163 ? 15.07 21.812 7.633 1 98.62 163 ILE B C 1
ATOM 3849 O O . ILE B 1 163 ? 14.391 20.859 8.023 1 98.62 163 ILE B O 1
ATOM 3853 N N . ASP B 1 164 ? 16.375 21.906 7.91 1 98.88 164 ASP B N 1
ATOM 3854 C CA . ASP B 1 164 ? 17.078 20.844 8.625 1 98.88 164 ASP B CA 1
ATOM 3855 C C . ASP B 1 164 ? 16.531 20.703 10.047 1 98.88 164 ASP B C 1
ATOM 3857 O O . ASP B 1 164 ? 16.359 19.578 10.531 1 98.88 164 ASP B O 1
ATOM 3861 N N . ALA B 1 165 ? 16.234 21.812 10.711 1 98.75 165 ALA B N 1
ATOM 3862 C CA . ALA B 1 165 ? 15.656 21.75 12.055 1 98.75 165 ALA B CA 1
ATOM 3863 C C . ALA B 1 165 ? 14.25 21.172 12.023 1 98.75 165 ALA B C 1
ATOM 3865 O O . ALA B 1 165 ? 13.859 20.438 12.938 1 98.75 165 ALA B O 1
ATOM 3866 N N . ALA B 1 166 ? 13.5 21.531 10.984 1 98.81 166 ALA B N 1
ATOM 3867 C CA . ALA B 1 166 ? 12.156 20.984 10.828 1 98.81 166 ALA B CA 1
ATOM 3868 C C . ALA B 1 166 ? 12.211 19.469 10.648 1 98.81 166 ALA B C 1
ATOM 3870 O O . ALA B 1 166 ? 11.383 18.734 11.211 1 98.81 166 ALA B O 1
ATOM 3871 N N . ILE B 1 167 ? 13.18 18.984 9.852 1 98.94 167 ILE B N 1
ATOM 3872 C CA . ILE B 1 167 ? 13.352 17.547 9.625 1 98.94 167 ILE B CA 1
ATOM 3873 C C . ILE B 1 167 ? 13.688 16.859 10.938 1 98.94 167 ILE B C 1
ATOM 3875 O O . ILE B 1 167 ? 13.086 15.836 11.281 1 98.94 167 ILE B O 1
ATOM 3879 N N . GLU B 1 168 ? 14.633 17.391 11.688 1 98.75 168 GLU B N 1
ATOM 3880 C CA . GLU B 1 168 ? 15.031 16.797 12.961 1 98.75 168 GLU B CA 1
ATOM 3881 C C . GLU B 1 168 ? 13.867 16.75 13.938 1 98.75 168 GLU B C 1
ATOM 3883 O O . GLU B 1 168 ? 13.656 15.734 14.617 1 98.75 168 GLU B O 1
ATOM 3888 N N . CYS B 1 169 ? 13.156 17.844 14 1 98.81 169 CYS B N 1
ATOM 3889 C CA . CYS B 1 169 ? 11.984 17.922 14.867 1 98.81 169 CYS B CA 1
ATOM 3890 C C . CYS B 1 169 ? 10.93 16.891 14.469 1 98.81 169 CYS B C 1
ATOM 3892 O O . CYS B 1 169 ? 10.344 16.25 15.328 1 98.81 169 CYS B O 1
ATOM 3894 N N . ALA B 1 170 ? 10.703 16.75 13.195 1 98.88 170 ALA B N 1
ATOM 3895 C CA . ALA B 1 170 ? 9.75 15.773 12.68 1 98.88 170 ALA B CA 1
ATOM 3896 C C . ALA B 1 170 ? 10.125 14.359 13.102 1 98.88 170 ALA B C 1
ATOM 3898 O O . ALA B 1 170 ? 9.266 13.57 13.492 1 98.88 170 ALA B O 1
ATOM 3899 N N . LEU B 1 171 ? 11.43 14.031 12.977 1 98.81 171 LEU B N 1
ATOM 3900 C CA . LEU B 1 171 ? 11.883 12.695 13.352 1 98.81 171 LEU B CA 1
ATOM 3901 C C . LEU B 1 171 ? 11.672 12.445 14.844 1 98.81 171 LEU B C 1
ATOM 3903 O O . LEU B 1 171 ? 11.281 11.352 15.25 1 98.81 171 LEU B O 1
ATOM 3907 N N . GLN B 1 172 ? 11.891 13.445 15.633 1 98.56 172 GLN B N 1
ATOM 3908 C CA . GLN B 1 172 ? 11.688 13.312 17.078 1 98.56 172 GLN B CA 1
ATOM 3909 C C . GLN B 1 172 ? 10.211 13.078 17.406 1 98.56 172 GLN B C 1
ATOM 3911 O O . GLN B 1 172 ? 9.891 12.242 18.25 1 98.56 172 GLN B O 1
ATOM 3916 N N . ILE B 1 173 ? 9.344 13.766 16.719 1 98.56 173 ILE B N 1
ATOM 3917 C CA . ILE B 1 173 ? 7.91 13.602 16.938 1 98.56 173 ILE B CA 1
ATOM 3918 C C . ILE B 1 173 ? 7.484 12.203 16.5 1 98.56 173 ILE B C 1
ATOM 3920 O O . ILE B 1 173 ? 6.754 11.516 17.219 1 98.56 173 ILE B O 1
ATOM 3924 N N . CYS B 1 174 ? 7.945 11.758 15.367 1 97.38 174 CYS B N 1
ATOM 3925 C CA . CYS B 1 174 ? 7.52 10.508 14.742 1 97.38 174 CYS B CA 1
ATOM 3926 C C . CYS B 1 174 ? 8.016 9.305 15.531 1 97.38 174 CYS B C 1
ATOM 3928 O O . CYS B 1 174 ? 7.375 8.258 15.547 1 97.38 174 CYS B O 1
ATOM 3930 N N . ARG B 1 175 ? 9.164 9.461 16.156 1 96.25 175 ARG B N 1
ATOM 3931 C CA . ARG B 1 175 ? 9.789 8.352 16.875 1 96.25 175 ARG B CA 1
ATOM 3932 C C . ARG B 1 175 ? 8.844 7.785 17.922 1 96.25 175 ARG B C 1
ATOM 3934 O O . ARG B 1 175 ? 8.883 6.59 18.219 1 96.25 175 ARG B O 1
ATOM 3941 N N . PHE B 1 176 ? 7.949 8.555 18.422 1 94.94 176 PHE B N 1
ATOM 3942 C CA . PHE B 1 176 ? 7.051 8.172 19.516 1 94.94 176 PHE B CA 1
ATOM 3943 C C . PHE B 1 176 ? 6.051 7.125 19.047 1 94.94 176 PHE B C 1
ATOM 3945 O O . PHE B 1 176 ? 5.699 6.211 19.781 1 94.94 176 PHE B O 1
ATOM 3952 N N . THR B 1 177 ? 5.617 7.203 17.781 1 94.88 177 THR B N 1
ATOM 3953 C CA . THR B 1 177 ? 4.566 6.309 17.328 1 94.88 177 THR B CA 1
ATOM 3954 C C . THR B 1 177 ? 4.992 5.586 16.047 1 94.88 177 THR B C 1
ATOM 3956 O O . THR B 1 177 ? 4.512 4.484 15.766 1 94.88 177 THR B O 1
ATOM 3959 N N . HIS B 1 178 ? 5.746 6.137 15.242 1 96.25 178 HIS B N 1
ATOM 3960 C CA . HIS B 1 178 ? 6.082 5.648 13.906 1 96.25 178 HIS B CA 1
ATOM 3961 C C . HIS B 1 178 ? 7.594 5.562 13.711 1 96.25 178 HIS B C 1
ATOM 3963 O O . HIS B 1 178 ? 8.141 6.148 12.773 1 96.25 178 HIS B O 1
ATOM 3969 N N . ASN B 1 179 ? 8.219 4.754 14.492 1 95.62 179 ASN B N 1
ATOM 3970 C CA . ASN B 1 179 ? 9.672 4.676 14.523 1 95.62 179 ASN B CA 1
ATOM 3971 C C . ASN B 1 179 ? 10.203 3.74 13.445 1 95.62 179 ASN B C 1
ATOM 3973 O O . ASN B 1 179 ? 10.852 2.736 13.75 1 95.62 179 ASN B O 1
ATOM 3977 N N . ASN B 1 180 ? 10.031 4.078 12.18 1 96.75 180 ASN B N 1
ATOM 3978 C CA . ASN B 1 180 ? 10.602 3.348 11.055 1 96.75 180 ASN B CA 1
ATOM 3979 C C . ASN B 1 180 ? 11.039 4.293 9.938 1 96.75 180 ASN B C 1
ATOM 3981 O O . ASN B 1 180 ? 10.555 5.426 9.852 1 96.75 180 ASN B O 1
ATOM 3985 N N . VAL B 1 181 ? 11.844 3.873 9.078 1 97.88 181 VAL B N 1
ATOM 3986 C CA . VAL B 1 181 ? 12.586 4.715 8.148 1 97.88 181 VAL B CA 1
ATOM 3987 C C . VAL B 1 181 ? 11.641 5.297 7.102 1 97.88 181 VAL B C 1
ATOM 3989 O O . VAL B 1 181 ? 11.828 6.434 6.652 1 97.88 181 VAL B O 1
ATOM 3992 N N . LEU B 1 182 ? 10.57 4.59 6.711 1 98.12 182 LEU B N 1
ATOM 3993 C CA . LEU B 1 182 ? 9.695 5.07 5.648 1 98.12 182 LEU B CA 1
ATOM 3994 C C . LEU B 1 182 ? 8.719 6.117 6.184 1 98.12 182 LEU B C 1
ATOM 3996 O O . LEU B 1 182 ? 8.531 7.164 5.562 1 98.12 182 LEU B O 1
ATOM 4000 N N . ALA B 1 183 ? 8.07 5.801 7.316 1 98.31 183 ALA B N 1
ATOM 4001 C CA . ALA B 1 183 ? 7.172 6.777 7.922 1 98.31 183 ALA B CA 1
ATOM 4002 C C . ALA B 1 183 ? 7.898 8.078 8.227 1 98.31 183 ALA B C 1
ATOM 4004 O O . ALA B 1 183 ? 7.371 9.172 7.98 1 98.31 183 ALA B O 1
ATOM 4005 N N . MET B 1 184 ? 9.109 7.941 8.703 1 98.69 184 MET B N 1
ATOM 4006 C CA . MET B 1 184 ? 9.906 9.109 9.07 1 98.69 184 MET B CA 1
ATOM 4007 C C . MET B 1 184 ? 10.352 9.867 7.824 1 98.69 184 MET B C 1
ATOM 4009 O O . MET B 1 184 ? 10.422 11.102 7.836 1 98.69 184 MET B O 1
ATOM 4013 N N . SER B 1 185 ? 10.641 9.133 6.773 1 98.94 185 SER B N 1
ATOM 4014 C CA . SER B 1 185 ? 10.945 9.766 5.492 1 98.94 185 SER B CA 1
ATOM 4015 C C . SER B 1 185 ? 9.797 10.648 5.02 1 98.94 185 SER B C 1
ATOM 4017 O O . SER B 1 185 ? 10.008 11.789 4.605 1 98.94 185 SER B O 1
ATOM 4019 N N . GLY B 1 186 ? 8.594 10.102 5.062 1 98.94 186 GLY B N 1
ATOM 4020 C CA . GLY B 1 186 ? 7.422 10.859 4.656 1 98.94 186 GLY B CA 1
ATOM 4021 C C . GLY B 1 186 ? 7.156 12.07 5.535 1 98.94 186 GLY B C 1
ATOM 4022 O O . GLY B 1 186 ? 6.832 13.148 5.031 1 98.94 186 GLY B O 1
ATOM 4023 N N . ALA B 1 187 ? 7.285 11.867 6.844 1 98.94 187 ALA B N 1
ATOM 4024 C CA . ALA B 1 187 ? 7.094 12.977 7.781 1 98.94 187 ALA B CA 1
ATOM 4025 C C . ALA B 1 187 ? 8.109 14.086 7.531 1 98.94 187 ALA B C 1
ATOM 4027 O O . ALA B 1 187 ? 7.762 15.266 7.559 1 98.94 187 ALA B O 1
ATOM 4028 N N . ALA B 1 188 ? 9.328 13.672 7.312 1 99 188 ALA B N 1
ATOM 4029 C CA . ALA B 1 188 ? 10.398 14.641 7.047 1 99 188 ALA B CA 1
ATOM 4030 C C . ALA B 1 188 ? 10.133 15.406 5.758 1 99 188 ALA B C 1
ATOM 4032 O O . ALA B 1 188 ? 10.406 16.609 5.676 1 99 188 ALA B O 1
ATOM 4033 N N . ALA B 1 189 ? 9.656 14.727 4.734 1 99 189 ALA B N 1
ATOM 4034 C CA . ALA B 1 189 ? 9.297 15.383 3.482 1 99 189 ALA B CA 1
ATOM 4035 C C . ALA B 1 189 ? 8.266 16.484 3.715 1 99 189 ALA B C 1
ATOM 4037 O O . ALA B 1 189 ? 8.43 17.609 3.232 1 99 189 ALA B O 1
ATOM 4038 N N . MET B 1 190 ? 7.234 16.172 4.434 1 99 190 MET B N 1
ATOM 4039 C CA . MET B 1 190 ? 6.152 17.109 4.707 1 99 190 MET B CA 1
ATOM 4040 C C . MET B 1 190 ? 6.645 18.281 5.555 1 99 190 MET B C 1
ATOM 4042 O O . MET B 1 190 ? 6.281 19.438 5.309 1 99 190 MET B O 1
ATOM 4046 N N . ALA B 1 191 ? 7.438 17.969 6.594 1 98.94 191 ALA B N 1
ATOM 4047 C CA . ALA B 1 191 ? 7.98 19.016 7.453 1 98.94 191 ALA B CA 1
ATOM 4048 C C . ALA B 1 191 ? 8.852 19.984 6.652 1 98.94 191 ALA B C 1
ATOM 4050 O O . ALA B 1 191 ? 8.734 21.203 6.805 1 98.94 191 ALA B O 1
ATOM 4051 N N . ALA B 1 192 ? 9.711 19.406 5.832 1 98.94 192 ALA B N 1
ATOM 4052 C CA . ALA B 1 192 ? 10.625 20.219 5.035 1 98.94 192 ALA B CA 1
ATOM 4053 C C . ALA B 1 192 ? 9.867 21.109 4.059 1 98.94 192 ALA B C 1
ATOM 4055 O O . ALA B 1 192 ? 10.141 22.312 3.959 1 98.94 192 ALA B O 1
ATOM 4056 N N . ALA B 1 193 ? 8.953 20.547 3.332 1 99 193 ALA B N 1
ATOM 4057 C CA . ALA B 1 193 ? 8.18 21.297 2.35 1 99 193 ALA B CA 1
ATOM 4058 C C . ALA B 1 193 ? 7.379 22.406 3.016 1 99 193 ALA B C 1
ATOM 4060 O O . ALA B 1 193 ? 7.344 23.531 2.523 1 99 193 ALA B O 1
ATOM 4061 N N . THR B 1 194 ? 6.711 22.078 4.121 1 98.94 194 THR B N 1
ATOM 4062 C CA . THR B 1 194 ? 5.883 23.062 4.809 1 98.94 194 THR B CA 1
ATOM 4063 C C . THR B 1 194 ? 6.746 24.172 5.414 1 98.94 194 THR B C 1
ATOM 4065 O O . THR B 1 194 ? 6.363 25.344 5.395 1 98.94 194 THR B O 1
ATOM 4068 N N . SER B 1 195 ? 7.879 23.812 5.988 1 98.88 195 SER B N 1
ATOM 4069 C CA . SER B 1 195 ? 8.82 24.797 6.5 1 98.88 195 SER B CA 1
ATOM 4070 C C . SER B 1 195 ? 9.258 25.766 5.406 1 98.88 195 SER B C 1
ATOM 4072 O O . SER B 1 195 ? 9.297 26.984 5.621 1 98.88 195 SER B O 1
ATOM 4074 N N . GLU B 1 196 ? 9.594 25.219 4.242 1 98.88 196 GLU B N 1
ATOM 4075 C CA . GLU B 1 196 ? 9.953 26.062 3.1 1 98.88 196 GLU B CA 1
ATOM 4076 C C . GLU B 1 196 ? 8.797 26.969 2.689 1 98.88 196 GLU B C 1
ATOM 4078 O O . GLU B 1 196 ? 9 28.141 2.369 1 98.88 196 GLU B O 1
ATOM 4083 N N . ALA B 1 197 ? 7.629 26.422 2.693 1 98.81 197 ALA B N 1
ATOM 4084 C CA . ALA B 1 197 ? 6.441 27.172 2.293 1 98.81 197 ALA B CA 1
ATOM 4085 C C . ALA B 1 197 ? 6.207 28.359 3.219 1 98.81 197 ALA B C 1
ATOM 4087 O O . ALA B 1 197 ? 5.625 29.375 2.812 1 98.81 197 ALA B O 1
ATOM 4088 N N . LEU B 1 198 ? 6.699 28.297 4.438 1 98.56 198 LEU B N 1
ATOM 4089 C CA . LEU B 1 198 ? 6.477 29.328 5.449 1 98.56 198 LEU B CA 1
ATOM 4090 C C . LEU B 1 198 ? 7.449 30.484 5.266 1 98.56 198 LEU B C 1
ATOM 4092 O O . LEU B 1 198 ? 7.281 31.547 5.875 1 98.56 198 LEU B O 1
ATOM 4096 N N . ARG B 1 199 ? 8.414 30.328 4.414 1 96.56 199 ARG B N 1
ATOM 4097 C CA . ARG B 1 199 ? 9.344 31.422 4.137 1 96.56 199 ARG B CA 1
ATOM 4098 C C . ARG B 1 199 ? 8.664 32.562 3.377 1 96.56 199 ARG B C 1
ATOM 4100 O O . ARG B 1 199 ? 7.785 32.312 2.549 1 96.56 199 ARG B O 1
ATOM 4107 N N . ALA B 1 200 ? 9.125 33.719 3.639 1 92 200 ALA B N 1
ATOM 4108 C CA . ALA B 1 200 ? 8.578 34.875 2.951 1 92 200 ALA B CA 1
ATOM 4109 C C . ALA B 1 200 ? 8.828 34.812 1.448 1 92 200 ALA B C 1
ATOM 4111 O O . ALA B 1 200 ? 7.926 35.062 0.649 1 92 200 ALA B O 1
ATOM 4112 N N . GLN B 1 201 ? 10.07 34.562 1.098 1 92.81 201 GLN B N 1
ATOM 4113 C CA . GLN B 1 201 ? 10.406 34.375 -0.312 1 92.81 201 GLN B CA 1
ATOM 4114 C C . GLN B 1 201 ? 10.562 32.906 -0.665 1 92.81 201 GLN B C 1
ATOM 4116 O O . GLN B 1 201 ? 11.57 32.281 -0.306 1 92.81 201 GLN B O 1
ATOM 4121 N N . THR B 1 202 ? 9.578 32.344 -1.294 1 96.81 202 THR B N 1
ATOM 4122 C CA . THR B 1 202 ? 9.555 30.953 -1.705 1 96.81 202 THR B CA 1
ATOM 4123 C C . THR B 1 202 ? 8.703 30.766 -2.955 1 96.81 202 THR B C 1
ATOM 4125 O O . THR B 1 202 ? 8.156 31.734 -3.488 1 96.81 202 THR B O 1
ATOM 4128 N N . ASN B 1 203 ? 8.75 29.656 -3.574 1 98.38 203 ASN B N 1
ATOM 4129 C CA . ASN B 1 203 ? 7.93 29.297 -4.723 1 98.38 203 ASN B CA 1
ATOM 4130 C C . ASN B 1 203 ? 7.629 27.797 -4.75 1 98.38 203 ASN B C 1
ATOM 4132 O O . ASN B 1 203 ? 8.203 27.031 -3.975 1 98.38 203 ASN B O 1
ATOM 4136 N N . ALA B 1 204 ? 6.766 27.422 -5.625 1 98.69 204 ALA B N 1
ATOM 4137 C CA . ALA B 1 204 ? 6.289 26.047 -5.66 1 98.69 204 ALA B CA 1
ATOM 4138 C C . ALA B 1 204 ? 7.441 25.078 -5.906 1 98.69 204 ALA B C 1
ATOM 4140 O O . ALA B 1 204 ? 7.496 24 -5.301 1 98.69 204 ALA B O 1
ATOM 4141 N N . ASP B 1 205 ? 8.375 25.422 -6.77 1 98.75 205 ASP B N 1
ATOM 4142 C CA . ASP B 1 205 ? 9.484 24.531 -7.109 1 98.75 205 ASP B CA 1
ATOM 4143 C C . ASP B 1 205 ? 10.414 24.328 -5.918 1 98.75 205 ASP B C 1
ATOM 4145 O O . ASP B 1 205 ? 10.891 23.219 -5.672 1 98.75 205 ASP B O 1
ATOM 4149 N N . SER B 1 206 ? 10.672 25.438 -5.219 1 98.88 206 SER B N 1
ATOM 4150 C CA . SER B 1 206 ? 11.539 25.328 -4.051 1 98.88 206 SER B CA 1
ATOM 4151 C C . SER B 1 206 ? 10.883 24.5 -2.947 1 98.88 206 SER B C 1
ATOM 4153 O O . SER B 1 206 ? 11.555 23.766 -2.223 1 98.88 206 SER B O 1
ATOM 4155 N N . ILE B 1 207 ? 9.578 24.625 -2.795 1 98.94 207 ILE B N 1
ATOM 4156 C CA . ILE B 1 207 ? 8.82 23.875 -1.801 1 98.94 207 ILE B CA 1
ATOM 4157 C C . ILE B 1 207 ? 8.883 22.375 -2.125 1 98.94 207 ILE B C 1
ATOM 4159 O O . ILE B 1 207 ? 9.148 21.562 -1.242 1 98.94 207 ILE B O 1
ATOM 4163 N N . ILE B 1 208 ? 8.688 22.016 -3.373 1 98.94 208 ILE B N 1
ATOM 4164 C CA . ILE B 1 208 ? 8.742 20.641 -3.824 1 98.94 208 ILE B CA 1
ATOM 4165 C C . ILE B 1 208 ? 10.156 20.094 -3.637 1 98.94 208 ILE B C 1
ATOM 4167 O O . ILE B 1 208 ? 10.328 18.969 -3.15 1 98.94 208 ILE B O 1
ATOM 4171 N N . ALA B 1 209 ? 11.148 20.891 -4.004 1 98.94 209 ALA B N 1
ATOM 4172 C CA . ALA B 1 209 ? 12.539 20.469 -3.842 1 98.94 209 ALA B CA 1
ATOM 4173 C C . ALA B 1 209 ? 12.867 20.203 -2.375 1 98.94 209 ALA B C 1
ATOM 4175 O O . ALA B 1 209 ? 13.594 19.266 -2.053 1 98.94 209 ALA B O 1
ATOM 4176 N N . ALA B 1 210 ? 12.344 21.062 -1.49 1 98.94 210 ALA B N 1
ATOM 4177 C CA . ALA B 1 210 ? 12.539 20.875 -0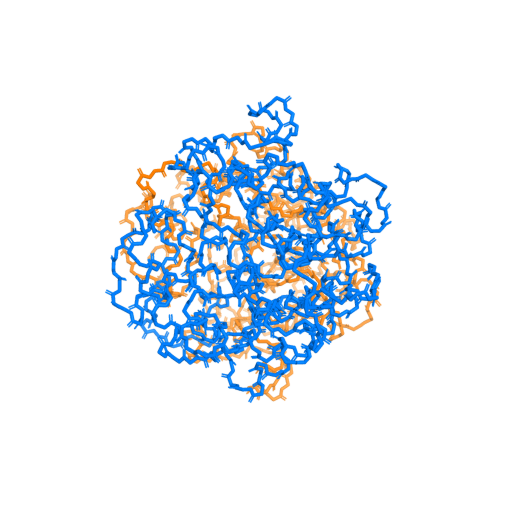.055 1 98.94 210 ALA B CA 1
ATOM 4178 C C . ALA B 1 210 ? 11.914 19.562 0.411 1 98.94 210 ALA B C 1
ATOM 4180 O O . ALA B 1 210 ? 12.477 18.859 1.261 1 98.94 210 ALA B O 1
ATOM 4181 N N . GLY B 1 211 ? 10.742 19.281 -0.125 1 98.94 211 GLY B N 1
ATOM 4182 C CA . GLY B 1 211 ? 10.086 18.031 0.213 1 98.94 211 GLY B CA 1
ATOM 4183 C C . GLY B 1 211 ? 10.883 16.812 -0.197 1 98.94 211 GLY B C 1
ATOM 4184 O O . GLY B 1 211 ? 11.031 15.859 0.583 1 98.94 211 GLY B O 1
ATOM 4185 N N . ILE B 1 212 ? 11.406 16.812 -1.417 1 98.94 212 ILE B N 1
ATOM 4186 C CA . ILE B 1 212 ? 12.211 15.703 -1.921 1 98.94 212 ILE B CA 1
ATOM 4187 C C . ILE B 1 212 ? 13.477 15.57 -1.081 1 98.94 212 ILE B C 1
ATOM 4189 O O . ILE B 1 212 ? 13.859 14.461 -0.69 1 98.94 212 ILE B O 1
ATOM 4193 N N . TYR B 1 213 ? 14.117 16.688 -0.797 1 98.94 213 TYR B N 1
ATOM 4194 C CA . TYR B 1 213 ? 15.281 16.703 0.085 1 98.94 213 TYR B CA 1
ATOM 4195 C C . TYR B 1 213 ? 14.93 16.125 1.453 1 98.94 213 TYR B C 1
ATOM 4197 O O . TYR B 1 213 ? 15.672 15.312 2.004 1 98.94 213 TYR B O 1
ATOM 4205 N N . GLY B 1 214 ? 13.82 16.547 2.018 1 98.94 214 GLY B N 1
ATOM 4206 C CA . GLY B 1 214 ? 13.367 16.062 3.311 1 98.94 214 GLY B CA 1
ATOM 4207 C C . GLY B 1 214 ? 13.156 14.555 3.338 1 98.94 214 GLY B C 1
ATOM 4208 O O . GLY B 1 214 ? 13.516 13.891 4.312 1 98.94 214 GLY B O 1
ATOM 4209 N N . ALA B 1 215 ? 12.531 14.023 2.281 1 98.94 215 ALA B N 1
ATOM 4210 C CA . ALA B 1 215 ? 12.297 12.586 2.199 1 98.94 215 ALA B CA 1
ATOM 4211 C C . ALA B 1 215 ? 13.617 11.82 2.232 1 98.94 215 ALA B C 1
ATOM 4213 O O . ALA B 1 215 ? 13.75 10.82 2.943 1 98.94 215 ALA B O 1
ATOM 4214 N N . GLN B 1 216 ? 14.57 12.273 1.454 1 98.94 216 GLN B N 1
ATOM 4215 C CA . GLN B 1 216 ? 15.867 11.609 1.36 1 98.94 216 GLN B CA 1
ATOM 4216 C C . GLN B 1 216 ? 16.641 11.734 2.666 1 98.94 216 GLN B C 1
ATOM 4218 O O . GLN B 1 216 ? 17.156 10.742 3.193 1 98.94 216 GLN B O 1
ATOM 4223 N N . ARG B 1 217 ? 16.734 12.953 3.184 1 98.94 217 ARG B N 1
ATOM 4224 C CA . ARG B 1 217 ? 17.469 13.227 4.414 1 98.94 217 ARG B CA 1
ATOM 4225 C C . ARG B 1 217 ? 16.828 12.531 5.605 1 98.94 217 ARG B C 1
ATOM 4227 O O . ARG B 1 217 ? 17.516 12.008 6.477 1 98.94 217 ARG B O 1
ATOM 4234 N N . GLY B 1 218 ? 15.484 12.641 5.641 1 98.88 218 GLY B N 1
ATOM 4235 C CA . GLY B 1 218 ? 14.766 11.992 6.723 1 98.88 218 GLY B CA 1
ATOM 4236 C C . GLY B 1 218 ? 14.977 10.492 6.773 1 98.88 218 GLY B C 1
ATOM 4237 O O . GLY B 1 218 ? 15.117 9.922 7.855 1 98.88 218 GLY B O 1
ATOM 4238 N N . TYR B 1 219 ? 14.992 9.852 5.609 1 98.75 219 TYR B N 1
ATOM 4239 C CA . TYR B 1 219 ? 15.25 8.422 5.547 1 98.75 219 TYR B CA 1
ATOM 4240 C C . TYR B 1 219 ? 16.625 8.086 6.121 1 98.75 219 TYR B C 1
ATOM 4242 O O . TYR B 1 219 ? 16.75 7.191 6.961 1 98.75 219 TYR B O 1
ATOM 4250 N N . LEU B 1 220 ? 17.641 8.789 5.688 1 98.69 220 LEU B N 1
ATOM 4251 C CA . LEU B 1 220 ? 19.016 8.523 6.086 1 98.69 220 LEU B CA 1
ATOM 4252 C C . LEU B 1 220 ? 19.203 8.781 7.574 1 98.69 220 LEU B C 1
ATOM 4254 O O . LEU B 1 220 ? 19.844 7.992 8.266 1 98.69 220 LEU B O 1
ATOM 4258 N N . LEU B 1 221 ? 18.672 9.875 8.055 1 98.81 221 LEU B N 1
ATOM 4259 C CA . LEU B 1 221 ? 18.812 10.227 9.461 1 98.81 221 LEU B CA 1
ATOM 4260 C C . LEU B 1 221 ? 18.094 9.211 10.344 1 98.81 221 LEU B C 1
ATOM 4262 O O . LEU B 1 221 ? 18.578 8.859 11.422 1 98.81 221 LEU B O 1
ATOM 4266 N N . ALA B 1 222 ? 16.891 8.836 9.898 1 98.62 222 ALA B N 1
ATOM 4267 C CA . ALA B 1 222 ? 16.156 7.82 10.641 1 98.62 222 ALA B CA 1
ATOM 4268 C C . ALA B 1 222 ? 16.969 6.531 10.766 1 98.62 222 ALA B C 1
ATOM 4270 O O . ALA B 1 222 ? 17.016 5.926 11.836 1 98.62 222 ALA B O 1
ATOM 4271 N N . GLN B 1 223 ? 17.547 6.125 9.656 1 97.88 223 GLN B N 1
ATOM 4272 C CA . GLN B 1 223 ? 18.391 4.938 9.656 1 97.88 223 GLN B CA 1
ATOM 4273 C C . GLN B 1 223 ? 19.562 5.09 10.625 1 97.88 223 GLN B C 1
ATOM 4275 O O . GLN B 1 223 ? 19.859 4.18 11.398 1 97.88 223 GLN B O 1
ATOM 4280 N N . GLU B 1 224 ? 20.172 6.203 10.586 1 98.19 224 GLU B N 1
ATOM 4281 C CA . GLU B 1 224 ? 21.328 6.492 11.445 1 98.19 224 GLU B CA 1
ATOM 4282 C C . GLU B 1 224 ? 20.922 6.477 12.922 1 98.19 224 GLU B C 1
ATOM 4284 O O . GLU B 1 224 ? 21.719 6.09 13.781 1 98.19 224 GLU B O 1
ATOM 4289 N N . GLN B 1 225 ? 19.719 6.887 13.156 1 97.75 225 GLN B N 1
ATOM 4290 C CA . GLN B 1 225 ? 19.234 7.004 14.531 1 97.75 225 GLN B CA 1
ATOM 4291 C C . GLN B 1 225 ? 18.656 5.68 15.023 1 97.75 225 GLN B C 1
ATOM 4293 O O . GLN B 1 225 ? 18.156 5.598 16.141 1 97.75 225 GLN B O 1
ATOM 4298 N N . GLY B 1 226 ? 18.672 4.688 14.258 1 96.69 226 GLY B N 1
ATOM 4299 C CA . GLY B 1 226 ? 18.312 3.348 14.695 1 96.69 226 GLY B CA 1
ATOM 4300 C C . GLY B 1 226 ? 16.844 3.031 14.5 1 96.69 226 GLY B C 1
ATOM 4301 O O . GLY B 1 226 ? 16.312 2.104 15.117 1 96.69 226 GLY B O 1
ATOM 4302 N N . ALA B 1 227 ? 16.141 3.865 13.672 1 97 227 ALA B N 1
ATOM 4303 C CA . ALA B 1 227 ? 14.758 3.537 13.367 1 97 227 ALA B CA 1
ATOM 4304 C C . ALA B 1 227 ? 14.656 2.176 12.68 1 97 227 ALA B C 1
ATOM 4306 O O . ALA B 1 227 ? 15.602 1.726 12.031 1 97 227 ALA B O 1
ATOM 4307 N N . MET B 1 228 ? 13.531 1.536 12.852 1 95.19 228 MET B N 1
ATOM 4308 C CA . MET B 1 228 ? 13.312 0.217 12.266 1 95.19 228 MET B CA 1
ATOM 4309 C C . MET B 1 228 ? 13.391 0.279 10.742 1 95.19 228 MET B C 1
ATOM 4311 O O . MET B 1 228 ? 12.773 1.146 10.125 1 95.19 228 MET B O 1
ATOM 4315 N N . MET B 1 229 ? 14.141 -0.639 10.203 1 95.25 229 MET B N 1
ATOM 4316 C CA . MET B 1 229 ? 14.156 -0.781 8.75 1 95.25 229 MET B CA 1
ATOM 4317 C C . MET B 1 229 ? 12.891 -1.479 8.258 1 95.25 229 MET B C 1
ATOM 4319 O O . MET B 1 229 ? 12.43 -2.438 8.875 1 95.25 229 MET B O 1
ATOM 4323 N N . VAL B 1 230 ? 12.32 -0.951 7.258 1 94.75 230 VAL B N 1
ATOM 4324 C CA . VAL B 1 230 ? 11.156 -1.573 6.637 1 94.75 230 VAL B CA 1
ATOM 4325 C C . VAL B 1 230 ? 11.289 -1.508 5.117 1 94.75 230 VAL B C 1
ATOM 4327 O O . VAL B 1 230 ? 11.719 -0.493 4.566 1 94.75 230 VAL B O 1
ATOM 4330 N N . ALA B 1 231 ? 10.945 -2.613 4.465 1 95.12 231 ALA B N 1
ATOM 4331 C CA . ALA B 1 231 ? 10.961 -2.637 3.004 1 95.12 231 ALA B CA 1
ATOM 4332 C C . ALA B 1 231 ? 9.719 -1.951 2.434 1 95.12 231 ALA B C 1
ATOM 4334 O O . ALA B 1 231 ? 8.625 -2.092 2.975 1 95.12 231 ALA B O 1
ATOM 4335 N N . GLY B 1 232 ? 9.859 -1.193 1.371 1 96.06 232 GLY B N 1
ATOM 4336 C CA . GLY B 1 232 ? 8.773 -0.512 0.689 1 96.06 232 GLY B CA 1
ATOM 4337 C C . GLY B 1 232 ? 9.25 0.51 -0.325 1 96.06 232 GLY B C 1
ATOM 4338 O O . GLY B 1 232 ? 10.453 0.77 -0.434 1 96.06 232 GLY B O 1
ATOM 4339 N N . PRO B 1 233 ? 8.32 1.056 -1.05 1 98 233 PRO B N 1
ATOM 4340 C CA . PRO B 1 233 ? 8.703 2.004 -2.096 1 98 233 PRO B CA 1
ATOM 4341 C C . PRO B 1 233 ? 9.352 3.268 -1.536 1 98 233 PRO B C 1
ATOM 4343 O O . PRO B 1 233 ? 9.062 3.668 -0.406 1 98 233 PRO B O 1
ATOM 4346 N N . SER B 1 234 ? 10.164 3.869 -2.352 1 98.75 234 SER B N 1
ATOM 4347 C CA . SER B 1 234 ? 10.852 5.098 -1.982 1 98.75 234 SER B CA 1
ATOM 4348 C C . SER B 1 234 ? 9.898 6.285 -1.953 1 98.75 234 SER B C 1
ATOM 4350 O O . SER B 1 234 ? 9.297 6.633 -2.975 1 98.75 234 SER B O 1
ATOM 4352 N N . VAL B 1 235 ? 9.828 6.891 -0.816 1 98.88 235 VAL B N 1
ATOM 4353 C CA . VAL B 1 235 ? 8.977 8.07 -0.686 1 98.88 235 VAL B CA 1
ATOM 4354 C C . VAL B 1 235 ? 9.477 9.172 -1.618 1 98.88 235 VAL B C 1
ATOM 4356 O O . VAL B 1 235 ? 8.695 9.789 -2.342 1 98.88 235 VAL B O 1
ATOM 4359 N N . ALA B 1 236 ? 10.766 9.406 -1.643 1 98.94 236 ALA B N 1
ATOM 4360 C CA . ALA B 1 236 ? 11.367 10.469 -2.443 1 98.94 236 ALA B CA 1
ATOM 4361 C C . ALA B 1 236 ? 11.125 10.242 -3.932 1 98.94 236 ALA B C 1
ATOM 4363 O O . ALA B 1 236 ? 10.727 11.156 -4.652 1 98.94 236 ALA B O 1
ATOM 4364 N N . ARG B 1 237 ? 11.352 9.016 -4.426 1 98.88 237 ARG B N 1
ATOM 4365 C CA . ARG B 1 237 ? 11.195 8.719 -5.848 1 98.88 237 ARG B CA 1
ATOM 4366 C C . ARG B 1 237 ? 9.727 8.82 -6.266 1 98.88 237 ARG B C 1
ATOM 4368 O O . ARG B 1 237 ? 9.43 9.266 -7.379 1 98.88 237 ARG B O 1
ATOM 4375 N N . ARG B 1 238 ? 8.852 8.398 -5.406 1 98.94 238 ARG B N 1
ATOM 4376 C CA . ARG B 1 238 ? 7.434 8.5 -5.734 1 98.94 238 ARG B CA 1
ATOM 4377 C C . ARG B 1 238 ? 6.953 9.945 -5.668 1 98.94 238 ARG B C 1
ATOM 4379 O O . ARG B 1 238 ? 6.031 10.328 -6.391 1 98.94 238 ARG B O 1
ATOM 4386 N N . ILE B 1 239 ? 7.57 10.773 -4.781 1 99 239 ILE B N 1
ATOM 4387 C CA . ILE B 1 239 ? 7.262 12.203 -4.828 1 99 239 ILE B CA 1
ATOM 4388 C C . ILE B 1 239 ? 7.633 12.766 -6.195 1 99 239 ILE B C 1
ATOM 4390 O O . ILE B 1 239 ? 6.855 13.5 -6.805 1 99 239 ILE B O 1
ATOM 4394 N N . GLU B 1 240 ? 8.836 12.438 -6.66 1 98.94 240 GLU B N 1
ATOM 4395 C CA . GLU B 1 240 ? 9.273 12.914 -7.969 1 98.94 240 GLU B CA 1
ATOM 4396 C C . GLU B 1 240 ? 8.289 12.508 -9.062 1 98.94 240 GLU B C 1
ATOM 4398 O O . GLU B 1 240 ? 7.902 13.328 -9.898 1 98.94 240 GLU B O 1
ATOM 4403 N N . LEU B 1 241 ? 7.887 11.273 -9.047 1 98.94 241 LEU B N 1
ATOM 4404 C CA . LEU B 1 241 ? 6.941 10.766 -10.031 1 98.94 241 LEU B CA 1
ATOM 4405 C C . LEU B 1 241 ? 5.598 11.477 -9.914 1 98.94 241 LEU B C 1
ATOM 4407 O O . LEU B 1 241 ? 4.996 11.844 -10.922 1 98.94 241 LEU B O 1
ATOM 4411 N N . ALA B 1 242 ? 5.09 11.617 -8.711 1 99 242 ALA B N 1
ATOM 4412 C CA . ALA B 1 242 ? 3.805 12.258 -8.461 1 99 242 ALA B CA 1
ATOM 4413 C C . ALA B 1 242 ? 3.816 13.711 -8.938 1 99 242 ALA B C 1
ATOM 4415 O O . ALA B 1 242 ? 2.83 14.195 -9.5 1 99 242 ALA B O 1
ATOM 4416 N N . VAL B 1 243 ? 4.902 14.383 -8.641 1 98.94 243 VAL B N 1
ATOM 4417 C CA . VAL B 1 243 ? 5.055 15.773 -9.047 1 98.94 243 VAL B CA 1
ATOM 4418 C C . VAL B 1 243 ? 5.031 15.875 -10.57 1 98.94 243 VAL B C 1
ATOM 4420 O O . VAL B 1 243 ? 4.383 16.766 -11.133 1 98.94 243 VAL B O 1
ATOM 4423 N N . ASP B 1 244 ? 5.758 14.969 -11.25 1 98.88 244 ASP B N 1
ATOM 4424 C CA . ASP B 1 244 ? 5.738 14.93 -12.711 1 98.88 244 ASP B CA 1
ATOM 4425 C C . ASP B 1 244 ? 4.32 14.742 -13.242 1 98.88 244 ASP B C 1
ATOM 4427 O O . ASP B 1 244 ? 3.912 15.398 -14.195 1 98.88 244 ASP B O 1
ATOM 4431 N N . ILE B 1 245 ? 3.578 13.875 -12.641 1 98.94 245 ILE B N 1
ATOM 4432 C CA . ILE B 1 245 ? 2.191 13.633 -13.031 1 98.94 245 ILE B CA 1
ATOM 4433 C C . ILE B 1 245 ? 1.367 14.898 -12.797 1 98.94 245 ILE B C 1
ATOM 4435 O O . ILE B 1 245 ? 0.643 15.344 -13.688 1 98.94 245 ILE B O 1
ATOM 4439 N N . GLY B 1 246 ? 1.468 15.461 -11.578 1 98.88 246 GLY B N 1
ATOM 4440 C CA . GLY B 1 246 ? 0.708 16.656 -11.25 1 98.88 246 GLY B CA 1
ATOM 4441 C C . GLY B 1 246 ? 0.946 17.797 -12.219 1 98.88 246 GLY B C 1
ATOM 4442 O O . GLY B 1 246 ? 0.001 18.469 -12.641 1 98.88 246 GLY B O 1
ATOM 4443 N N . LYS B 1 247 ? 2.203 18.016 -12.594 1 98.75 247 LYS B N 1
ATOM 4444 C CA . LYS B 1 247 ? 2.596 19.125 -13.445 1 98.75 247 LYS B CA 1
ATOM 4445 C C . LYS B 1 247 ? 2.051 18.953 -14.859 1 98.75 247 LYS B C 1
ATOM 4447 O O . LYS B 1 247 ? 1.895 19.922 -15.594 1 98.75 247 LYS B O 1
ATOM 4452 N N . ARG B 1 248 ? 1.719 17.703 -15.258 1 98.12 248 ARG B N 1
ATOM 4453 C CA . ARG B 1 248 ? 1.24 17.438 -16.609 1 98.12 248 ARG B CA 1
ATOM 4454 C C . ARG B 1 248 ? -0.246 17.75 -16.734 1 98.12 248 ARG B C 1
ATOM 4456 O O . ARG B 1 248 ? -0.766 17.875 -17.844 1 98.12 248 ARG B O 1
ATOM 4463 N N . HIS B 1 249 ? -0.917 17.969 -15.641 1 98.56 249 HIS B N 1
ATOM 4464 C CA . HIS B 1 249 ? -2.354 18.219 -15.672 1 98.56 249 HIS B CA 1
ATOM 4465 C C . HIS B 1 249 ? -2.672 19.672 -15.398 1 98.56 249 HIS B C 1
ATOM 4467 O O . HIS B 1 249 ? -2.119 20.266 -14.469 1 98.56 249 HIS B O 1
ATOM 4473 N N . ARG B 1 250 ? -3.545 20.297 -16.141 1 96.69 250 ARG B N 1
ATOM 4474 C CA . ARG B 1 250 ? -3.977 21.672 -15.961 1 96.69 250 ARG B CA 1
ATOM 4475 C C . ARG B 1 250 ? -5.07 21.766 -14.898 1 96.69 250 ARG B C 1
ATOM 4477 O O . ARG B 1 250 ? -5.258 22.812 -14.281 1 96.69 250 ARG B O 1
ATOM 4484 N N . HIS B 1 251 ? -5.785 20.641 -14.766 1 97.75 251 HIS B N 1
ATOM 4485 C CA . HIS B 1 251 ? -6.918 20.625 -13.844 1 97.75 251 HIS B CA 1
ATOM 4486 C C . HIS B 1 251 ? -6.789 19.484 -12.844 1 97.75 251 HIS B C 1
ATOM 4488 O O . HIS B 1 251 ? -6.387 18.375 -13.211 1 97.75 251 HIS B O 1
ATOM 4494 N N . TRP B 1 252 ? -7.133 19.844 -11.539 1 98.62 252 TRP B N 1
ATOM 4495 C CA . TRP B 1 252 ? -6.984 18.828 -10.5 1 98.62 252 TRP B CA 1
ATOM 4496 C C . TRP B 1 252 ? -7.91 17.641 -10.742 1 98.62 252 TRP B C 1
ATOM 4498 O O . TRP B 1 252 ? -7.613 16.516 -10.336 1 98.62 252 TRP B O 1
ATOM 4508 N N . GLU B 1 253 ? -9.055 17.828 -11.516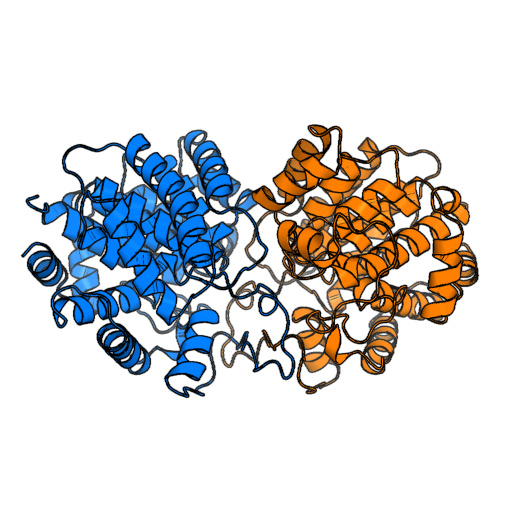 1 98.62 253 GLU B N 1
ATOM 4509 C CA . GLU B 1 253 ? -10.031 16.766 -11.758 1 98.62 253 GLU B CA 1
ATOM 4510 C C . GLU B 1 253 ? -9.43 15.625 -12.57 1 98.62 253 GLU B C 1
ATOM 4512 O O . GLU B 1 253 ? -9.797 14.461 -12.391 1 98.62 253 GLU B O 1
ATOM 4517 N N . THR B 1 254 ? -8.492 15.938 -13.461 1 98.69 254 THR B N 1
ATOM 4518 C CA . THR B 1 254 ? -7.828 14.898 -14.234 1 98.69 254 THR B CA 1
ATOM 4519 C C . THR B 1 254 ? -6.578 14.406 -13.516 1 98.69 254 THR B C 1
ATOM 4521 O O . THR B 1 254 ? -6.191 13.242 -13.656 1 98.69 254 THR B O 1
ATOM 4524 N N . ALA B 1 255 ? -5.906 15.266 -12.719 1 98.88 255 ALA B N 1
ATOM 4525 C CA . ALA B 1 255 ? -4.707 14.891 -11.969 1 98.88 255 ALA B CA 1
ATOM 4526 C C . ALA B 1 255 ? -5.027 13.828 -10.922 1 98.88 255 ALA B C 1
ATOM 4528 O O . ALA B 1 255 ? -4.258 12.883 -10.727 1 98.88 255 ALA B O 1
ATOM 4529 N N . VAL B 1 256 ? -6.207 14.016 -10.242 1 98.94 256 VAL B N 1
ATOM 4530 C CA . VAL B 1 256 ? -6.551 13.102 -9.156 1 98.94 256 VAL B CA 1
ATOM 4531 C C . VAL B 1 256 ? -6.727 11.688 -9.711 1 98.94 256 VAL B C 1
ATOM 4533 O O . VAL B 1 256 ? -6.41 10.711 -9.039 1 98.94 256 VAL B O 1
ATOM 4536 N N . VAL B 1 257 ? -7.184 11.539 -10.945 1 98.81 257 VAL B N 1
ATOM 4537 C CA . VAL B 1 257 ? -7.398 10.227 -11.547 1 98.81 257 VAL B CA 1
ATOM 4538 C C . VAL B 1 257 ? -6.059 9.523 -11.75 1 98.81 257 VAL B C 1
ATOM 4540 O O . VAL B 1 257 ? -5.871 8.391 -11.297 1 98.81 257 VAL B O 1
ATOM 4543 N N . GLU B 1 258 ? -5.137 10.188 -12.375 1 98.88 258 GLU B N 1
ATOM 4544 C CA . GLU B 1 258 ? -3.857 9.555 -12.688 1 98.88 258 GLU B CA 1
ATOM 4545 C C . GLU B 1 258 ? -3.023 9.344 -11.43 1 98.88 258 GLU B C 1
ATOM 4547 O O . GLU B 1 258 ? -2.342 8.328 -11.289 1 98.88 258 GLU B O 1
ATOM 4552 N N . LEU B 1 259 ? -3.004 10.328 -10.547 1 98.94 259 LEU B N 1
ATOM 4553 C CA . LEU B 1 259 ? -2.27 10.188 -9.297 1 98.94 259 LEU B CA 1
ATOM 4554 C C . LEU B 1 259 ? -2.789 9 -8.492 1 98.94 259 LEU B C 1
ATOM 4556 O O . LEU B 1 259 ? -2.004 8.227 -7.938 1 98.94 259 LEU B O 1
ATOM 4560 N N . ALA B 1 260 ? -4.129 8.867 -8.398 1 98.81 260 ALA B N 1
ATOM 4561 C CA . ALA B 1 260 ? -4.707 7.738 -7.676 1 98.81 260 ALA B CA 1
ATOM 4562 C C . ALA B 1 260 ? -4.352 6.414 -8.344 1 98.81 260 ALA B C 1
ATOM 4564 O O . ALA B 1 260 ? -4.074 5.422 -7.66 1 98.81 260 ALA B O 1
ATOM 4565 N N . ASP B 1 261 ? -4.34 6.391 -9.656 1 98.69 261 ASP B N 1
ATOM 4566 C CA . ASP B 1 261 ? -4.094 5.172 -10.422 1 98.69 261 ASP B CA 1
ATOM 4567 C C . ASP B 1 261 ? -2.637 4.73 -10.297 1 98.69 261 ASP B C 1
ATOM 4569 O O . ASP B 1 261 ? -2.348 3.533 -10.219 1 98.69 261 ASP B O 1
ATOM 4573 N N . ILE B 1 262 ? -1.714 5.676 -10.281 1 98.88 262 ILE B N 1
ATOM 4574 C CA . ILE B 1 262 ? -0.299 5.355 -10.438 1 98.88 262 ILE B CA 1
ATOM 4575 C C . ILE B 1 262 ? 0.387 5.375 -9.07 1 98.88 262 ILE B C 1
ATOM 4577 O O . ILE B 1 262 ? 1.143 4.457 -8.734 1 98.88 262 ILE B O 1
ATOM 4581 N N . ILE B 1 263 ? 0.117 6.391 -8.258 1 98.88 263 ILE B N 1
ATOM 4582 C CA . ILE B 1 263 ? 0.782 6.566 -6.973 1 98.88 263 ILE B CA 1
ATOM 4583 C C . ILE B 1 263 ? -0.026 5.875 -5.879 1 98.88 263 ILE B C 1
ATOM 4585 O O . ILE B 1 263 ? 0.535 5.176 -5.031 1 98.88 263 ILE B O 1
ATOM 4589 N N . GLY B 1 264 ? -1.309 6.02 -5.93 1 98.25 264 GLY B N 1
ATOM 4590 C CA . GLY B 1 264 ? -2.178 5.66 -4.82 1 98.25 264 GLY B CA 1
ATOM 4591 C C . GLY B 1 264 ? -2.355 6.781 -3.812 1 98.25 264 GLY B C 1
ATOM 4592 O O . GLY B 1 264 ? -1.604 7.758 -3.824 1 98.25 264 GLY B O 1
ATOM 4593 N N . SER B 1 265 ? -3.365 6.66 -2.99 1 98.19 265 SER B N 1
ATOM 4594 C CA . SER B 1 265 ? -3.689 7.641 -1.96 1 98.19 265 SER B CA 1
ATOM 4595 C C . SER B 1 265 ? -4.176 6.961 -0.684 1 98.19 265 SER B C 1
ATOM 4597 O O . SER B 1 265 ? -5.09 7.457 -0.021 1 98.19 265 SER B O 1
ATOM 4599 N N . GLY B 1 266 ? -3.633 5.871 -0.391 1 95.38 266 GLY B N 1
ATOM 4600 C CA . GLY B 1 266 ? -4.09 5.066 0.73 1 95.38 266 GLY B CA 1
ATOM 4601 C C . GLY B 1 266 ? -3.244 5.238 1.977 1 95.38 266 GLY B C 1
ATOM 4602 O O . GLY B 1 266 ? -2.57 6.258 2.137 1 95.38 266 GLY B O 1
ATOM 4603 N N . LEU B 1 267 ? -3.266 4.281 2.877 1 93.5 267 LEU B N 1
ATOM 4604 C CA . LEU B 1 267 ? -2.746 4.297 4.238 1 93.5 267 LEU B CA 1
ATOM 4605 C C . LEU B 1 267 ? -1.222 4.367 4.238 1 93.5 267 LEU B C 1
ATOM 4607 O O . LEU B 1 267 ? -0.623 4.973 5.129 1 93.5 267 LEU B O 1
ATOM 4611 N N . HIS B 1 268 ? -0.636 3.766 3.279 1 95.19 268 HIS B N 1
ATOM 4612 C CA . HIS B 1 268 ? 0.82 3.676 3.27 1 95.19 268 HIS B CA 1
ATOM 4613 C C . HIS B 1 268 ? 1.455 5.039 3.008 1 95.19 268 HIS B C 1
ATOM 4615 O O . HIS B 1 268 ? 0.972 5.801 2.17 1 95.19 268 HIS B O 1
ATOM 4621 N N . VAL B 1 269 ? 2.566 5.324 3.631 1 98.06 269 VAL B N 1
ATOM 4622 C CA . VAL B 1 269 ? 3.23 6.621 3.57 1 98.06 269 VAL B CA 1
ATOM 4623 C C . VAL B 1 269 ? 3.721 6.887 2.148 1 98.06 269 VAL B C 1
ATOM 4625 O O . VAL B 1 269 ? 3.707 8.031 1.685 1 98.06 269 VAL B O 1
ATOM 4628 N N . SER B 1 270 ? 4.078 5.84 1.417 1 98.06 270 SER B N 1
ATOM 4629 C CA . SER B 1 270 ? 4.625 5.977 0.071 1 98.06 270 SER B CA 1
ATOM 4630 C C . SER B 1 270 ? 3.518 6.188 -0.956 1 98.06 270 SER B C 1
ATOM 4632 O O . SER B 1 270 ? 3.787 6.32 -2.15 1 98.06 270 SER B O 1
ATOM 4634 N N . GLU B 1 271 ? 2.281 6.156 -0.523 1 98.19 271 GLU B N 1
ATOM 4635 C CA . GLU B 1 271 ? 1.157 6.547 -1.368 1 98.19 271 GLU B CA 1
ATOM 4636 C C . GLU B 1 271 ? 0.669 7.953 -1.02 1 98.19 271 GLU B C 1
ATOM 4638 O O . GLU B 1 271 ? 0.706 8.852 -1.858 1 98.19 271 GLU B O 1
ATOM 4643 N N . ALA B 1 272 ? 0.371 8.18 0.211 1 98.75 272 ALA B N 1
ATOM 4644 C CA . ALA B 1 272 ? -0.306 9.391 0.667 1 98.75 272 ALA B CA 1
ATOM 4645 C C . ALA B 1 272 ? 0.584 10.617 0.49 1 98.75 272 ALA B C 1
ATOM 4647 O O . ALA B 1 272 ? 0.135 11.648 -0.007 1 98.75 272 ALA B O 1
ATOM 4648 N N . VAL B 1 273 ? 1.85 10.531 0.892 1 98.94 273 VAL B N 1
ATOM 4649 C CA . VAL B 1 273 ? 2.734 11.688 0.883 1 98.94 273 VAL B CA 1
ATOM 4650 C C . VAL B 1 273 ? 3.037 12.094 -0.557 1 98.94 273 VAL B C 1
ATOM 4652 O O . VAL B 1 273 ? 2.854 13.258 -0.93 1 98.94 273 VAL B O 1
ATOM 4655 N N . PRO B 1 274 ? 3.469 11.156 -1.423 1 99 274 PRO B N 1
ATOM 4656 C CA . PRO B 1 274 ? 3.678 11.547 -2.82 1 99 274 PRO B CA 1
ATOM 4657 C C . PRO B 1 274 ? 2.414 12.102 -3.475 1 99 274 PRO B C 1
ATOM 4659 O O . PRO B 1 274 ? 2.486 13.047 -4.266 1 99 274 PRO B O 1
ATOM 4662 N N . ALA B 1 275 ? 1.257 11.516 -3.164 1 98.94 275 ALA B N 1
ATOM 4663 C CA . ALA B 1 275 ? 0.007 12.023 -3.725 1 98.94 275 ALA B CA 1
ATOM 4664 C C . ALA B 1 275 ? -0.204 13.492 -3.357 1 98.94 275 ALA B C 1
ATOM 4666 O O . ALA B 1 275 ? -0.612 14.297 -4.199 1 98.94 275 ALA B O 1
ATOM 4667 N N . ALA B 1 276 ? 0.043 13.852 -2.105 1 99 276 ALA B N 1
ATOM 4668 C CA . ALA B 1 276 ? -0.102 15.234 -1.654 1 99 276 ALA B CA 1
ATOM 4669 C C . ALA B 1 276 ? 0.808 16.172 -2.447 1 99 276 ALA B C 1
ATOM 4671 O O . ALA B 1 276 ? 0.396 17.266 -2.836 1 99 276 ALA B O 1
ATOM 4672 N N . PHE B 1 277 ? 2.025 15.766 -2.703 1 99 277 PHE B N 1
ATOM 4673 C CA . PHE B 1 277 ? 2.967 16.578 -3.461 1 99 277 PHE B CA 1
ATOM 4674 C C . PHE B 1 277 ? 2.52 16.719 -4.914 1 99 277 PHE B C 1
ATOM 4676 O O . PHE B 1 277 ? 2.689 17.781 -5.523 1 99 277 PHE B O 1
ATOM 4683 N N . GLY B 1 278 ? 2.008 15.586 -5.5 1 99 278 GLY B N 1
ATOM 4684 C CA . GLY B 1 278 ? 1.474 15.664 -6.852 1 99 278 GLY B CA 1
ATOM 4685 C C . GLY B 1 278 ? 0.329 16.656 -6.98 1 99 278 GLY B C 1
ATOM 4686 O O . GLY B 1 278 ? 0.264 17.406 -7.949 1 99 278 GLY B O 1
ATOM 4687 N N . LEU B 1 279 ? -0.535 16.625 -6.031 1 98.94 279 LEU B N 1
ATOM 4688 C CA . LEU B 1 279 ? -1.671 17.531 -6.039 1 98.94 279 LEU B CA 1
ATOM 4689 C C . LEU B 1 279 ? -1.207 18.984 -5.887 1 98.94 279 LEU B C 1
ATOM 4691 O O . LEU B 1 279 ? -1.714 19.875 -6.566 1 98.94 279 LEU B O 1
ATOM 4695 N N . PHE B 1 280 ? -0.279 19.25 -4.957 1 98.94 280 PHE B N 1
ATOM 4696 C CA . PHE B 1 280 ? 0.289 20.594 -4.797 1 98.94 280 PHE B CA 1
ATOM 4697 C C . PHE B 1 280 ? 0.898 21.078 -6.105 1 98.94 280 PHE B C 1
ATOM 4699 O O . PHE B 1 280 ? 0.7 22.234 -6.5 1 98.94 280 PHE B O 1
ATOM 4706 N N . ALA B 1 281 ? 1.622 20.125 -6.758 1 98.94 281 ALA B N 1
ATOM 4707 C CA . ALA B 1 281 ? 2.266 20.469 -8.023 1 98.94 281 ALA B CA 1
ATOM 4708 C C . ALA B 1 281 ? 1.23 20.828 -9.086 1 98.94 281 ALA B C 1
ATOM 4710 O O . ALA B 1 281 ? 1.477 21.688 -9.945 1 98.94 281 ALA B O 1
ATOM 4711 N N . CYS B 1 282 ? 0.111 20.219 -9.031 1 98.88 282 CYS B N 1
ATOM 4712 C CA . CYS B 1 282 ? -0.957 20.469 -10 1 98.88 282 CYS B CA 1
ATOM 4713 C C . CYS B 1 282 ? -1.642 21.812 -9.719 1 98.88 282 CYS B C 1
ATOM 4715 O O . CYS B 1 282 ? -2.119 22.469 -10.648 1 98.88 282 CYS B O 1
ATOM 4717 N N . CYS B 1 283 ? -1.672 22.203 -8.422 1 98.44 283 CYS B N 1
ATOM 4718 C CA . CYS B 1 283 ? -2.439 23.375 -8.016 1 98.44 283 CYS B CA 1
ATOM 4719 C C . CYS B 1 283 ? -1.556 24.391 -7.293 1 98.44 283 CYS B C 1
ATOM 4721 O O . CYS B 1 283 ? -1.897 24.859 -6.203 1 98.44 283 CYS B O 1
ATOM 4723 N N . PRO B 1 284 ? -0.472 24.797 -7.91 1 97.69 284 PRO B N 1
ATOM 4724 C CA . PRO B 1 284 ? 0.458 25.672 -7.18 1 97.69 284 PRO B CA 1
ATOM 4725 C C . PRO B 1 284 ? -0.105 27.062 -6.934 1 97.69 284 PRO B C 1
ATOM 4727 O O . PRO B 1 284 ? 0.355 27.766 -6.031 1 97.69 284 PRO B O 1
ATOM 4730 N N . ASN B 1 285 ? -1.14 27.484 -7.633 1 98.06 285 ASN B N 1
ATOM 4731 C CA . ASN B 1 285 ? -1.605 28.859 -7.559 1 98.06 285 ASN B CA 1
ATOM 4732 C C . ASN B 1 285 ? -2.961 28.969 -6.867 1 98.06 285 ASN B C 1
ATOM 4734 O O . ASN B 1 285 ? -3.58 30.031 -6.855 1 98.06 285 ASN B O 1
ATOM 4738 N N . SER B 1 286 ? -3.443 27.875 -6.348 1 98.62 286 SER B N 1
ATOM 4739 C CA . SER B 1 286 ? -4.738 27.891 -5.672 1 98.62 286 SER B CA 1
ATOM 4740 C C . SER B 1 286 ? -4.738 26.969 -4.457 1 98.62 286 SER B C 1
ATOM 4742 O O . SER B 1 286 ? -4.805 25.75 -4.594 1 98.62 286 SER B O 1
ATOM 4744 N N . ALA B 1 287 ? -4.758 27.562 -3.301 1 98.56 287 ALA B N 1
ATOM 4745 C CA . ALA B 1 287 ? -4.805 26.797 -2.061 1 98.56 287 ALA B CA 1
ATOM 4746 C C . ALA B 1 287 ? -6.121 26.031 -1.936 1 98.56 287 ALA B C 1
ATOM 4748 O O . ALA B 1 287 ? -6.141 24.906 -1.457 1 98.56 287 ALA B O 1
ATOM 4749 N N . VAL B 1 288 ? -7.199 26.625 -2.391 1 98.81 288 VAL B N 1
ATOM 4750 C CA . VAL B 1 288 ? -8.523 26.016 -2.303 1 98.81 288 VAL B CA 1
ATOM 4751 C C . VAL B 1 288 ? -8.594 24.797 -3.223 1 98.81 288 VAL B C 1
ATOM 4753 O O . VAL B 1 288 ? -9.078 23.734 -2.824 1 98.81 288 VAL B O 1
ATOM 4756 N N . ASP B 1 289 ? -8.031 24.906 -4.469 1 98.88 289 ASP B N 1
ATOM 4757 C CA . ASP B 1 289 ? -8.039 23.797 -5.406 1 98.88 289 ASP B CA 1
ATOM 4758 C C . ASP B 1 289 ? -7.184 22.641 -4.883 1 98.88 289 ASP B C 1
ATOM 4760 O O . ASP B 1 289 ? -7.512 21.469 -5.105 1 98.88 289 ASP B O 1
ATOM 4764 N N . ALA B 1 290 ? -6.082 22.984 -4.25 1 98.81 290 ALA B N 1
ATOM 4765 C CA . ALA B 1 290 ? -5.23 21.953 -3.664 1 98.81 290 ALA B CA 1
ATOM 4766 C C . ALA B 1 290 ? -5.996 21.125 -2.629 1 98.81 290 ALA B C 1
ATOM 4768 O O . ALA B 1 290 ? -5.941 19.906 -2.639 1 98.81 290 ALA B O 1
ATOM 4769 N N . ILE B 1 291 ? -6.73 21.812 -1.787 1 98.75 291 ILE B N 1
ATOM 4770 C CA . ILE B 1 291 ? -7.527 21.156 -0.757 1 98.75 291 ILE B CA 1
ATOM 4771 C C . ILE B 1 291 ? -8.609 20.297 -1.411 1 98.75 291 ILE B C 1
ATOM 4773 O O . ILE B 1 291 ? -8.766 19.125 -1.074 1 98.75 291 ILE B O 1
ATOM 4777 N N . ILE B 1 292 ? -9.344 20.875 -2.361 1 98.88 292 ILE B N 1
ATOM 4778 C CA . ILE B 1 292 ? -10.469 20.203 -3.006 1 98.88 292 ILE B CA 1
ATOM 4779 C C . ILE B 1 292 ? -9.969 18.969 -3.748 1 98.88 292 ILE B C 1
ATOM 4781 O O . ILE B 1 292 ? -10.641 17.938 -3.762 1 98.88 292 ILE B O 1
ATOM 4785 N N . SER B 1 293 ? -8.82 19.047 -4.363 1 98.94 293 SER B N 1
ATOM 4786 C CA . SER B 1 293 ? -8.25 17.906 -5.059 1 98.94 293 SER B CA 1
ATOM 4787 C C . SER B 1 293 ? -7.992 16.75 -4.094 1 98.94 293 SER B C 1
ATOM 4789 O O . SER B 1 293 ? -8.328 15.602 -4.387 1 98.94 293 SER B O 1
ATOM 4791 N N . GLY B 1 294 ? -7.367 17.016 -2.936 1 98.94 294 GLY B N 1
ATOM 4792 C CA . GLY B 1 294 ? -7.133 16 -1.925 1 98.94 294 GLY B CA 1
ATOM 4793 C C . GLY B 1 294 ? -8.414 15.398 -1.38 1 98.94 294 GLY B C 1
ATOM 4794 O O . GLY B 1 294 ? -8.484 14.188 -1.134 1 98.94 294 GLY B O 1
ATOM 4795 N N . VAL B 1 295 ? -9.43 16.219 -1.245 1 98.94 295 VAL B N 1
ATOM 4796 C CA . VAL B 1 295 ? -10.734 15.812 -0.719 1 98.94 295 VAL B CA 1
ATOM 4797 C C . VAL B 1 295 ? -11.391 14.812 -1.672 1 98.94 295 VAL B C 1
ATOM 4799 O O . VAL B 1 295 ? -12.141 13.938 -1.241 1 98.94 295 VAL B O 1
ATOM 4802 N N . ASN B 1 296 ? -11.023 14.883 -2.932 1 98.94 296 ASN B N 1
ATOM 4803 C CA . ASN B 1 296 ? -11.773 14.141 -3.939 1 98.94 296 ASN B CA 1
ATOM 4804 C C . ASN B 1 296 ? -10.922 13.062 -4.602 1 98.94 296 ASN B C 1
ATOM 4806 O O . ASN B 1 296 ? -11.359 12.406 -5.543 1 98.94 296 ASN B O 1
ATOM 4810 N N . ILE B 1 297 ? -9.695 12.828 -4.133 1 98.88 297 ILE B N 1
ATOM 4811 C CA . ILE B 1 297 ? -8.773 11.922 -4.812 1 98.88 297 ILE B CA 1
ATOM 4812 C C . ILE B 1 297 ? -9.188 10.477 -4.543 1 98.88 297 ILE B C 1
ATOM 4814 O O . ILE B 1 297 ? -8.789 9.562 -5.27 1 98.88 297 ILE B O 1
ATOM 4818 N N . GLY B 1 298 ? -10 10.234 -3.473 1 98.19 298 GLY B N 1
ATOM 4819 C CA . GLY B 1 298 ? -10.414 8.891 -3.105 1 98.19 298 GLY B CA 1
ATOM 4820 C C . GLY B 1 298 ? -9.492 8.234 -2.094 1 98.19 298 GLY B C 1
ATOM 4821 O O . GLY B 1 298 ? -8.352 8.664 -1.919 1 98.19 2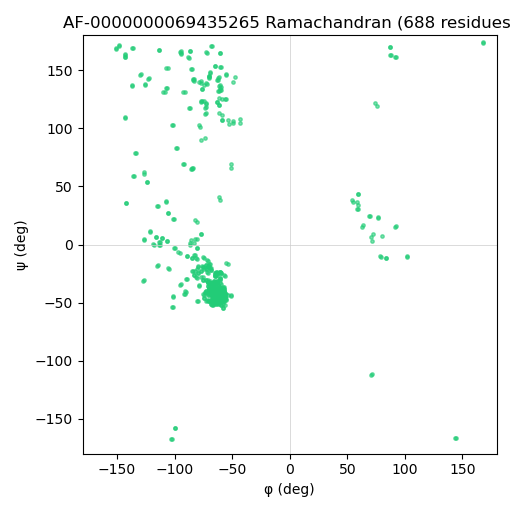98 GLY B O 1
ATOM 4822 N N . ASN B 1 299 ? -10.047 7.152 -1.41 1 96.75 299 ASN B N 1
ATOM 4823 C CA . ASN B 1 299 ? -9.32 6.348 -0.434 1 96.75 299 ASN B CA 1
ATOM 4824 C C . ASN B 1 299 ? -9.055 7.129 0.851 1 96.75 299 ASN B C 1
ATOM 4826 O O . ASN B 1 299 ? -10 7.52 1.548 1 96.75 299 ASN B O 1
ATOM 4830 N N . ASP B 1 300 ? -7.797 7.453 1.132 1 96.81 300 ASP B N 1
ATOM 4831 C CA . ASP B 1 300 ? -7.469 8.117 2.387 1 96.81 300 ASP B CA 1
ATOM 4832 C C . ASP B 1 300 ? -7.484 9.641 2.223 1 96.81 300 ASP B C 1
ATOM 4834 O O . ASP B 1 300 ? -6.473 10.305 2.447 1 96.81 300 ASP B O 1
ATOM 4838 N N . THR B 1 301 ? -8.648 10.18 2.023 1 98.5 301 THR B N 1
ATOM 4839 C CA . THR B 1 301 ? -8.836 11.547 1.535 1 98.5 301 THR B CA 1
ATOM 4840 C C . THR B 1 301 ? -8.539 12.555 2.637 1 98.5 301 THR B C 1
ATOM 4842 O O . THR B 1 301 ? -7.906 13.586 2.387 1 98.5 301 THR B O 1
ATOM 4845 N N . ASP B 1 302 ? -8.992 12.328 3.859 1 98.38 302 ASP B N 1
ATOM 4846 C CA . ASP B 1 302 ? -8.727 13.305 4.914 1 98.38 302 ASP B CA 1
ATOM 4847 C C . ASP B 1 302 ? -7.227 13.477 5.141 1 98.38 302 ASP B C 1
ATOM 4849 O O . ASP B 1 302 ? -6.742 14.602 5.293 1 98.38 302 ASP B O 1
ATOM 4853 N N . THR B 1 303 ? -6.48 12.375 5.047 1 98.62 303 THR B N 1
ATOM 4854 C CA . THR B 1 303 ? -5.039 12.414 5.281 1 98.62 303 THR B CA 1
ATOM 4855 C C . THR B 1 303 ? -4.32 13.117 4.133 1 98.62 303 THR B C 1
ATOM 4857 O O . THR B 1 303 ? -3.5 14.008 4.363 1 98.62 303 THR B O 1
ATOM 4860 N N . VAL B 1 304 ? -4.625 12.758 2.902 1 98.94 304 VAL B N 1
ATOM 4861 C CA . VAL B 1 304 ? -3.986 13.367 1.743 1 98.94 304 VAL B CA 1
ATOM 4862 C C . VAL B 1 304 ? -4.328 14.852 1.688 1 98.94 304 VAL B C 1
ATOM 4864 O O . VAL B 1 304 ? -3.457 15.688 1.444 1 98.94 304 VAL B O 1
ATOM 4867 N N . ALA B 1 305 ? -5.559 15.156 1.963 1 98.94 305 ALA B N 1
ATOM 4868 C CA . ALA B 1 305 ? -6.02 16.547 1.921 1 98.94 305 ALA B CA 1
ATOM 4869 C C . ALA B 1 305 ? -5.34 17.375 3 1 98.94 305 ALA B C 1
ATOM 4871 O O . ALA B 1 305 ? -4.898 18.5 2.738 1 98.94 305 ALA B O 1
ATOM 4872 N N . THR B 1 306 ? -5.289 16.844 4.238 1 98.94 306 THR B N 1
ATOM 4873 C CA . THR B 1 306 ? -4.676 17.594 5.328 1 98.94 306 THR B CA 1
ATOM 4874 C C . THR B 1 306 ? -3.229 17.938 5.004 1 98.94 306 THR B C 1
ATOM 4876 O O . THR B 1 306 ? -2.771 19.047 5.285 1 98.94 306 THR B O 1
ATOM 4879 N N . MET B 1 307 ? -2.508 17.047 4.371 1 98.94 307 MET B N 1
ATOM 4880 C CA . MET B 1 307 ? -1.1 17.266 4.055 1 98.94 307 MET B CA 1
ATOM 4881 C C . MET B 1 307 ? -0.943 18.328 2.971 1 98.94 307 MET B C 1
ATOM 4883 O O . MET B 1 307 ? -0.156 19.266 3.121 1 98.94 307 MET B O 1
ATOM 4887 N N . VAL B 1 308 ? -1.705 18.219 1.876 1 98.94 308 VAL B N 1
ATOM 4888 C CA . VAL B 1 308 ? -1.562 19.203 0.807 1 98.94 308 VAL B CA 1
ATOM 4889 C C . VAL B 1 308 ? -2.098 20.547 1.273 1 98.94 308 VAL B C 1
ATOM 4891 O O . VAL B 1 308 ? -1.583 21.594 0.878 1 98.94 308 VAL B O 1
ATOM 4894 N N . GLY B 1 309 ? -3.141 20.547 2.135 1 98.94 309 GLY B N 1
ATOM 4895 C CA . GLY B 1 309 ? -3.664 21.766 2.713 1 98.94 309 GLY B CA 1
ATOM 4896 C C . GLY B 1 309 ? -2.664 22.484 3.598 1 98.94 309 GLY B C 1
ATOM 4897 O O . GLY B 1 309 ? -2.6 23.719 3.6 1 98.94 309 GLY B O 1
ATOM 4898 N N . ALA B 1 310 ? -1.914 21.734 4.387 1 98.94 310 ALA B N 1
ATOM 4899 C CA . ALA B 1 310 ? -0.883 22.328 5.234 1 98.94 310 ALA B CA 1
ATOM 4900 C C . ALA B 1 310 ? 0.173 23.047 4.395 1 98.94 310 ALA B C 1
ATOM 4902 O O . ALA B 1 310 ? 0.538 24.188 4.688 1 98.94 310 ALA B O 1
ATOM 4903 N N . ILE B 1 311 ? 0.633 22.406 3.336 1 98.94 311 ILE B N 1
ATOM 4904 C CA . ILE B 1 311 ? 1.663 22.984 2.475 1 98.94 311 ILE B CA 1
ATOM 4905 C C . ILE B 1 311 ? 1.12 24.219 1.772 1 98.94 311 ILE B C 1
ATOM 4907 O O . ILE B 1 311 ? 1.74 25.281 1.812 1 98.94 311 ILE B O 1
ATOM 4911 N N . SER B 1 312 ? -0.023 24.094 1.142 1 98.88 312 SER B N 1
ATOM 4912 C CA . SER B 1 312 ? -0.589 25.172 0.335 1 98.88 312 SER B CA 1
ATOM 4913 C C . SER B 1 312 ? -0.997 26.344 1.202 1 98.88 312 SER B C 1
ATOM 4915 O O . SER B 1 312 ? -0.833 27.5 0.801 1 98.88 312 SER B O 1
ATOM 4917 N N . GLY B 1 313 ? -1.604 26 2.346 1 98.88 313 GLY B N 1
ATOM 4918 C CA . GLY B 1 313 ? -1.957 27.062 3.271 1 98.88 313 GLY B CA 1
ATOM 4919 C C . GLY B 1 313 ? -0.755 27.828 3.787 1 98.88 313 GLY B C 1
ATOM 4920 O O . GLY B 1 313 ? -0.808 29.047 3.932 1 98.88 313 GLY B O 1
ATOM 4921 N N . ALA B 1 314 ? 0.289 27.125 4.129 1 98.81 314 ALA B N 1
ATOM 4922 C CA . ALA B 1 314 ? 1.532 27.766 4.531 1 98.81 314 ALA B CA 1
ATOM 4923 C C . ALA B 1 314 ? 2.074 28.656 3.414 1 98.81 314 ALA B C 1
ATOM 4925 O O . ALA B 1 314 ? 2.578 29.75 3.672 1 98.81 314 ALA B O 1
ATOM 4926 N N . PHE B 1 315 ? 1.987 28.234 2.178 1 98.81 315 PHE B N 1
ATOM 4927 C CA . PHE B 1 315 ? 2.535 28.906 1.007 1 98.81 315 PHE B CA 1
ATOM 4928 C C . PHE B 1 315 ? 1.768 30.203 0.714 1 98.81 315 PHE B C 1
ATOM 4930 O O . PHE B 1 315 ? 2.369 31.234 0.465 1 98.81 315 PHE B O 1
ATOM 4937 N N . HIS B 1 316 ? 0.424 30.156 0.865 1 98.38 316 HIS B N 1
ATOM 4938 C CA . HIS B 1 316 ? -0.409 31.25 0.359 1 98.38 316 HIS B CA 1
ATOM 4939 C C . HIS B 1 316 ? -0.907 32.125 1.494 1 98.38 316 HIS B C 1
ATOM 4941 O O . HIS B 1 316 ? -1.289 33.281 1.267 1 98.38 316 HIS B O 1
ATOM 4947 N N . GLY B 1 317 ? -0.918 31.594 2.703 1 98.12 317 GLY B N 1
ATOM 4948 C CA . GLY B 1 317 ? -1.467 32.344 3.824 1 98.12 317 GLY B CA 1
ATOM 4949 C C . GLY B 1 317 ? -2.963 32.156 3.988 1 98.12 317 GLY B C 1
ATOM 4950 O O . GLY B 1 317 ? -3.631 31.625 3.096 1 98.12 317 GLY B O 1
ATOM 4951 N N . VAL B 1 318 ? -3.498 32.625 5.078 1 98.25 318 VAL B N 1
ATOM 4952 C CA . VAL B 1 318 ? -4.875 32.344 5.469 1 98.25 318 VAL B CA 1
ATOM 4953 C C . VAL B 1 318 ? -5.836 33.094 4.551 1 98.25 318 VAL B C 1
ATOM 4955 O O . VAL B 1 318 ? -6.965 32.656 4.324 1 98.25 318 VAL B O 1
ATOM 4958 N N . GLU B 1 319 ? -5.383 34.156 3.965 1 97.81 319 GLU B N 1
ATOM 4959 C CA . GLU B 1 319 ? -6.238 35 3.127 1 97.81 319 GLU B CA 1
ATOM 4960 C C . GLU B 1 319 ? -6.586 34.281 1.817 1 97.81 319 GLU B C 1
ATOM 4962 O O . GLU B 1 319 ? -7.504 34.688 1.108 1 97.81 319 GLU B O 1
ATOM 4967 N N . ALA B 1 320 ? -5.855 33.219 1.553 1 98.06 320 ALA B N 1
ATOM 4968 C CA . ALA B 1 320 ? -6.105 32.469 0.324 1 98.06 320 ALA B CA 1
ATOM 4969 C C . ALA B 1 320 ? -7.363 31.625 0.448 1 98.06 320 ALA B C 1
ATOM 4971 O O . ALA B 1 320 ? -7.887 31.125 -0.553 1 98.06 320 ALA B O 1
ATOM 4972 N N . PHE B 1 321 ? -7.91 31.5 1.641 1 98.44 321 PHE B N 1
ATOM 4973 C CA . PHE B 1 321 ? -9.078 30.656 1.883 1 98.44 321 PHE B CA 1
ATOM 4974 C C . PHE B 1 321 ? -10.32 31.516 2.119 1 98.44 321 PHE B C 1
ATOM 4976 O O . PHE B 1 321 ? -10.219 32.656 2.582 1 98.44 321 PHE B O 1
ATOM 4983 N N . PRO B 1 322 ? -11.508 30.969 1.782 1 98.06 322 PRO B N 1
ATOM 4984 C CA . PRO B 1 322 ? -12.734 31.641 2.217 1 98.06 322 PRO B CA 1
ATOM 4985 C C . PRO B 1 322 ? -12.781 31.859 3.727 1 98.06 322 PRO B C 1
ATOM 4987 O O . PRO B 1 322 ? -12.336 31 4.496 1 98.06 322 PRO B O 1
ATOM 4990 N N . ALA B 1 323 ? -13.367 32.906 4.156 1 96.69 323 ALA B N 1
ATOM 4991 C CA . ALA B 1 323 ? -13.414 33.281 5.566 1 96.69 323 ALA B CA 1
ATOM 4992 C C . ALA B 1 323 ? -14.18 32.25 6.387 1 96.69 323 ALA B C 1
ATOM 4994 O O . ALA B 1 323 ? -13.867 32.031 7.562 1 96.69 323 ALA B O 1
ATOM 4995 N N . ASP B 1 324 ? -15.039 31.594 5.801 1 97.06 324 ASP B N 1
ATOM 4996 C CA . ASP B 1 324 ? -15.891 30.672 6.535 1 97.06 324 ASP B CA 1
ATOM 4997 C C . ASP B 1 324 ? -15.094 29.422 6.957 1 97.06 324 ASP B C 1
ATOM 4999 O O . ASP B 1 324 ? -15.523 28.688 7.84 1 97.06 324 ASP B O 1
ATOM 5003 N N . TYR B 1 325 ? -13.922 29.172 6.32 1 98.5 325 TYR B N 1
ATOM 5004 C CA . TYR B 1 325 ? -13.102 28.047 6.762 1 98.5 325 TYR B CA 1
ATOM 5005 C C . TYR B 1 325 ? -12.734 28.188 8.234 1 98.5 325 TYR B C 1
ATOM 5007 O O . TYR B 1 325 ? -13.125 27.359 9.055 1 98.5 325 TYR B O 1
ATOM 5015 N N . LEU B 1 326 ? -12.148 29.312 8.539 1 98.56 326 LEU B N 1
ATOM 5016 C CA . LEU B 1 326 ? -11.68 29.531 9.906 1 98.56 326 LEU B CA 1
ATOM 5017 C C . LEU B 1 326 ? -12.852 29.547 10.883 1 98.56 326 LEU B C 1
ATOM 5019 O O . LEU B 1 326 ? -12.797 28.922 11.938 1 98.56 326 LEU B O 1
ATOM 5023 N N . THR B 1 327 ? -13.922 30.25 10.555 1 98.44 327 THR B N 1
ATOM 5024 C CA . THR B 1 327 ? -15.039 30.406 11.477 1 98.44 327 THR B CA 1
ATOM 5025 C C . THR B 1 327 ? -15.734 29.062 11.719 1 98.44 327 THR B C 1
ATOM 5027 O O . THR B 1 327 ? -16.109 28.75 12.852 1 98.44 327 THR B O 1
ATOM 5030 N N . THR B 1 328 ? -15.891 28.297 10.688 1 98.69 328 THR B N 1
ATOM 5031 C CA . THR B 1 328 ? -16.516 26.984 10.812 1 98.69 328 THR B CA 1
ATOM 5032 C C . THR B 1 328 ? -15.648 26.047 11.656 1 98.69 328 THR B C 1
ATOM 5034 O O . THR B 1 328 ? -16.156 25.375 12.555 1 98.69 328 THR B O 1
ATOM 5037 N N . LEU B 1 329 ? -14.359 26.016 11.383 1 98.81 329 LEU B N 1
ATOM 5038 C CA . LEU B 1 329 ? -13.438 25.141 12.109 1 98.81 329 LEU B CA 1
ATOM 5039 C C . LEU B 1 329 ? -13.43 25.469 13.594 1 98.81 329 LEU B C 1
ATOM 5041 O O . LEU B 1 329 ? -13.492 24.562 14.438 1 98.81 329 LEU B O 1
ATOM 5045 N N . ASP B 1 330 ? -13.336 26.75 13.891 1 98.69 330 ASP B N 1
ATOM 5046 C CA . ASP B 1 330 ? -13.297 27.172 15.281 1 98.69 330 ASP B CA 1
ATOM 5047 C C . ASP B 1 330 ? -14.594 26.812 16 1 98.69 330 ASP B C 1
ATOM 5049 O O . ASP B 1 330 ? -14.562 26.312 17.125 1 98.69 330 ASP B O 1
ATOM 5053 N N . ARG B 1 331 ? -15.664 27.062 15.344 1 98.62 331 ARG B N 1
ATOM 5054 C CA . ARG B 1 331 ? -16.969 26.797 15.953 1 98.62 331 ARG B CA 1
ATOM 5055 C C . ARG B 1 331 ? -17.203 25.297 16.141 1 98.62 331 ARG B C 1
ATOM 5057 O O . ARG B 1 331 ? -17.578 24.859 17.234 1 98.62 331 ARG B O 1
ATOM 5064 N N . MET B 1 332 ? -16.938 24.5 15.125 1 98.62 332 MET B N 1
ATOM 5065 C CA . MET B 1 332 ? -17.344 23.109 15.117 1 98.62 332 MET B CA 1
ATOM 5066 C C . MET B 1 332 ? -16.391 22.25 15.945 1 98.62 332 MET B C 1
ATOM 5068 O O . MET B 1 332 ? -16.781 21.188 16.453 1 98.62 332 MET B O 1
ATOM 5072 N N . ASN B 1 333 ? -15.117 22.688 16.125 1 98.56 333 ASN B N 1
ATOM 5073 C CA . ASN B 1 333 ? -14.117 21.891 16.828 1 98.56 333 ASN B CA 1
ATOM 5074 C C . ASN B 1 333 ? -13.719 22.547 18.141 1 98.56 333 ASN B C 1
ATOM 5076 O O . ASN B 1 333 ? -12.852 22.031 18.859 1 98.56 333 ASN B O 1
ATOM 5080 N N . HIS B 1 334 ? -14.32 23.719 18.438 1 98.12 334 HIS B N 1
ATOM 5081 C CA . HIS B 1 334 ? -14 24.484 19.625 1 98.12 334 HIS B CA 1
ATOM 5082 C C . HIS B 1 334 ? -12.523 24.875 19.656 1 98.12 334 HIS B C 1
ATOM 5084 O O . HIS B 1 334 ? -11.844 24.688 20.656 1 98.12 334 HIS B O 1
ATOM 5090 N N . PHE B 1 335 ? -12.047 25.297 18.562 1 98.44 335 PHE B N 1
ATOM 5091 C CA . PHE B 1 335 ? -10.68 25.766 18.391 1 98.44 335 PHE B CA 1
ATOM 5092 C C . PHE B 1 335 ? -10.594 27.281 18.547 1 98.44 335 PHE B C 1
ATOM 5094 O O . PHE B 1 335 ? -11.625 27.953 18.625 1 98.44 335 PHE B O 1
ATOM 5101 N N . ASP B 1 336 ? -9.523 27.828 18.688 1 98.69 336 ASP B N 1
ATOM 5102 C CA . ASP B 1 336 ? -9.086 29.203 18.453 1 98.69 336 ASP B CA 1
ATOM 5103 C C . ASP B 1 336 ? -7.758 29.219 17.703 1 98.69 336 ASP B C 1
ATOM 5105 O O . ASP B 1 336 ? -6.707 29.469 18.297 1 98.69 336 ASP B O 1
ATOM 5109 N N . LEU B 1 337 ? -7.867 29 16.391 1 98.75 337 LEU B N 1
ATOM 5110 C CA . LEU B 1 337 ? -6.68 28.766 15.578 1 98.75 337 LEU B CA 1
ATOM 5111 C C . LEU B 1 337 ? -5.875 30.062 15.43 1 98.75 337 LEU B C 1
ATOM 5113 O O . LEU B 1 337 ? -4.645 30.016 15.312 1 98.75 337 LEU B O 1
ATOM 5117 N N . ALA B 1 338 ? -6.594 31.172 15.406 1 98.25 338 ALA B N 1
ATOM 5118 C CA . ALA B 1 338 ? -5.887 32.438 15.352 1 98.25 338 ALA B CA 1
ATOM 5119 C C . ALA B 1 338 ? -5 32.625 16.578 1 98.25 338 ALA B C 1
ATOM 5121 O O . ALA B 1 338 ? -3.869 33.094 16.469 1 98.25 338 ALA B O 1
ATOM 5122 N N . GLU B 1 339 ? -5.566 32.281 17.719 1 98.25 339 GLU B N 1
ATOM 5123 C CA . GLU B 1 339 ? -4.785 32.375 18.953 1 98.25 339 GLU B CA 1
ATOM 5124 C C . GLU B 1 339 ? -3.619 31.406 18.938 1 98.25 339 GLU B C 1
ATOM 5126 O O . GLU B 1 339 ? -2.518 31.734 19.375 1 98.25 339 GLU B O 1
ATOM 5131 N N . LEU B 1 340 ? -3.85 30.219 18.484 1 98.38 340 LEU B N 1
ATOM 5132 C CA . LEU B 1 340 ? -2.777 29.234 18.391 1 98.38 340 LEU B CA 1
ATOM 5133 C C . LEU B 1 340 ? -1.658 29.734 17.484 1 98.38 340 LEU B C 1
ATOM 5135 O O . LEU B 1 340 ? -0.478 29.594 17.812 1 98.38 340 LEU B O 1
ATOM 5139 N N . ALA B 1 341 ? -2.035 30.312 16.344 1 98.38 341 ALA B N 1
ATOM 5140 C CA . ALA B 1 341 ? -1.048 30.859 15.422 1 98.38 341 ALA B CA 1
ATOM 5141 C C . ALA B 1 341 ? -0.228 31.969 16.094 1 98.38 341 ALA B C 1
ATOM 5143 O O . ALA B 1 341 ? 0.98 32.062 15.867 1 98.38 341 ALA B O 1
ATOM 5144 N N . ARG B 1 342 ? -0.885 32.781 16.844 1 96.94 342 ARG B N 1
ATOM 5145 C CA . ARG B 1 342 ? -0.204 33.844 17.578 1 96.94 342 ARG B CA 1
ATOM 5146 C C . ARG B 1 342 ? 0.81 33.281 18.562 1 96.94 342 ARG B C 1
ATOM 5148 O O . ARG B 1 342 ? 1.934 33.781 18.672 1 96.94 342 ARG B O 1
ATOM 5155 N N . GLN B 1 343 ? 0.387 32.281 19.297 1 96.94 343 GLN B N 1
ATOM 5156 C CA . GLN B 1 343 ? 1.27 31.625 20.266 1 96.94 343 GLN B CA 1
ATOM 5157 C C . GLN B 1 343 ? 2.484 31.016 19.578 1 96.94 343 GLN B C 1
ATOM 5159 O O . GLN B 1 343 ? 3.6 31.078 20.109 1 96.94 343 GLN B O 1
ATOM 5164 N N . ILE B 1 344 ? 2.268 30.422 18.438 1 97.25 344 ILE B N 1
ATOM 5165 C CA . ILE B 1 344 ? 3.34 29.797 17.672 1 97.25 344 ILE B CA 1
ATOM 5166 C C . ILE B 1 344 ? 4.316 30.859 17.172 1 97.25 344 ILE B C 1
ATOM 5168 O O . ILE B 1 344 ? 5.535 30.656 17.219 1 97.25 344 ILE B O 1
ATOM 5172 N N . ALA B 1 345 ? 3.74 31.969 16.688 1 93.81 345 ALA B N 1
ATOM 5173 C CA . ALA B 1 345 ? 4.559 33.031 16.125 1 93.81 345 ALA B CA 1
ATOM 5174 C C . ALA B 1 345 ? 5.371 33.719 17.203 1 93.81 345 ALA B C 1
ATOM 5176 O O . ALA B 1 345 ? 6.438 34.281 16.938 1 93.81 345 ALA B O 1
ATOM 5177 N N . GLY B 1 346 ? 4.941 33.594 18.578 1 84.94 346 GLY B N 1
ATOM 5178 C CA . GLY B 1 346 ? 5.609 34.281 19.672 1 84.94 346 GLY B CA 1
ATOM 5179 C C . GLY B 1 346 ? 5.078 35.688 19.922 1 84.94 346 GLY B C 1
ATOM 5180 O O . GLY B 1 346 ? 5.543 36.375 20.828 1 84.94 346 GLY B O 1
#

pLDDT: mean 94.72, std 9.9, range [42.81, 99.0]